Protein 8Q6Z (pdb70)

Organism: NCBI:txid1123319

Foldseek 3Di:
DFAAPDADLAFLDDRPVLVVCLVPQWGWHQAQLRFTATEGFAQVLLQVLLADVLWAQLCQLPPPFTHNADALDRSNCSCVQVVCVVLVNNVQLLLLLQCVHPVNLVVLLVVLLVLVVVCVVVADWFFCLVRHLQLSQLQSLCVSFQHDSVCSVLLVVLLLPNQFRHNDHDPSSVVSLVVQLVVLLVLLPDPSGDHSSVVLSVCDVVPSNVVQDSSNSSSSSSVCSNVRSLLLSLLLQQLVVVCLVVVVVLVVCLVPVVLLLLLSLLSLLAGQFFRFFSKTARCAQDCRPPDGDHHSHIYGHDQNSNSQNCVQVPVSNDSDSVRVVSNSRCSQHDHPNRNSSVNSSSSSSSSSSVSCSVSPVVKHAPDPSVPFDWSPRGRTTHGPGRTIHD

Sequence (390 aa):
TLLDFPFSPRGDQLPPEIEALRAEPVKRVRTIAGDPAWLVSSYALCKQVLEDPRFSLKDTSAPGVPRQYALTIPPEVVNNMGNITGAGLRKAVLKAINPKTDGLTDWMRAHAATLVDDILDYGPPVDLRGRFTNPYAEHLHCRILGIPQADAPRLAASLDIAFMNSACPITGARLNWDRDIAYMVDRLDDPATTGLMAELAALRGNPDYDHLTDEMLATVGVTMFGAGVISTMGFLTMAIFSLIQHPDVWEQLRKAPEKIPAAVDELLRVNLSIADGLPRLALEDVRLGDVEVKKGELVLVLVEAANTDPAMFPDPHTVDIDRANAGAHLSFGGGAHYCPATALGKKHAEIAIEVLLERMPGLRLAVPVEQLVWRTRFMKRIPERLPIAW

InterPro domains:
  IPR001128 Cytochrome P450 [PF00067] (212-364)
  IPR002397 Cytochrome P450, B-class [PR00359] (149-164)
  IPR002397 Cytochrome P450, B-class [PR00359] (267-278)
  IPR002397 Cytochrome P450, B-class [PR00359] (285-312)
  IPR002397 Cytochrome P450, B-class [PR00359] (313-328)
  IPR002397 Cytochrome P450, B-class [PR00359] (335-344)
  IPR017972 Cytochrome P450, conserved site [PS00086] (337-346)
  IPR036396 Cytochrome P450 superfamily [G3DSA:1.10.630.10] (4-395)
  IPR036396 Cytochrome P450 superfamily [SSF48264] (27-395)

B-factor: mean 47.54, std 11.92, range [30.4, 106.96]

Nearest PDB structures (foldseek):
  8q6z-assembly1_A  TM=1.003E+00  e=2.394E-64  Streptomyces flavidovirens DSM 40150
  3cxv-assembly1_A-2  TM=9.818E-01  e=2.873E-44  Mycobacterium tuberculosis H37Rv
  7nqm-assembly1_A  TM=9.823E-01  e=3.993E-44  Mycobacterium tuberculosis H37Rv
  3cxy-assembly1_A-2  TM=9.815E-01  e=8.086E-44  unclassified
  3cy0-assembly1_A-2  TM=9.797E-01  e=1.124E-43  Mycobacterium tuberculosis H37Rv

Solvent-accessible surface area: 16779 Å² total; per-residue (Å²): 148,63,62,96,7,52,34,25,53,99,1,31,91,37,5,103,60,6,121,80,3,66,99,81,42,5,55,79,0,77,6,44,23,38,32,61,2,27,0,0,0,21,19,69,22,0,89,71,0,9,94,23,116,90,8,16,34,60,51,18,22,40,136,87,27,33,94,14,46,4,69,30,52,55,66,127,18,38,42,23,40,36,77,5,55,72,17,41,4,96,164,15,0,58,96,13,18,64,13,182,26,116,38,7,32,101,40,0,86,60,24,0,20,82,22,0,56,77,0,57,125,167,18,72,84,10,36,0,21,34,88,0,0,31,18,0,0,20,29,0,10,1,106,11,1,8,10,59,82,90,32,0,89,118,4,18,72,7,14,72,47,31,39,70,3,27,56,77,11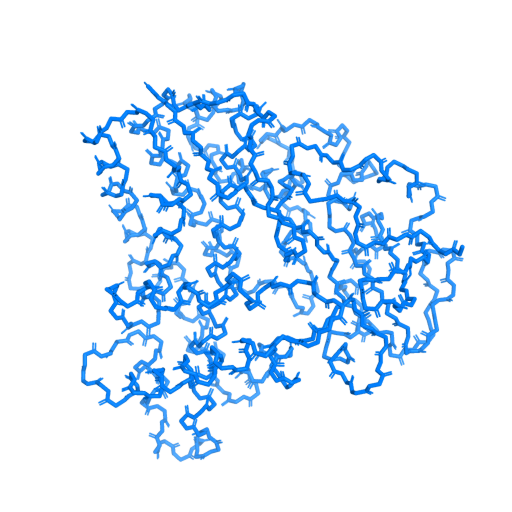5,36,121,17,7,61,128,19,40,93,146,10,11,56,10,0,34,84,38,10,98,40,132,75,17,86,36,3,0,34,68,0,13,78,38,77,67,67,111,113,42,94,101,15,67,52,117,99,0,0,26,7,0,17,13,34,4,6,50,18,4,4,49,15,8,0,23,0,0,3,0,0,1,8,2,32,63,63,91,96,1,24,57,63,0,119,146,17,72,133,69,5,64,45,0,0,28,0,0,7,2,24,13,22,5,30,13,12,1,45,33,11,10,1,79,94,93,2,138,0,36,125,26,87,0,105,142,25,38,3,0,0,0,5,4,12,0,0,2,9,14,72,97,57,0,92,93,19,116,62,17,57,2,85,28,113,50,4,52,33,17,10,24,33,13,11,37,101,81,112,41,71,28,23,57,5,15,61,60,1,1,17,0,0,0,57,7,0,12,123,90,3,66,35,16,132,27,41,47,80,53,147,118,14,79,33,31,71,178,6,40,23,8,0,0,47,122,0,28,0,20,66

Radius of gyration: 20.8 Å; Cα contacts (8 Å, |Δi|>4): 650; chains: 1; bounding box: 60×58×46 Å

Structure (mmCIF, N/CA/C/O backbone):
data_8Q6Z
#
_entry.id   8Q6Z
#
_cell.length_a   98.076
_cell.length_b   98.076
_cell.length_c   94.280
_cell.angle_alpha   90.00
_cell.angle_beta   90.00
_cell.angle_gamma   120.00
#
_symmetry.space_group_name_H-M   'P 31 2 1'
#
loop_
_entity.id
_entity.type
_entity.pdbx_description
1 polymer GymB1
2 non-polymer 'PROTOPORPHYRIN IX CONTAINING FE'
3 non-polymer GLYCEROL
4 water water
#
loop_
_atom_site.group_PDB
_atom_site.id
_atom_site.type_symbol
_atom_site.label_atom_id
_atom_site.label_alt_id
_atom_site.label_comp_id
_atom_site.label_asym_id
_atom_site.label_entity_id
_atom_site.label_seq_id
_atom_site.pdbx_PDB_ins_code
_atom_site.Cartn_x
_atom_site.Cartn_y
_atom_site.Cartn_z
_atom_site.occupancy
_atom_site.B_iso_or_equiv
_atom_site.auth_seq_id
_atom_site.auth_comp_id
_atom_site.auth_asym_id
_atom_site.auth_atom_id
_atom_site.pdbx_PDB_model_num
ATOM 1 N N . THR A 1 6 ? -15.257 -2.654 16.817 1.00 69.41 6 THR A N 1
ATOM 2 C CA . THR A 1 6 ? -16.644 -2.777 16.275 1.00 69.37 6 THR A CA 1
ATOM 3 C C . THR A 1 6 ? -16.704 -2.095 14.898 1.00 69.32 6 THR A C 1
ATOM 4 O O . THR A 1 6 ? -15.764 -2.298 14.098 1.00 72.87 6 THR A O 1
ATOM 6 N N . LEU A 1 7 ? -17.753 -1.309 14.631 1.00 64.16 7 LEU A N 1
ATOM 7 C CA . LEU A 1 7 ? -18.049 -0.729 13.291 1.00 60.22 7 LEU A CA 1
ATOM 8 C C . LEU A 1 7 ? -17.232 0.549 13.059 1.00 50.53 7 LEU A C 1
ATOM 9 O O . LEU A 1 7 ? -16.852 1.204 14.044 1.00 52.64 7 LEU A O 1
ATOM 14 N N . LEU A 1 8 ? -16.998 0.883 11.790 1.00 66.51 8 LEU A N 1
ATOM 15 C CA . LEU A 1 8 ? -16.519 2.206 11.316 1.00 60.43 8 LEU A CA 1
ATOM 16 C C . LEU A 1 8 ? -17.495 3.291 11.789 1.00 55.66 8 LEU A C 1
ATOM 17 O O . LEU A 1 8 ? -18.699 3.141 11.524 1.00 52.41 8 LEU A O 1
ATOM 22 N N . ASP A 1 9 ? -17.002 4.342 12.452 1.00 53.67 9 ASP A N 1
ATOM 23 C CA . ASP A 1 9 ? -17.826 5.483 12.947 1.00 52.15 9 ASP A CA 1
ATOM 24 C C . ASP A 1 9 ? -18.158 6.405 11.774 1.00 48.62 9 ASP A C 1
ATOM 25 O O . ASP A 1 9 ? -17.288 6.588 10.915 1.00 49.73 9 ASP A O 1
ATOM 30 N N . PHE A 1 10 ? -19.386 6.924 11.732 1.00 45.19 10 PHE A N 1
ATOM 31 C CA . PHE A 1 10 ? -19.849 7.947 10.763 1.00 42.96 10 PHE A CA 1
ATOM 32 C C . PHE A 1 10 ? -20.470 9.092 11.565 1.00 42.28 10 PHE A C 1
ATOM 33 O O . PHE A 1 10 ? -21.271 8.850 12.472 1.00 42.37 10 PHE A O 1
ATOM 41 N N . PRO A 1 11 ? -20.212 10.385 11.262 1.00 41.53 11 PRO A N 1
ATOM 42 C CA . PRO A 1 11 ? -19.442 10.834 10.100 1.00 41.33 11 PRO A CA 1
ATOM 43 C C . PRO A 1 11 ? -17.918 10.773 10.282 1.00 41.12 11 PRO A C 1
ATOM 44 O O . PRO A 1 11 ? -17.470 10.218 11.249 1.00 42.64 11 PRO A O 1
ATOM 48 N N . PHE A 1 12 ? -17.168 11.305 9.317 1.00 41.19 12 PHE A N 1
ATOM 49 C CA . PHE A 1 12 ? -15.704 11.075 9.180 1.00 43.11 12 PHE A CA 1
ATOM 50 C C . PHE A 1 12 ? -14.908 12.294 9.649 1.00 43.42 12 PHE A C 1
ATOM 51 O O . PHE A 1 12 ? -13.963 12.112 10.417 1.00 45.92 12 PHE A O 1
ATOM 59 N N . SER A 1 13 ? -15.266 13.490 9.195 1.00 40.84 13 SER A N 1
ATOM 60 C CA . SER A 1 13 ? -14.504 14.725 9.510 1.00 41.32 13 SER A CA 1
ATOM 61 C C . SER A 1 13 ? -15.395 15.951 9.329 1.00 39.16 13 SER A C 1
ATOM 62 O O . SER A 1 13 ? -16.149 16.040 8.368 1.00 37.16 13 SER A O 1
ATOM 65 N N . PRO A 1 14 ? -15.313 16.929 10.251 1.00 39.80 14 PRO A N 1
ATOM 66 C CA . PRO A 1 14 ? -15.958 18.227 10.047 1.00 39.28 14 PRO A CA 1
ATOM 67 C C . PRO A 1 14 ? -15.216 19.168 9.078 1.00 40.22 14 PRO A C 1
ATOM 68 O O . PRO A 1 14 ? -15.765 20.213 8.753 1.00 38.45 14 PRO A O 1
ATOM 72 N N . ARG A 1 15 ? -13.993 18.824 8.647 1.00 42.29 15 ARG A N 1
ATOM 73 C CA . ARG A 1 15 ? -13.166 19.718 7.790 1.00 44.50 15 ARG A CA 1
ATOM 74 C C . ARG A 1 15 ? -13.755 19.719 6.376 1.00 43.07 15 ARG A C 1
ATOM 75 O O . ARG A 1 15 ? -13.971 18.616 5.836 1.00 42.65 15 ARG A O 1
ATOM 83 N N . GLY A 1 16 ? -13.995 20.908 5.809 1.00 42.40 16 GLY A N 1
ATOM 84 C CA . GLY A 1 16 ? -14.646 21.105 4.497 1.00 41.53 16 GLY A CA 1
ATOM 85 C C . GLY A 1 16 ? -13.662 21.516 3.412 1.00 42.72 16 GLY A C 1
ATOM 86 O O . GLY A 1 16 ? -14.111 22.045 2.375 1.00 42.34 16 GLY A O 1
ATOM 87 N N . ASP A 1 17 ? -12.364 21.278 3.618 1.00 44.09 17 ASP A N 1
ATOM 88 C CA . ASP A 1 17 ? -11.322 21.684 2.640 1.00 46.87 17 ASP A CA 1
ATOM 89 C C . ASP A 1 17 ? -11.087 20.539 1.649 1.00 47.40 17 ASP A C 1
ATOM 90 O O . ASP A 1 17 ? -10.641 20.820 0.538 1.00 48.80 17 ASP A O 1
ATOM 95 N N . GLN A 1 18 ? -11.396 19.301 2.018 1.00 46.53 18 GLN A N 1
ATOM 96 C CA . GLN A 1 18 ? -11.145 18.128 1.141 1.00 48.85 18 GLN A CA 1
ATOM 97 C C . GLN A 1 18 ? -12.147 17.040 1.525 1.00 46.90 18 GLN A C 1
ATOM 98 O O . GLN A 1 18 ? -12.641 17.046 2.659 1.00 45.57 18 GLN A O 1
ATOM 104 N N . LEU A 1 19 ? -12.414 16.136 0.597 1.00 48.23 19 LEU A N 1
ATOM 105 C CA . LEU A 1 19 ? -13.213 14.907 0.835 1.00 48.16 19 LEU A CA 1
ATOM 106 C C . LEU A 1 19 ? -12.481 14.114 1.919 1.00 48.72 19 LEU A C 1
ATOM 107 O O . LEU A 1 19 ? -11.252 13.999 1.886 1.00 48.76 19 LEU A O 1
ATOM 112 N N . PRO A 1 20 ? -13.180 13.607 2.961 1.00 46.34 20 PRO A N 1
ATOM 113 C CA . PRO A 1 20 ? -12.538 12.745 3.957 1.00 48.39 20 PRO A CA 1
ATOM 114 C C . PRO A 1 20 ? -11.850 11.534 3.324 1.00 50.43 20 PRO A C 1
ATOM 115 O O . PRO A 1 20 ? -12.414 10.938 2.411 1.00 49.81 20 PRO A O 1
ATOM 119 N N . PRO A 1 21 ? -10.649 11.105 3.780 1.00 53.64 21 PRO A N 1
ATOM 120 C CA . PRO A 1 21 ? -9.934 9.996 3.142 1.00 56.42 21 PRO A CA 1
ATOM 121 C C . PRO A 1 21 ? -10.737 8.683 3.156 1.00 56.08 21 PRO A C 1
ATOM 122 O O . PRO A 1 21 ? -10.584 7.916 2.227 1.00 55.90 21 PRO A O 1
ATOM 126 N N . GLU A 1 22 ? -11.593 8.497 4.168 1.00 54.77 22 GLU A N 1
ATOM 127 C CA . GLU A 1 22 ? -12.475 7.312 4.361 1.00 55.60 22 GLU A CA 1
ATOM 128 C C . GLU A 1 22 ? -13.306 6.997 3.115 1.00 54.92 22 GLU A C 1
ATOM 129 O O . GLU A 1 22 ? -13.618 5.803 2.934 1.00 55.99 22 GLU A O 1
ATOM 135 N N . ILE A 1 23 ? -13.659 7.997 2.299 1.00 54.04 23 ILE A N 1
ATOM 136 C CA . ILE A 1 23 ? -14.542 7.796 1.110 1.00 54.67 23 ILE A CA 1
ATOM 137 C C . ILE A 1 23 ? -13.897 6.756 0.190 1.00 57.78 23 ILE A C 1
ATOM 138 O O . ILE A 1 23 ? -14.627 5.871 -0.291 1.00 57.94 23 ILE A O 1
ATOM 143 N N . GLU A 1 24 ? -12.591 6.872 -0.063 1.00 60.83 24 GLU A N 1
ATOM 144 C CA . GLU A 1 24 ? -11.870 5.961 -0.991 1.00 64.44 24 GLU A CA 1
ATOM 145 C C . GLU A 1 24 ? -12.123 4.504 -0.604 1.00 64.57 24 GLU A C 1
ATOM 146 O O . GLU A 1 24 ? -12.497 3.742 -1.508 1.00 65.17 24 GLU A O 1
ATOM 152 N N . ALA A 1 25 ? -11.959 4.123 0.664 1.00 64.70 25 ALA A N 1
ATOM 153 C CA . ALA A 1 25 ? -12.141 2.713 1.091 1.00 66.31 25 ALA A CA 1
ATOM 154 C C . ALA A 1 25 ? -13.609 2.266 0.945 1.00 63.21 25 ALA A C 1
ATOM 155 O O . ALA A 1 25 ? -13.823 1.052 0.838 1.00 65.07 25 ALA A O 1
ATOM 157 N N . LEU A 1 26 ? -14.596 3.172 0.927 1.00 59.78 26 LEU A N 1
ATOM 158 C CA . LEU A 1 26 ? -16.037 2.818 0.760 1.00 57.81 26 LEU A CA 1
ATOM 159 C C . LEU A 1 26 ? -16.328 2.346 -0.672 1.00 58.27 26 LEU A C 1
ATOM 160 O O . LEU A 1 26 ? -17.379 1.705 -0.854 1.00 55.59 26 LEU A O 1
ATOM 165 N N . ARG A 1 27 ? -15.482 2.688 -1.653 1.00 59.50 27 ARG A N 1
ATOM 166 C CA . ARG A 1 27 ? -15.671 2.334 -3.089 1.00 61.64 27 ARG A CA 1
ATOM 167 C C . ARG A 1 27 ? -15.745 0.809 -3.255 1.00 63.21 27 ARG A C 1
ATOM 168 O O . ARG A 1 27 ? -16.572 0.381 -4.077 1.00 62.54 27 ARG A O 1
ATOM 176 N N . ALA A 1 28 ? -14.961 0.034 -2.493 1.00 64.53 28 ALA A N 1
ATOM 177 C CA . ALA A 1 28 ? -14.968 -1.454 -2.499 1.00 67.35 28 ALA A CA 1
ATOM 178 C C . ALA A 1 28 ? -16.177 -2.014 -1.731 1.00 65.97 28 ALA A C 1
ATOM 179 O O . ALA A 1 28 ? -16.389 -3.231 -1.786 1.00 67.35 28 ALA A O 1
ATOM 181 N N . GLU A 1 29 ? -16.951 -1.169 -1.042 1.00 62.72 29 GLU A N 1
ATOM 182 C CA . GLU A 1 29 ? -18.051 -1.592 -0.135 1.00 61.54 29 GLU A CA 1
ATOM 183 C C . GLU A 1 29 ? -19.143 -0.523 -0.156 1.00 56.54 29 GLU A C 1
ATOM 184 O O . GLU A 1 29 ? -19.387 0.160 0.841 1.00 53.53 29 GLU A O 1
ATOM 190 N N . PRO A 1 30 ? -19.825 -0.358 -1.312 1.00 54.77 30 PRO A N 1
ATOM 191 C CA . PRO A 1 30 ? -20.716 0.777 -1.539 1.00 52.03 30 PRO A CA 1
ATOM 192 C C . PRO A 1 30 ? -21.972 0.752 -0.654 1.00 49.87 30 PRO A C 1
ATOM 193 O O . PRO A 1 30 ? -22.678 1.757 -0.635 1.00 46.01 30 PRO A O 1
ATOM 197 N N . VAL A 1 31 ? -22.232 -0.376 0.016 1.00 49.39 31 VAL A N 1
ATOM 198 C CA . VAL A 1 31 ? -23.174 -0.444 1.170 1.00 48.44 31 VAL A CA 1
ATOM 199 C C . VAL A 1 31 ? -22.384 -0.982 2.367 1.00 49.88 31 VAL A C 1
ATOM 200 O O . VAL A 1 31 ? -21.989 -2.160 2.330 1.00 50.49 31 VAL A O 1
ATOM 204 N N . LYS A 1 32 ? -22.132 -0.151 3.380 1.00 48.97 32 LYS A N 1
ATOM 205 C CA . LYS A 1 32 ? -21.299 -0.570 4.537 1.00 51.00 32 LYS A CA 1
ATOM 206 C C . LYS A 1 32 ? -21.996 -0.233 5.858 1.00 49.70 32 LYS A C 1
ATOM 207 O O . LYS A 1 32 ? -22.576 0.895 5.994 1.00 45.90 32 LYS A O 1
ATOM 213 N N . ARG A 1 33 ? -21.905 -1.168 6.809 1.00 50.06 33 ARG A N 1
ATOM 214 C CA . ARG A 1 33 ? -22.439 -0.955 8.175 1.00 49.66 33 ARG A CA 1
ATOM 215 C C . ARG A 1 33 ? -21.536 0.061 8.870 1.00 49.12 33 ARG A C 1
ATOM 216 O O . ARG A 1 33 ? -20.301 -0.105 8.803 1.00 50.56 33 ARG A O 1
ATOM 224 N N . VAL A 1 34 ? -22.145 1.073 9.487 1.00 46.79 34 VAL A N 1
ATOM 225 C CA . VAL A 1 34 ? -21.433 2.118 10.278 1.00 46.52 34 VAL A CA 1
ATOM 226 C C . VAL A 1 34 ? -22.146 2.250 11.622 1.00 46.43 34 VAL A C 1
ATOM 227 O O . VAL A 1 34 ? -23.304 1.807 11.708 1.00 46.92 34 VAL A O 1
ATOM 231 N N . ARG A 1 35 ? -21.446 2.785 12.622 1.00 48.37 35 ARG A N 1
ATOM 232 C CA . ARG A 1 35 ? -22.018 3.249 13.915 1.00 49.76 35 ARG A CA 1
ATOM 233 C C . ARG A 1 35 ? -22.246 4.764 13.791 1.00 45.60 35 ARG A C 1
ATOM 234 O O . ARG A 1 35 ? -21.292 5.494 13.448 1.00 43.80 35 ARG A O 1
ATOM 242 N N . THR A 1 36 ? -23.473 5.219 14.052 1.00 42.81 36 THR A N 1
ATOM 243 C CA . THR A 1 36 ? -23.877 6.645 13.946 1.00 41.00 36 THR A CA 1
ATOM 244 C C . THR A 1 36 ? -23.546 7.379 15.250 1.00 41.96 36 THR A C 1
ATOM 245 O O . THR A 1 36 ? -23.223 6.699 16.252 1.00 42.93 36 THR A O 1
ATOM 249 N N . ILE A 1 37 ? -23.671 8.710 15.216 1.00 41.67 37 ILE A N 1
ATOM 250 C CA . ILE A 1 37 ? -23.501 9.640 16.372 1.00 42.90 37 ILE A CA 1
ATOM 251 C C . ILE A 1 37 ? -24.385 9.157 17.529 1.00 42.70 37 ILE A C 1
ATOM 252 O O . ILE A 1 37 ? -23.890 9.176 18.657 1.00 43.97 37 ILE A O 1
ATOM 257 N N . ALA A 1 38 ? -25.624 8.735 17.260 1.00 41.03 38 ALA A N 1
ATOM 258 C CA . ALA A 1 38 ? -26.573 8.218 18.276 1.00 42.26 38 ALA A CA 1
ATOM 259 C C . ALA A 1 38 ? -26.084 6.878 18.836 1.00 44.13 38 ALA A C 1
ATOM 260 O O . ALA A 1 38 ? -26.618 6.470 19.872 1.00 46.18 38 ALA A O 1
ATOM 262 N N . GLY A 1 39 ? -25.088 6.244 18.209 1.00 44.28 39 GLY A N 1
ATOM 263 C CA . GLY A 1 39 ? -24.524 4.948 18.629 1.00 45.91 39 GLY A CA 1
ATOM 264 C C . GLY A 1 39 ? -25.297 3.791 18.013 1.00 45.91 39 GLY A C 1
ATOM 265 O O . GLY A 1 39 ? -25.196 2.680 18.543 1.00 47.89 39 GLY A O 1
ATOM 266 N N . ASP A 1 40 ? -26.042 4.014 16.927 1.00 44.04 40 ASP A N 1
ATOM 267 C CA . ASP A 1 40 ? -26.902 2.961 16.318 1.00 44.77 40 ASP A CA 1
ATOM 268 C C . ASP A 1 40 ? -26.241 2.433 15.045 1.00 43.89 40 ASP A C 1
ATOM 269 O O . ASP A 1 40 ? -25.473 3.142 14.395 1.00 42.25 40 ASP A O 1
ATOM 274 N N . PRO A 1 41 ? -26.524 1.167 14.658 1.00 44.53 41 PRO A N 1
ATOM 275 C CA . PRO A 1 41 ? -26.100 0.650 13.361 1.00 44.32 41 PRO A CA 1
ATOM 276 C C . PRO A 1 41 ? -26.866 1.346 12.222 1.00 42.75 41 PRO A C 1
ATOM 277 O O . PRO A 1 41 ? -28.019 1.732 12.383 1.00 41.25 41 PRO A O 1
ATOM 281 N N . ALA A 1 42 ? -26.186 1.548 11.092 1.00 42.36 42 ALA A N 1
ATOM 282 C CA . ALA A 1 42 ? -26.794 2.026 9.832 1.00 41.51 42 ALA A CA 1
ATOM 283 C C . ALA A 1 42 ? -26.005 1.476 8.641 1.00 42.18 42 ALA A C 1
ATOM 284 O O . ALA A 1 42 ? -24.820 1.148 8.825 1.00 41.81 42 ALA A O 1
ATOM 286 N N . TRP A 1 43 ? -26.651 1.426 7.469 1.00 42.03 43 TRP A N 1
ATOM 287 C CA . TRP A 1 43 ? -26.026 1.138 6.153 1.00 42.25 43 TRP A CA 1
ATOM 288 C C . TRP A 1 43 ? -25.634 2.453 5.468 1.00 41.71 43 TRP A C 1
ATOM 289 O O . TRP A 1 43 ? -26.538 3.245 5.151 1.00 41.55 43 TRP A O 1
ATOM 300 N N . LEU A 1 44 ? -24.337 2.696 5.274 1.00 42.02 44 LEU A N 1
ATOM 301 C CA . LEU A 1 44 ? -23.829 3.896 4.562 1.00 40.72 44 LEU A CA 1
ATOM 302 C C 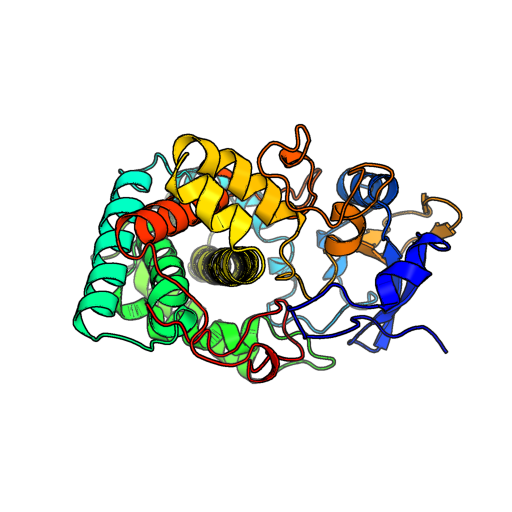. LEU A 1 44 ? -23.697 3.540 3.081 1.00 42.09 44 LEU A C 1
ATOM 303 O O . LEU A 1 44 ? -22.945 2.603 2.754 1.00 44.95 44 LEU A O 1
ATOM 308 N N . VAL A 1 45 ? -24.429 4.248 2.223 1.00 40.83 45 VAL A N 1
ATOM 309 C CA . VAL A 1 45 ? -24.502 3.982 0.757 1.00 42.05 45 VAL A CA 1
ATOM 310 C C . VAL A 1 45 ? -23.710 5.085 0.060 1.00 41.79 45 VAL A C 1
ATOM 311 O O . VAL A 1 45 ? -24.001 6.267 0.358 1.00 40.72 45 VAL A O 1
ATOM 315 N N . SER A 1 46 ? -22.758 4.723 -0.804 1.00 42.31 46 SER A N 1
ATOM 316 C CA . SER A 1 46 ? -21.737 5.678 -1.307 1.00 43.33 46 SER A CA 1
ATOM 317 C C . SER A 1 46 ? -21.595 5.691 -2.834 1.00 45.14 46 SER A C 1
ATOM 318 O O . SER A 1 46 ? -20.895 6.615 -3.326 1.00 46.83 46 SER A O 1
ATOM 321 N N . SER A 1 47 ? -22.170 4.727 -3.568 1.00 45.03 47 SER A N 1
ATOM 322 C CA . SER A 1 47 ? -22.128 4.711 -5.056 1.00 45.98 47 SER A CA 1
ATOM 323 C C . SER A 1 47 ? -23.313 5.521 -5.583 1.00 44.26 47 SER A C 1
ATOM 324 O O . SER A 1 47 ? -24.388 5.528 -4.931 1.00 44.44 47 SER A O 1
ATOM 327 N N . TYR A 1 48 ? -23.131 6.178 -6.724 1.00 45.00 48 TYR A N 1
ATOM 328 C CA . TYR A 1 48 ? -24.194 7.006 -7.348 1.00 45.20 48 TYR A CA 1
ATOM 329 C C . TYR A 1 48 ? -25.426 6.134 -7.628 1.00 45.43 48 TYR A C 1
ATOM 330 O O . TYR A 1 48 ? -26.515 6.539 -7.205 1.00 43.11 48 TYR A O 1
ATOM 339 N N . ALA A 1 49 ? -25.269 4.969 -8.266 1.00 47.91 49 ALA A N 1
ATOM 340 C CA . ALA A 1 49 ? -26.398 4.104 -8.691 1.00 49.81 49 ALA A CA 1
ATOM 341 C C . ALA A 1 49 ? -27.222 3.695 -7.465 1.00 48.39 49 ALA A C 1
ATOM 342 O O . ALA A 1 49 ? -28.466 3.772 -7.545 1.00 49.47 49 ALA A O 1
ATOM 344 N N . LEU A 1 50 ? -26.570 3.279 -6.374 1.00 47.43 50 LEU A N 1
ATOM 345 C CA . LEU A 1 50 ? -27.297 2.775 -5.175 1.00 46.46 50 LEU A CA 1
ATOM 346 C C . LEU A 1 50 ? -27.916 3.939 -4.390 1.00 43.47 50 LEU A C 1
ATOM 347 O O . LEU A 1 50 ? -29.043 3.736 -3.867 1.00 41.47 50 LEU A O 1
ATOM 352 N N . CYS A 1 51 ? -27.259 5.106 -4.319 1.00 42.36 51 CYS A N 1
ATOM 353 C CA . CYS A 1 51 ? -27.843 6.313 -3.667 1.00 41.35 51 CYS A CA 1
ATOM 354 C C . CYS A 1 51 ? -29.127 6.693 -4.431 1.00 42.41 51 CYS A C 1
ATOM 355 O O . CYS A 1 51 ? -30.186 6.851 -3.793 1.00 41.43 51 CYS A O 1
ATOM 358 N N . LYS A 1 52 ? -29.072 6.768 -5.761 1.00 44.57 52 LYS A N 1
ATOM 359 C CA . LYS A 1 52 ? -30.236 7.130 -6.608 1.00 47.09 52 LYS A CA 1
ATOM 360 C C . LYS A 1 52 ? -31.367 6.135 -6.326 1.00 47.59 52 LYS A C 1
ATOM 361 O O . LYS A 1 52 ? -32.525 6.563 -6.145 1.00 44.87 52 LYS A O 1
ATOM 367 N N . GLN A 1 53 ? -31.025 4.848 -6.277 1.00 47.92 53 GLN A N 1
ATOM 368 C CA . GLN A 1 53 ? -32.011 3.759 -6.062 1.00 49.90 53 GLN A CA 1
ATOM 369 C C . GLN A 1 53 ? -32.738 3.992 -4.730 1.00 47.56 53 GLN A C 1
ATOM 370 O O . GLN A 1 53 ? -33.983 3.953 -4.726 1.00 48.16 53 GLN A O 1
ATOM 376 N N . VAL A 1 54 ? -32.003 4.278 -3.651 1.00 45.32 54 VAL A N 1
ATOM 377 C CA . VAL A 1 54 ? -32.585 4.480 -2.292 1.00 42.90 54 VAL A CA 1
ATOM 378 C C . VAL A 1 54 ? -33.514 5.691 -2.341 1.00 42.60 54 VAL A C 1
ATOM 379 O O . VAL A 1 54 ? -34.627 5.609 -1.777 1.00 43.11 54 VAL A O 1
ATOM 383 N N . LEU A 1 55 ? -33.077 6.786 -2.971 1.00 41.99 55 LEU A N 1
ATOM 384 C CA . LEU A 1 55 ? -33.858 8.046 -2.990 1.00 41.74 55 LEU A CA 1
ATOM 385 C C . LEU A 1 55 ? -35.163 7.835 -3.764 1.00 44.09 55 LEU A C 1
ATOM 386 O O . LEU A 1 55 ? -36.140 8.530 -3.428 1.00 45.72 55 LEU A O 1
ATOM 391 N N . GLU A 1 56 ? -35.193 6.946 -4.763 1.00 45.96 56 GLU A N 1
ATOM 392 C CA . GLU A 1 56 ? -36.347 6.828 -5.699 1.00 47.92 56 GLU A CA 1
ATOM 393 C C . GLU A 1 56 ? -37.298 5.700 -5.286 1.00 47.24 56 GLU A C 1
ATOM 394 O O . GLU A 1 56 ? -38.354 5.596 -5.907 1.00 49.46 56 GLU A O 1
ATOM 400 N N . ASP A 1 57 ? -36.958 4.911 -4.275 1.00 45.23 57 ASP A N 1
ATOM 401 C CA . ASP A 1 57 ? -37.686 3.653 -3.960 1.00 45.07 57 ASP A CA 1
ATOM 402 C C . ASP A 1 57 ? -38.518 3.882 -2.705 1.00 44.27 57 ASP A C 1
ATOM 403 O O . ASP A 1 57 ? -37.963 4.146 -1.648 1.00 43.81 57 ASP A O 1
ATOM 408 N N . PRO A 1 58 ? -39.864 3.789 -2.779 1.00 46.48 58 PRO A N 1
ATOM 409 C CA . PRO A 1 58 ? -40.722 3.957 -1.604 1.00 45.93 58 PRO A CA 1
ATOM 410 C C . PRO A 1 58 ? -40.624 2.871 -0.520 1.00 45.60 58 PRO A C 1
ATOM 411 O O . PRO A 1 58 ? -41.289 3.010 0.498 1.00 47.05 58 PRO A O 1
ATOM 415 N N . ARG A 1 59 ? -39.821 1.819 -0.722 1.00 45.17 59 ARG A N 1
ATOM 416 C CA . ARG A 1 59 ? -39.422 0.923 0.395 1.00 44.52 59 ARG A CA 1
ATOM 417 C C . ARG A 1 59 ? -38.486 1.654 1.367 1.00 42.32 59 ARG A C 1
ATOM 418 O O . ARG A 1 59 ? -38.325 1.138 2.489 1.00 42.55 59 ARG A O 1
ATOM 426 N N . PHE A 1 60 ? -37.841 2.756 0.960 1.00 41.08 60 PHE A N 1
ATOM 427 C CA . PHE A 1 60 ? -36.947 3.550 1.848 1.00 40.31 60 PHE A CA 1
ATOM 428 C C . PHE A 1 60 ? -37.696 4.823 2.276 1.00 39.93 60 PHE A C 1
ATOM 429 O O . PHE A 1 60 ? -37.821 5.742 1.444 1.00 40.75 60 PHE A O 1
ATOM 437 N N . SER A 1 61 ? -38.184 4.859 3.524 1.00 39.05 61 SER A N 1
ATOM 438 C CA . SER A 1 61 ? -39.095 5.907 4.060 1.00 39.90 61 SER A CA 1
ATOM 439 C C . SER A 1 61 ? -38.310 6.983 4.813 1.00 39.50 61 SER A C 1
ATOM 440 O O . SER A 1 61 ? -37.520 6.622 5.693 1.00 36.97 61 SER A O 1
ATOM 443 N N . LEU A 1 62 ? -38.569 8.252 4.484 1.00 40.92 62 LEU A N 1
ATOM 444 C CA . LEU A 1 62 ? -38.107 9.414 5.283 1.00 41.64 62 LEU A CA 1
ATOM 445 C C . LEU A 1 62 ? -38.953 9.556 6.555 1.00 40.66 62 LEU A C 1
ATOM 446 O O . LEU A 1 62 ? -38.340 9.699 7.625 1.00 38.44 62 LEU A O 1
ATOM 451 N N . LYS A 1 63 ? -40.284 9.546 6.433 1.00 41.87 63 LYS A N 1
ATOM 452 C CA . LYS A 1 63 ? -41.240 9.703 7.563 1.00 43.97 63 LYS A CA 1
ATOM 453 C C . LYS A 1 63 ? -40.857 8.739 8.700 1.00 44.18 63 LYS A C 1
ATOM 454 O O . LYS A 1 63 ? -40.808 9.185 9.860 1.00 44.54 63 LYS A O 1
ATOM 457 N N . ASP A 1 64 ? -40.568 7.467 8.400 1.00 42.96 64 ASP A N 1
ATOM 458 C CA . ASP A 1 64 ? -40.406 6.412 9.433 1.00 43.48 64 ASP A CA 1
ATOM 459 C C . ASP A 1 64 ? -39.075 6.601 10.181 1.00 41.67 64 ASP A C 1
ATOM 460 O O . ASP A 1 64 ? -38.907 5.964 11.222 1.00 42.76 64 ASP A O 1
ATOM 465 N N . THR A 1 65 ? -38.153 7.458 9.741 1.00 41.83 65 THR A N 1
ATOM 466 C CA . THR A 1 65 ? -36.889 7.727 10.490 1.00 42.33 65 THR A CA 1
ATOM 467 C C . THR A 1 65 ? -37.158 8.445 11.824 1.00 44.11 65 THR A C 1
ATOM 468 O O . THR A 1 65 ? -36.257 8.405 12.689 1.00 43.55 65 THR A O 1
ATOM 472 N N . SER A 1 66 ? -38.337 9.050 11.998 1.00 46.65 66 SER A N 1
ATOM 473 C CA . SER A 1 66 ? -38.742 9.797 13.220 1.00 50.22 66 SER A CA 1
ATOM 474 C C . SER A 1 66 ? -39.657 8.971 14.134 1.00 53.46 66 SER A C 1
ATOM 475 O O . SER A 1 66 ? -40.078 9.509 15.185 1.00 57.10 66 SER A O 1
ATOM 478 N N . ALA A 1 67 ? -39.992 7.734 13.757 1.00 51.98 67 ALA A N 1
ATOM 479 C CA . ALA A 1 67 ? -40.860 6.861 14.570 1.00 54.97 67 ALA A CA 1
ATOM 480 C C . ALA A 1 67 ? -40.125 6.547 15.872 1.00 56.44 67 ALA A C 1
ATOM 481 O O . ALA A 1 67 ? -38.897 6.56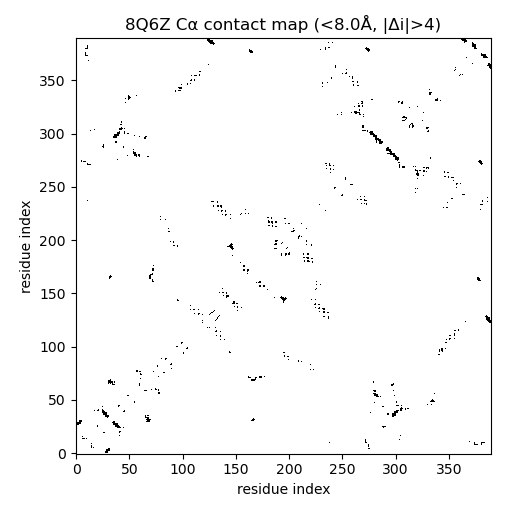2 15.923 1.00 52.75 67 ALA A O 1
ATOM 483 N N . PRO A 1 68 ? -40.841 6.241 16.975 1.00 59.28 68 PRO A N 1
ATOM 484 C CA . PRO A 1 68 ? -40.174 6.004 18.250 1.00 60.26 68 PRO A CA 1
ATOM 485 C C . PRO A 1 68 ? -39.509 4.616 18.240 1.00 58.24 68 PRO A C 1
ATOM 486 O O . PRO A 1 68 ? -40.075 3.668 17.696 1.00 56.08 68 PRO A O 1
ATOM 490 N N . GLY A 1 69 ? -38.302 4.548 18.808 1.00 56.57 69 GLY A N 1
ATOM 491 C CA . GLY A 1 69 ? -37.551 3.297 19.019 1.00 56.61 69 GLY A CA 1
ATOM 492 C C . GLY A 1 69 ? -36.715 2.882 17.819 1.00 54.81 69 GLY A C 1
ATOM 493 O O . GLY A 1 69 ? -36.020 1.861 17.954 1.00 57.80 69 GLY A O 1
ATOM 494 N N . VAL A 1 70 ? -36.750 3.597 16.687 1.00 50.85 70 VAL A N 1
ATOM 495 C CA . VAL A 1 70 ? -36.008 3.157 15.463 1.00 48.42 70 VAL A CA 1
ATOM 496 C C . VAL A 1 70 ? -34.545 3.565 15.615 1.00 47.12 70 VAL A C 1
ATOM 497 O O . VAL A 1 70 ? -34.229 4.472 16.386 1.00 46.90 70 VAL A O 1
ATOM 501 N N . PRO A 1 71 ? -33.603 2.915 14.895 1.00 46.43 71 PRO A N 1
ATOM 502 C CA . PRO A 1 71 ? -32.221 3.388 14.845 1.00 44.89 71 PRO A CA 1
ATOM 503 C C . PRO A 1 71 ? -32.138 4.806 14.255 1.00 42.45 71 PRO A C 1
ATOM 504 O O . PRO A 1 71 ? -32.810 5.094 13.293 1.00 40.62 71 PRO A O 1
ATOM 508 N N . ARG A 1 72 ? -31.318 5.658 14.868 1.00 41.60 72 ARG A N 1
ATOM 509 C CA . ARG A 1 72 ? -31.209 7.095 14.506 1.00 42.08 72 ARG A CA 1
ATOM 510 C C . ARG A 1 72 ? -29.773 7.431 14.108 1.00 38.84 72 ARG A C 1
ATOM 511 O O . ARG A 1 72 ? -28.842 6.796 14.629 1.00 39.44 72 ARG A O 1
ATOM 519 N N . GLN A 1 73 ? -29.618 8.449 13.268 1.00 36.69 73 GLN A N 1
ATOM 520 C CA . GLN A 1 73 ? -28.296 9.032 12.911 1.00 36.64 73 GLN A CA 1
ATOM 521 C C . GLN A 1 73 ? -27.799 9.858 14.106 1.00 37.60 73 GLN A C 1
ATOM 522 O O . GLN A 1 73 ? -26.621 9.726 14.514 1.00 37.92 73 GLN A O 1
ATOM 528 N N . TYR A 1 74 ? -28.708 10.646 14.680 1.00 37.77 74 TYR A N 1
ATOM 529 C CA . TYR A 1 74 ? -28.475 11.583 15.807 1.00 38.83 74 TYR A CA 1
ATOM 530 C C . TYR A 1 74 ? -29.844 11.970 16.380 1.00 39.01 74 TYR A C 1
ATOM 531 O O . TYR A 1 74 ? -30.878 11.563 15.834 1.00 38.50 74 TYR A O 1
ATOM 540 N N . ALA A 1 75 ? -29.851 12.707 17.481 1.00 39.52 75 ALA A N 1
ATOM 541 C CA . ALA A 1 75 ? -31.064 13.018 18.261 1.00 41.60 75 ALA A CA 1
ATOM 542 C C . ALA A 1 75 ? -31.853 14.087 17.506 1.00 41.46 75 ALA A C 1
ATOM 543 O O . ALA A 1 75 ? -31.201 14.973 16.886 1.00 38.89 75 ALA A O 1
ATOM 545 N N . LEU A 1 76 ? -33.187 13.996 17.557 1.00 41.00 76 LEU A N 1
ATOM 546 C CA . LEU A 1 76 ? -34.090 15.042 17.010 1.00 42.33 76 LEU A CA 1
ATOM 547 C C . LEU A 1 76 ? -33.908 16.318 17.832 1.00 42.40 76 LEU A C 1
ATOM 548 O O . LEU A 1 76 ? -33.751 16.232 19.055 1.00 44.33 76 LEU A O 1
ATOM 553 N N . THR A 1 77 ? -33.949 17.470 17.178 1.00 41.89 77 THR A N 1
ATOM 554 C CA . THR A 1 77 ? -33.982 18.802 17.833 1.00 44.58 77 THR A CA 1
ATOM 555 C C . THR A 1 77 ? -35.378 19.400 17.675 1.00 48.77 77 THR A C 1
ATOM 556 O O . THR A 1 77 ? -35.603 20.495 18.186 1.00 50.59 77 THR A O 1
ATOM 560 N N . ILE A 1 78 ? -36.279 18.672 17.019 1.00 51.95 78 ILE A N 1
ATOM 561 C CA . ILE A 1 78 ? -37.614 19.139 16.540 1.00 57.75 78 ILE A CA 1
ATOM 562 C C . ILE A 1 78 ? -38.648 18.132 17.047 1.00 60.74 78 ILE A C 1
ATOM 563 O O . ILE A 1 78 ? -38.280 16.992 17.310 1.00 56.23 78 ILE A O 1
ATOM 568 N N . PRO A 1 79 ? -39.945 18.458 17.266 1.00 68.17 79 PRO A N 1
ATOM 569 C CA . PRO A 1 79 ? -40.941 17.410 17.539 1.00 71.35 79 PRO A CA 1
ATOM 570 C C . PRO A 1 79 ? -40.956 16.339 16.438 1.00 71.63 79 PRO A C 1
ATOM 571 O O . PRO A 1 79 ? -40.631 16.613 15.278 1.00 70.16 79 PRO A O 1
ATOM 575 N N . PRO A 1 80 ? -41.298 15.066 16.752 1.00 71.81 80 PRO A N 1
ATOM 576 C CA . PRO A 1 80 ? -41.172 13.988 15.764 1.00 69.87 80 PRO A CA 1
ATOM 577 C C . PRO A 1 80 ? -41.952 14.206 14.453 1.00 68.76 80 PRO A C 1
ATOM 578 O O . PRO A 1 80 ? -41.386 13.869 13.417 1.00 64.93 80 PRO A O 1
ATOM 582 N N . GLU A 1 81 ? -43.163 14.784 14.530 1.00 88.33 81 GLU A N 1
ATOM 583 C CA . GLU A 1 81 ? -44.148 14.930 13.417 1.00 87.31 81 GLU A CA 1
ATOM 584 C C . GLU A 1 81 ? -43.607 15.861 12.318 1.00 83.12 81 GLU A C 1
ATOM 585 O O . GLU A 1 81 ? -44.138 15.839 11.189 1.00 82.12 81 GLU A O 1
ATOM 591 N N . VAL A 1 82 ? -42.590 16.672 12.611 1.00 79.47 82 VAL A N 1
ATOM 592 C CA . VAL A 1 82 ? -42.066 17.711 11.672 1.00 75.34 82 VAL A CA 1
ATOM 593 C C . VAL A 1 82 ? -40.942 17.120 10.796 1.00 74.93 82 VAL A C 1
ATOM 594 O O . VAL A 1 82 ? -40.501 17.815 9.855 1.00 70.35 82 VAL A O 1
ATOM 598 N N . VAL A 1 83 ? -40.490 15.880 11.035 1.00 77.82 83 VAL A N 1
ATOM 599 C CA . VAL A 1 83 ? -39.525 15.197 10.113 1.00 78.78 83 VAL A CA 1
ATOM 600 C C . VAL A 1 83 ? -40.169 15.086 8.718 1.00 78.05 83 VAL A C 1
ATOM 601 O O . VAL A 1 83 ? -39.433 15.274 7.714 1.00 75.65 83 VAL A O 1
ATOM 605 N N . ASN A 1 84 ? -41.482 14.828 8.651 1.00 77.99 84 ASN A N 1
ATOM 606 C CA . ASN A 1 84 ? -42.264 14.764 7.385 1.00 78.59 84 ASN A CA 1
ATOM 607 C C . ASN A 1 84 ? -43.003 16.094 7.170 1.00 76.23 84 ASN A C 1
ATOM 608 O O . ASN A 1 84 ? -44.213 16.058 6.847 1.00 77.02 84 ASN A O 1
ATOM 613 N N . ASN A 1 85 ? -42.293 17.220 7.330 1.00 73.78 85 ASN A N 1
ATOM 614 C CA . ASN A 1 85 ? -42.837 18.609 7.319 1.00 72.23 85 ASN A CA 1
ATOM 615 C C . ASN A 1 85 ? -43.591 18.888 6.009 1.00 71.56 85 ASN A C 1
ATOM 616 O O . ASN A 1 85 ? -44.754 19.343 6.098 1.00 71.34 85 ASN A O 1
ATOM 621 N N . MET A 1 86 ? -42.957 18.631 4.856 1.00 71.06 86 MET A N 1
ATOM 622 C CA . MET A 1 86 ? -43.486 18.984 3.509 1.00 71.70 86 MET A CA 1
ATOM 623 C C . MET A 1 86 ? -44.766 18.185 3.238 1.00 73.15 86 MET A C 1
ATOM 624 O O . MET A 1 86 ? -45.683 18.745 2.609 1.00 71.97 86 MET A O 1
ATOM 629 N N . GLY A 1 87 ? -44.842 16.944 3.731 1.0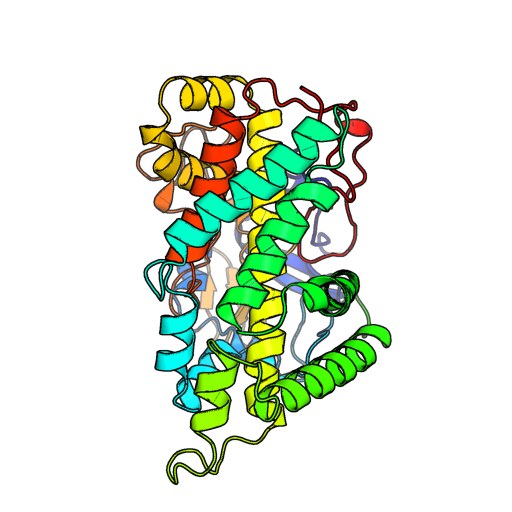0 75.36 87 GLY A N 1
ATOM 630 C CA . GLY A 1 87 ? -46.048 16.095 3.661 1.00 77.16 87 GLY A CA 1
ATOM 631 C C . GLY A 1 87 ? -47.177 16.575 4.567 1.00 77.59 87 GLY A C 1
ATOM 632 O O . GLY A 1 87 ? -48.356 16.464 4.133 1.00 78.90 87 GLY A O 1
ATOM 633 N N . ASN A 1 88 ? -46.866 17.045 5.788 1.00 76.39 88 ASN A N 1
ATOM 634 C CA . ASN A 1 88 ? -47.866 17.599 6.752 1.00 76.80 88 ASN A CA 1
ATOM 635 C C . ASN A 1 88 ? -48.403 18.916 6.172 1.00 74.10 88 ASN A C 1
ATOM 636 O O . ASN A 1 88 ? -49.622 19.205 6.330 1.00 72.48 88 ASN A O 1
ATOM 641 N N . ILE A 1 89 ? -47.499 19.676 5.536 1.00 71.42 89 ILE A N 1
ATOM 642 C CA . ILE A 1 89 ? -47.804 20.929 4.782 1.00 69.76 89 ILE A CA 1
ATOM 643 C C . ILE A 1 89 ? -48.783 20.588 3.650 1.00 71.42 89 ILE A C 1
ATOM 644 O O . ILE A 1 89 ? -49.887 21.171 3.651 1.00 75.26 89 ILE A O 1
ATOM 649 N N . THR A 1 90 ? -48.429 19.677 2.738 1.00 70.01 90 THR A N 1
ATOM 650 C CA . THR A 1 90 ? -49.322 19.269 1.616 1.00 71.45 90 THR A CA 1
ATOM 651 C C . THR A 1 90 ? -50.660 18.741 2.168 1.00 72.57 90 THR A C 1
ATOM 652 O O . THR A 1 90 ? -51.716 19.185 1.671 1.00 72.43 90 THR A O 1
ATOM 656 N N . GLY A 1 91 ? -50.623 17.835 3.150 1.00 72.96 91 GLY A N 1
ATOM 657 C CA . GLY A 1 91 ? -51.816 17.216 3.765 1.00 75.67 91 GLY A CA 1
ATOM 658 C C . GLY A 1 91 ? -52.802 18.243 4.296 1.00 75.12 91 GLY A C 1
ATOM 659 O O . GLY A 1 91 ? -54.010 17.972 4.279 1.00 78.09 91 GLY A O 1
ATOM 660 N N . ALA A 1 92 ? -52.307 19.399 4.735 1.00 73.14 92 ALA A N 1
ATOM 661 C CA . ALA A 1 92 ? -53.093 20.475 5.376 1.00 73.33 92 ALA A CA 1
ATOM 662 C C . ALA A 1 92 ? -53.656 21.475 4.345 1.00 73.80 92 ALA A C 1
ATOM 663 O O . ALA A 1 92 ? -54.433 22.340 4.779 1.00 75.86 92 ALA A O 1
ATOM 665 N N . GLY A 1 93 ? -53.306 21.393 3.050 1.00 73.95 93 GLY A N 1
ATOM 666 C CA . GLY A 1 93 ? -53.880 22.200 1.946 1.00 74.00 93 GLY A CA 1
ATOM 667 C C . GLY A 1 93 ? -53.080 23.460 1.617 1.00 71.93 93 GLY A C 1
ATOM 668 O O . GLY A 1 93 ? -53.589 24.286 0.817 1.00 73.28 93 GLY A O 1
ATOM 669 N N . LEU A 1 94 ? -51.865 23.589 2.169 1.00 68.70 94 LEU A N 1
ATOM 670 C CA . LEU A 1 94 ? -51.016 24.809 2.159 1.00 65.90 94 LEU A CA 1
ATOM 671 C C . LEU A 1 94 ? -49.902 24.706 1.121 1.00 64.26 94 LEU A C 1
ATOM 672 O O . LEU A 1 94 ? -49.085 25.650 1.091 1.00 59.16 94 LEU A O 1
ATOM 677 N N . ARG A 1 95 ? -49.809 23.589 0.397 1.00 64.73 95 ARG A N 1
ATOM 678 C CA . ARG A 1 95 ? -48.705 23.325 -0.564 1.00 66.30 95 ARG A CA 1
ATOM 679 C C . ARG A 1 95 ? -48.632 24.503 -1.550 1.00 63.82 95 ARG A C 1
ATOM 680 O O . ARG A 1 95 ? -47.520 24.987 -1.835 1.00 61.68 95 ARG A O 1
ATOM 688 N N . LYS A 1 96 ? -49.790 24.971 -2.011 1.00 64.81 96 LYS A N 1
ATOM 689 C CA . LYS A 1 96 ? -49.923 26.024 -3.051 1.00 64.48 96 LYS A CA 1
ATOM 690 C C . LYS A 1 96 ? -49.262 27.306 -2.527 1.00 58.96 96 LYS A C 1
ATOM 691 O O . LYS A 1 96 ? -48.364 27.835 -3.219 1.00 57.07 96 LYS A O 1
ATOM 697 N N . ALA A 1 97 ? -49.673 27.749 -1.337 1.00 55.78 97 ALA A N 1
ATOM 698 C CA . ALA A 1 97 ? -49.155 28.941 -0.632 1.00 53.54 97 ALA A CA 1
ATOM 699 C C . ALA A 1 97 ? -47.639 28.802 -0.466 1.00 50.10 97 ALA A C 1
ATOM 700 O O . ALA A 1 97 ? -46.918 29.771 -0.750 1.00 47.40 97 ALA A O 1
ATOM 702 N N . VAL A 1 98 ? -47.176 27.630 -0.024 1.00 49.24 98 VAL A N 1
ATOM 703 C CA . VAL A 1 98 ? -45.733 27.396 0.260 1.00 48.85 98 VAL A CA 1
ATOM 704 C C . VAL A 1 98 ? -44.956 27.479 -1.061 1.00 48.69 98 VAL A C 1
ATOM 705 O O . VAL A 1 98 ? -43.969 28.228 -1.107 1.00 47.52 98 VAL A O 1
ATOM 709 N N . LEU A 1 99 ? -45.399 26.767 -2.099 1.00 51.91 99 LEU A N 1
ATOM 710 C CA . LEU A 1 99 ? -44.692 26.701 -3.408 1.00 53.10 99 LEU A CA 1
ATOM 711 C C . LEU A 1 99 ? -44.676 28.096 -4.046 1.00 51.95 99 LEU A C 1
ATOM 712 O O . LEU A 1 99 ? -43.647 28.452 -4.649 1.00 50.15 99 LEU A O 1
ATOM 717 N N . LYS A 1 100 ? -45.737 28.884 -3.872 1.00 51.23 100 LYS A N 1
ATOM 718 C CA . LYS A 1 100 ? -45.744 30.280 -4.373 1.00 51.94 100 LYS A CA 1
ATOM 719 C C . LYS A 1 100 ? -44.639 31.104 -3.680 1.00 48.50 100 LYS A C 1
ATOM 720 O O . LYS A 1 100 ? -43.849 31.767 -4.376 1.00 46.12 100 LYS A O 1
ATOM 726 N N . ALA A 1 101 ? -44.558 31.067 -2.349 1.00 46.95 101 ALA A N 1
ATOM 727 C CA . ALA A 1 101 ? -43.632 31.921 -1.569 1.00 45.30 101 ALA A CA 1
ATOM 728 C C . ALA A 1 101 ? -42.163 31.631 -1.939 1.00 45.20 101 ALA A C 1
ATOM 729 O O . ALA A 1 101 ? -41.355 32.588 -1.934 1.00 43.10 101 ALA A O 1
ATOM 731 N N . ILE A 1 102 ? -41.810 30.391 -2.293 1.00 46.25 102 ILE A N 1
ATOM 732 C CA . ILE A 1 102 ? -40.395 30.004 -2.604 1.00 47.09 102 ILE A CA 1
ATOM 733 C C . ILE A 1 102 ? -40.107 30.048 -4.115 1.00 46.79 102 ILE A C 1
ATOM 734 O O . ILE A 1 102 ? -38.977 29.721 -4.502 1.00 47.04 102 ILE A O 1
ATOM 739 N N . ASN A 1 103 ? -41.088 30.390 -4.948 1.00 46.56 103 ASN A N 1
ATOM 740 C CA . ASN A 1 103 ? -40.889 30.535 -6.408 1.00 47.24 103 ASN A CA 1
ATOM 741 C C . ASN A 1 103 ? -40.090 31.824 -6.605 1.00 46.23 103 ASN A C 1
ATOM 742 O O . ASN A 1 103 ? -40.524 32.902 -6.203 1.00 44.58 103 ASN A O 1
ATOM 747 N N . PRO A 1 104 ? -38.896 31.767 -7.233 1.00 46.08 104 PRO A N 1
ATOM 748 C CA . PRO A 1 104 ? -38.095 32.968 -7.431 1.00 45.59 104 PRO A CA 1
ATOM 749 C C . PRO A 1 104 ? -38.771 33.997 -8.354 1.00 48.32 104 PRO A C 1
ATOM 750 O O . PRO A 1 104 ? -38.310 35.114 -8.379 1.00 48.21 104 PRO A O 1
ATOM 754 N N . LYS A 1 105 ? -39.846 33.646 -9.065 1.00 50.90 105 LYS A N 1
ATOM 755 C CA . LYS A 1 105 ? -40.554 34.610 -9.946 1.00 53.83 105 LYS A CA 1
ATOM 756 C C . LYS A 1 105 ? -41.661 35.327 -9.167 1.00 54.00 105 LYS A C 1
ATOM 757 O O . LYS A 1 105 ? -42.253 36.243 -9.746 1.00 56.91 105 LYS A O 1
ATOM 763 N N . THR A 1 106 ? -41.936 34.959 -7.912 1.00 52.28 106 THR A N 1
ATOM 764 C CA . THR A 1 106 ? -43.036 35.558 -7.108 1.00 53.00 106 THR A CA 1
ATOM 765 C C . THR A 1 106 ? -42.629 36.960 -6.634 1.00 51.88 106 THR A C 1
ATOM 766 O O . THR A 1 106 ? -41.552 37.055 -6.047 1.00 48.32 106 THR A O 1
ATOM 770 N N . ASP A 1 107 ? -43.464 37.980 -6.881 1.00 54.02 107 ASP A N 1
ATOM 771 C CA . ASP A 1 107 ? -43.370 39.345 -6.292 1.00 55.24 107 ASP A CA 1
ATOM 772 C C . ASP A 1 107 ? -41.948 39.907 -6.426 1.00 51.13 107 ASP A C 1
ATOM 773 O O . ASP A 1 107 ? -41.445 40.472 -5.444 1.00 49.05 107 ASP A O 1
ATOM 778 N N . GLY A 1 108 ? -41.318 39.747 -7.590 1.00 49.79 108 GLY A N 1
ATOM 779 C CA . GLY A 1 108 ? -39.994 40.305 -7.926 1.00 47.34 108 GLY A CA 1
ATOM 780 C C . GLY A 1 108 ? -38.891 39.777 -7.024 1.00 45.09 108 GLY A C 1
ATOM 781 O O . GLY A 1 108 ? -37.922 40.518 -6.756 1.00 42.72 108 GLY A O 1
ATOM 782 N N . LEU A 1 109 ? -38.997 38.530 -6.564 1.00 42.97 109 LEU A N 1
ATOM 783 C CA . LEU A 1 109 ? -37.989 37.973 -5.637 1.00 41.23 109 LEU A CA 1
ATOM 784 C C . LEU A 1 109 ? -36.612 37.927 -6.309 1.00 40.87 109 LEU A C 1
ATOM 785 O O . LEU A 1 109 ? -35.628 38.261 -5.628 1.00 39.44 109 LEU A O 1
ATOM 790 N N . THR A 1 110 ? -36.510 37.565 -7.584 1.00 41.37 110 THR A N 1
ATOM 791 C CA . THR A 1 110 ? -35.197 37.503 -8.281 1.00 42.11 110 THR A CA 1
ATOM 792 C C . THR A 1 110 ? -34.555 38.902 -8.313 1.00 42.05 110 THR A C 1
ATOM 793 O O . THR A 1 110 ? -33.379 39.032 -7.919 1.00 40.71 110 THR A O 1
ATOM 797 N N . ASP A 1 111 ? -35.306 39.919 -8.730 1.00 43.79 111 ASP A N 1
ATOM 798 C CA . ASP A 1 111 ? -34.871 41.344 -8.733 1.00 45.56 111 ASP A CA 1
ATOM 799 C C . ASP A 1 111 ? -34.452 41.786 -7.328 1.00 43.35 111 ASP A C 1
ATOM 800 O O . ASP A 1 111 ? -33.435 42.487 -7.236 1.00 43.43 111 ASP A O 1
ATOM 805 N N . TRP A 1 112 ? -35.190 41.399 -6.281 1.00 42.68 112 TRP A N 1
ATOM 806 C CA . TRP A 1 112 ? -34.871 41.760 -4.873 1.00 41.30 112 TRP A CA 1
ATOM 807 C C . TRP A 1 112 ? -33.519 41.147 -4.473 1.00 40.00 112 TRP A C 1
ATOM 808 O O . TRP A 1 112 ? -32.710 41.851 -3.832 1.00 38.97 112 TRP A O 1
ATOM 819 N N . MET A 1 113 ? -33.250 39.893 -4.844 1.00 38.81 113 MET A N 1
ATOM 820 C CA . MET A 1 113 ? -31.982 39.212 -4.468 1.00 39.06 113 MET A CA 1
ATOM 821 C C . MET A 1 113 ? -30.786 39.911 -5.128 1.00 38.66 113 MET A C 1
ATOM 822 O O . MET A 1 113 ? -29.764 40.070 -4.430 1.00 37.70 113 MET A O 1
ATOM 827 N N . ARG A 1 114 ? -30.881 40.260 -6.414 1.00 40.37 114 ARG A N 1
ATOM 828 C CA . ARG A 1 114 ? -29.808 40.996 -7.147 1.00 42.19 114 ARG A CA 1
ATOM 829 C C . ARG A 1 114 ? -29.548 42.332 -6.456 1.00 39.32 114 ARG A C 1
ATOM 830 O O . ARG A 1 114 ? -28.393 42.654 -6.248 1.00 39.26 114 ARG A O 1
ATOM 838 N N . ALA A 1 115 ? -30.609 43.065 -6.130 1.00 39.49 115 ALA A N 1
ATOM 839 C CA . ALA A 1 115 ? -30.555 44.419 -5.531 1.00 40.06 115 ALA A CA 1
ATOM 840 C C . ALA A 1 115 ? -29.932 44.327 -4.139 1.00 39.74 115 ALA A C 1
ATOM 841 O O . ALA A 1 115 ? -29.009 45.106 -3.838 1.00 39.16 115 ALA A O 1
ATOM 843 N N . HIS A 1 116 ? -30.411 43.399 -3.309 1.00 39.19 116 HIS A N 1
ATOM 844 C CA . HIS A 1 116 ? -29.972 43.297 -1.893 1.00 38.22 116 HIS A CA 1
ATOM 845 C C . HIS A 1 116 ? -28.538 42.761 -1.842 1.00 37.66 116 HIS A C 1
ATOM 846 O O . HIS A 1 116 ? -27.780 43.204 -0.963 1.00 36.71 116 HIS A O 1
ATOM 853 N N . ALA A 1 117 ? -28.162 41.850 -2.740 1.00 36.24 117 ALA A N 1
ATOM 854 C CA . ALA A 1 117 ? -26.777 41.338 -2.760 1.00 35.60 117 ALA A CA 1
ATOM 855 C C . ALA A 1 117 ? -25.837 42.524 -3.031 1.00 35.58 117 ALA A C 1
ATOM 856 O O . ALA A 1 117 ? -24.770 42.576 -2.388 1.00 33.17 117 ALA A O 1
ATOM 858 N N . ALA A 1 118 ? -26.217 43.428 -3.938 1.00 35.82 118 ALA A N 1
ATOM 859 C CA . ALA A 1 118 ? -25.418 44.623 -4.311 1.00 37.55 118 ALA A CA 1
ATOM 860 C C . ALA A 1 118 ? -25.189 45.484 -3.065 1.00 36.99 118 ALA A C 1
ATOM 861 O O . ALA A 1 118 ? -24.038 45.916 -2.831 1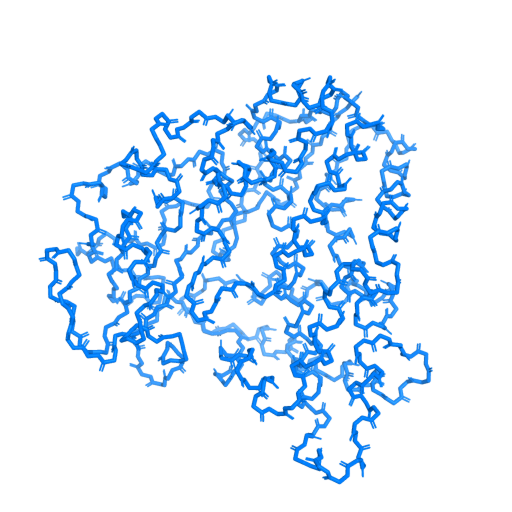.00 35.99 118 ALA A O 1
ATOM 863 N N . THR A 1 119 ? -26.252 45.710 -2.287 1.00 37.06 119 THR A N 1
ATOM 864 C CA . THR A 1 119 ? -26.215 46.504 -1.031 1.00 36.91 119 THR A CA 1
ATOM 865 C C . THR A 1 119 ? -25.238 45.881 -0.028 1.00 36.37 119 THR A C 1
ATOM 866 O O . THR A 1 119 ? -24.366 46.639 0.462 1.00 36.18 119 THR A O 1
ATOM 870 N N . LEU A 1 120 ? -25.373 44.578 0.268 1.00 34.83 120 LEU A N 1
ATOM 871 C CA . LEU A 1 120 ? -24.523 43.858 1.258 1.00 35.13 120 LEU A CA 1
ATOM 872 C C . LEU A 1 120 ? -23.055 43.893 0.824 1.00 34.87 120 LEU A C 1
ATOM 873 O O . LEU A 1 120 ? -22.184 44.115 1.674 1.00 36.05 120 LEU A O 1
ATOM 878 N N . VAL A 1 121 ? -22.767 43.660 -0.449 1.00 35.55 121 VAL A N 1
ATOM 879 C CA . VAL A 1 121 ? -21.362 43.692 -0.941 1.00 36.57 121 VAL A CA 1
ATOM 880 C C . VAL A 1 121 ? -20.844 45.140 -0.894 1.00 37.15 121 VAL A C 1
ATOM 881 O O . VAL A 1 121 ? -19.688 45.307 -0.501 1.00 36.89 121 VAL A O 1
ATOM 885 N N . ASP A 1 122 ? -21.635 46.158 -1.245 1.00 36.99 122 ASP A N 1
ATOM 886 C CA . ASP A 1 122 ? -21.129 47.556 -1.163 1.00 38.51 122 ASP A CA 1
ATOM 887 C C . ASP A 1 122 ? -20.785 47.891 0.292 1.00 39.10 122 ASP A C 1
ATOM 888 O O . ASP A 1 122 ? -19.774 48.595 0.527 1.00 41.42 122 ASP A O 1
ATOM 893 N N . ASP A 1 123 ? -21.599 47.447 1.250 1.00 38.67 123 ASP A N 1
ATOM 894 C CA . ASP A 1 123 ? -21.354 47.718 2.686 1.00 39.57 123 ASP A CA 1
ATOM 895 C C . ASP A 1 123 ? -19.997 47.113 3.065 1.00 38.59 123 ASP A C 1
ATOM 896 O O . ASP A 1 123 ? -19.230 47.773 3.773 1.00 38.18 123 ASP A O 1
ATOM 901 N N . ILE A 1 124 ? -19.688 45.914 2.571 1.00 36.18 124 ILE A N 1
ATOM 902 C CA . ILE A 1 124 ? -18.378 45.244 2.804 1.00 36.71 124 ILE A CA 1
ATOM 903 C C . ILE A 1 124 ? -17.245 46.053 2.152 1.00 37.34 124 ILE A C 1
ATOM 904 O O . ILE A 1 124 ? -16.183 46.239 2.804 1.00 35.77 124 ILE A O 1
ATOM 909 N N . LEU A 1 125 ? -17.455 46.497 0.913 1.00 38.41 125 LEU A N 1
ATOM 910 C CA . LEU A 1 125 ? -16.452 47.270 0.132 1.00 40.58 125 LEU A CA 1
ATOM 911 C C . LEU A 1 125 ? -16.128 48.571 0.875 1.00 42.11 125 LEU A C 1
ATOM 912 O O . LEU A 1 125 ? -14.947 48.944 0.897 1.00 40.44 125 LEU A O 1
ATOM 917 N N . ASP A 1 126 ? -17.141 49.205 1.472 1.00 43.53 126 ASP A N 1
ATOM 918 C CA . ASP A 1 126 ? -17.001 50.482 2.217 1.00 45.83 126 ASP A CA 1
ATOM 919 C C . ASP A 1 126 ? -16.112 50.224 3.441 1.00 45.90 126 ASP A C 1
ATOM 920 O O . ASP A 1 126 ? -15.299 51.085 3.724 1.00 46.39 126 ASP A O 1
ATOM 925 N N . TYR A 1 127 ? -16.220 49.074 4.121 1.00 44.71 127 TYR A N 1
ATOM 926 C CA . TYR A 1 127 ? -15.462 48.792 5.374 1.00 45.21 127 TYR A CA 1
ATOM 927 C C . TYR A 1 127 ? -14.000 48.481 5.029 1.00 42.00 127 TYR A C 1
ATOM 928 O O . TYR A 1 127 ? -13.114 48.834 5.807 1.00 39.69 127 TYR A O 1
ATOM 937 N N . GLY A 1 128 ? -13.769 47.835 3.886 1.00 39.56 128 GLY A N 1
ATOM 938 C CA . GLY A 1 128 ? -12.431 47.447 3.412 1.00 39.31 128 GLY A CA 1
ATOM 939 C C . GLY A 1 128 ? -12.045 46.074 3.951 1.00 37.41 128 GLY A C 1
ATOM 940 O O . GLY A 1 128 ? -12.701 45.556 4.851 1.00 36.50 128 GLY A O 1
ATOM 941 N N . PRO A 1 129 ? -10.978 45.439 3.414 1.00 36.97 129 PRO A N 1
ATOM 942 C CA . PRO A 1 129 ? -10.599 44.096 3.840 1.00 36.08 129 PRO A CA 1
ATOM 943 C C . PRO A 1 129 ? -9.700 44.054 5.073 1.00 37.71 129 PRO A C 1
ATOM 944 O O . PRO A 1 129 ? -8.988 45.017 5.392 1.00 38.70 129 PRO A O 1
ATOM 948 N N . PRO A 1 130 ? -9.674 42.913 5.795 1.00 36.46 130 PRO A N 1
ATOM 949 C CA . PRO A 1 130 ? -10.519 41.762 5.485 1.00 34.97 130 PRO A CA 1
ATOM 950 C C . PRO A 1 130 ? -11.912 41.858 6.129 1.00 34.98 130 PRO A C 1
ATOM 951 O O . PRO A 1 130 ? -12.118 42.679 7.011 1.00 34.51 130 PRO A O 1
ATOM 955 N N . VAL A 1 131 ? -12.840 41.007 5.683 1.00 34.86 131 VAL A N 1
ATOM 956 C CA . VAL A 1 131 ? -14.103 40.764 6.430 1.00 35.85 131 VAL A CA 1
ATOM 957 C C . VAL A 1 131 ? -14.383 39.261 6.472 1.00 34.95 131 VAL A C 1
ATOM 958 O O . VAL A 1 131 ? -13.872 38.486 5.639 1.00 35.58 131 VAL A O 1
ATOM 962 N N . ASP A 1 132 ? -15.230 38.904 7.423 1.00 32.91 132 ASP A N 1
ATOM 963 C CA . ASP A 1 132 ? -15.843 37.560 7.502 1.00 33.56 132 ASP A CA 1
ATOM 964 C C . ASP A 1 132 ? -16.981 37.505 6.481 1.00 31.83 132 ASP A C 1
ATOM 965 O O . ASP A 1 132 ? -18.045 38.140 6.721 1.00 31.73 132 ASP A O 1
ATOM 970 N N . LEU A 1 133 ? -16.781 36.800 5.370 1.00 32.14 133 LEU A N 1
ATOM 971 C CA . LEU A 1 133 ? -17.811 36.735 4.300 1.00 32.49 133 LEU A CA 1
ATOM 972 C C . LEU A 1 133 ? -19.077 36.039 4.820 1.00 32.35 133 LEU A C 1
ATOM 973 O O . LEU A 1 133 ? -20.181 36.347 4.330 1.00 34.47 133 LEU A O 1
ATOM 978 N N . ARG A 1 134 ? -18.949 35.138 5.781 1.00 32.75 134 ARG A N 1
ATOM 979 C CA . ARG A 1 134 ? -20.133 34.397 6.283 1.00 32.99 134 ARG A CA 1
ATOM 980 C C . ARG A 1 134 ? -20.974 35.358 7.124 1.00 33.85 134 ARG A C 1
ATOM 981 O O . ARG A 1 134 ? -22.175 35.561 6.842 1.00 33.31 134 ARG A O 1
ATOM 989 N N . GLY A 1 135 ? -20.359 35.961 8.132 1.00 33.65 135 GLY A N 1
ATOM 990 C CA . GLY A 1 135 ? -21.061 36.886 9.039 1.00 33.55 135 GLY A CA 1
ATOM 991 C C . GLY A 1 135 ? -21.631 38.082 8.303 1.00 33.31 135 GLY A C 1
ATOM 992 O O . GLY A 1 135 ? -22.718 38.520 8.689 1.00 33.27 135 GLY A O 1
ATOM 993 N N . ARG A 1 136 ? -20.923 38.610 7.303 1.00 33.73 136 ARG A N 1
ATOM 994 C CA . ARG A 1 136 ? -21.254 39.909 6.653 1.00 35.43 136 ARG A CA 1
ATOM 995 C C . ARG A 1 136 ? -21.954 39.733 5.298 1.00 34.12 136 ARG A C 1
ATOM 996 O O . ARG A 1 136 ? -22.496 40.744 4.818 1.00 33.23 136 ARG A O 1
ATOM 1004 N N . PHE A 1 137 ? -21.962 38.548 4.677 1.00 32.97 137 PHE A N 1
ATOM 1005 C CA . PHE A 1 137 ? -22.646 38.340 3.375 1.00 33.98 137 PHE A CA 1
ATOM 1006 C C . PHE A 1 137 ? -23.563 37.102 3.361 1.00 33.57 137 PHE A C 1
ATOM 1007 O O . PHE A 1 137 ? -24.766 37.303 3.207 1.00 32.38 137 PHE A O 1
ATOM 1015 N N . THR A 1 138 ? -23.042 35.879 3.453 1.00 32.36 138 THR A N 1
ATOM 1016 C CA . THR A 1 138 ? -23.874 34.656 3.268 1.00 33.47 138 THR A CA 1
ATOM 1017 C C . THR A 1 138 ? -24.948 34.535 4.361 1.00 33.40 138 THR A C 1
ATOM 1018 O O . THR A 1 138 ? -26.079 34.152 3.995 1.00 34.64 138 THR A O 1
ATOM 1022 N N . ASN A 1 139 ? -24.649 34.879 5.622 1.00 33.42 139 ASN A N 1
ATOM 1023 C CA . ASN A 1 139 ? -25.666 34.894 6.711 1.00 34.04 139 ASN A CA 1
ATOM 1024 C C . ASN A 1 139 ? -26.791 35.856 6.331 1.00 34.12 139 ASN A C 1
ATOM 1025 O O . ASN A 1 139 ? -27.913 35.404 6.100 1.00 33.97 139 ASN A O 1
ATOM 1030 N N . PRO A 1 140 ? -26.569 37.188 6.222 1.00 34.19 140 PRO A N 1
ATOM 1031 C CA . PRO A 1 140 ? -27.675 38.115 5.956 1.00 34.02 140 PRO A CA 1
ATOM 1032 C C . PRO A 1 140 ? -28.407 37.872 4.630 1.00 34.37 140 PRO A C 1
ATOM 1033 O O . PRO A 1 140 ? -29.615 38.043 4.575 1.00 33.14 140 PRO A O 1
ATOM 1037 N N . TYR A 1 141 ? -27.671 37.496 3.587 1.00 32.78 141 TYR A N 1
ATOM 1038 C CA . TYR A 1 141 ? -28.248 37.243 2.247 1.00 33.66 141 TYR A CA 1
ATOM 1039 C C . TYR A 1 141 ? -29.284 36.105 2.382 1.00 32.93 141 TYR A C 1
ATOM 1040 O O . TYR A 1 141 ? -30.427 36.257 1.902 1.00 32.88 141 TYR A O 1
ATOM 1049 N N . ALA A 1 142 ? -28.915 35.027 3.078 1.00 32.54 142 ALA A N 1
ATOM 1050 C CA . ALA A 1 142 ? -29.782 33.853 3.354 1.00 32.55 142 ALA A CA 1
ATOM 1051 C C . ALA A 1 142 ? -30.940 34.249 4.276 1.00 33.24 142 ALA A C 1
ATOM 1052 O O . ALA A 1 142 ? -32.113 34.000 3.896 1.00 34.27 142 ALA A O 1
ATOM 1054 N N . GLU A 1 143 ? -30.641 34.899 5.407 1.00 31.97 143 GLU A N 1
ATOM 1055 C CA . GLU A 1 143 ? -31.635 35.236 6.456 1.00 33.02 143 GLU A CA 1
ATOM 1056 C C . GLU A 1 143 ? -32.638 36.255 5.910 1.00 33.18 143 GLU A C 1
ATOM 1057 O O . GLU A 1 143 ? -33.859 36.109 6.174 1.00 34.25 143 GLU A O 1
ATOM 1063 N N . HIS A 1 144 ? -32.160 37.256 5.173 1.00 33.95 144 HIS A N 1
ATOM 1064 C CA . HIS A 1 144 ? -33.031 38.343 4.675 1.00 36.03 144 HIS A CA 1
ATOM 1065 C C . HIS A 1 144 ? -33.934 37.789 3.571 1.00 35.65 144 HIS A C 1
ATOM 1066 O O . HIS A 1 144 ? -35.069 38.266 3.475 1.00 36.99 144 HIS A O 1
ATOM 1073 N N . LEU A 1 145 ? -33.448 36.848 2.770 1.00 34.03 145 LEU A N 1
ATOM 1074 C CA . LEU A 1 145 ? -34.281 36.200 1.730 1.00 35.13 145 LEU A CA 1
ATOM 1075 C C . LEU A 1 145 ? -35.506 35.574 2.419 1.00 34.83 145 LEU A C 1
ATOM 1076 O O . LEU A 1 145 ? -36.647 35.836 1.941 1.00 34.94 145 LEU A O 1
ATOM 1081 N N . HIS A 1 146 ? -35.258 34.837 3.510 1.00 33.03 146 HIS A N 1
ATOM 1082 C CA . HIS A 1 146 ? -36.282 34.064 4.258 1.00 34.51 146 HIS A CA 1
ATOM 1083 C C . HIS A 1 146 ? -37.223 34.993 5.031 1.00 35.68 146 HIS A C 1
ATOM 1084 O O . HIS A 1 146 ? -38.435 34.685 5.048 1.00 36.59 146 HIS A O 1
ATOM 1091 N N . CYS A 1 147 ? -36.746 36.122 5.568 1.00 35.14 147 CYS A N 1
ATOM 1092 C CA . CYS A 1 147 ? -37.624 37.193 6.100 1.00 36.28 147 CYS A CA 1
ATOM 1093 C C . CYS A 1 147 ? -38.543 37.700 4.975 1.00 38.25 147 CYS A C 1
ATOM 1094 O O . CYS A 1 147 ? -39.759 37.855 5.218 1.00 37.97 147 CYS A O 1
ATOM 1097 N N . ARG A 1 148 ? -38.019 37.964 3.775 1.00 38.84 148 ARG A N 1
ATOM 1098 C CA . ARG A 1 148 ? -38.883 38.489 2.684 1.00 41.73 148 ARG A CA 1
ATOM 1099 C C . ARG A 1 148 ? -39.930 37.430 2.288 1.00 41.39 148 ARG A C 1
ATOM 1100 O O . ARG A 1 148 ? -41.110 37.771 2.217 1.00 40.97 148 ARG A O 1
ATOM 1108 N N . ILE A 1 149 ? -39.517 36.181 2.066 1.00 40.56 149 ILE A N 1
ATOM 1109 C CA . ILE A 1 149 ? -40.441 35.069 1.684 1.00 42.17 149 ILE A CA 1
ATOM 1110 C C . ILE A 1 149 ? -41.555 34.957 2.732 1.00 41.62 149 ILE A C 1
ATOM 1111 O O . ILE A 1 149 ? -42.733 34.933 2.332 1.00 41.14 149 ILE A O 1
ATOM 1116 N N . LEU A 1 150 ? -41.184 34.926 4.015 1.00 40.09 150 LEU A N 1
ATOM 1117 C CA . LEU A 1 150 ? -42.144 34.772 5.138 1.00 40.67 150 LEU A CA 1
ATOM 1118 C C . LEU A 1 150 ? -42.974 36.035 5.364 1.00 42.13 150 LEU A C 1
ATOM 1119 O O . LEU A 1 150 ? -44.059 35.881 5.936 1.00 42.49 150 LEU A O 1
ATOM 1124 N N . GLY A 1 151 ? -42.529 37.225 4.948 1.00 42.14 151 GLY A N 1
ATOM 1125 C CA . GLY A 1 151 ? -43.317 38.460 5.165 1.00 44.06 151 GLY A CA 1
ATOM 1126 C C . GLY A 1 151 ? -43.111 39.067 6.548 1.00 43.38 151 GLY A C 1
ATOM 1127 O O . GLY A 1 151 ? -43.970 39.819 6.998 1.00 45.65 151 GLY A O 1
ATOM 1128 N N . ILE A 1 152 ? -41.986 38.773 7.199 1.00 43.01 152 ILE A N 1
ATOM 1129 C CA . ILE A 1 152 ? -41.638 39.260 8.567 1.00 42.78 152 ILE A CA 1
ATOM 1130 C C . ILE A 1 152 ? -40.496 40.265 8.446 1.00 42.96 152 ILE A C 1
ATOM 1131 O O . ILE A 1 152 ? -39.832 40.317 7.405 1.00 43.55 152 ILE A O 1
ATOM 1136 N N . PRO A 1 153 ? -40.258 41.103 9.480 1.00 42.62 153 PRO A N 1
ATOM 1137 C CA . PRO A 1 153 ? -39.294 42.193 9.360 1.00 43.69 153 PRO A CA 1
ATOM 1138 C C . PRO A 1 153 ? -37.870 41.649 9.214 1.00 41.58 153 PRO A C 1
ATOM 1139 O O . PRO A 1 153 ? -37.458 40.718 9.900 1.00 39.43 153 PRO A O 1
ATOM 1143 N N . GLN A 1 154 ? -37.144 42.239 8.274 1.00 43.07 154 GLN A N 1
ATOM 1144 C CA . GLN A 1 154 ? -35.696 41.971 8.108 1.00 43.60 154 GLN A CA 1
ATOM 1145 C C . GLN A 1 154 ? -35.006 42.131 9.472 1.00 43.18 154 GLN A C 1
ATOM 1146 O O . GLN A 1 154 ? -34.140 41.320 9.769 1.00 44.24 154 GLN A O 1
ATOM 1152 N N . ALA A 1 155 ? -35.410 43.097 10.299 1.00 43.90 155 ALA A N 1
ATOM 1153 C CA . ALA A 1 155 ? -34.759 43.419 11.590 1.00 45.73 155 ALA A CA 1
ATOM 1154 C C . ALA A 1 155 ? -34.878 42.245 12.572 1.00 45.58 155 ALA A C 1
ATOM 1155 O O . ALA A 1 155 ? -34.115 42.223 13.545 1.00 45.85 155 ALA A O 1
ATOM 1157 N N . ASP A 1 156 ? -35.778 41.285 12.341 1.00 44.52 156 ASP A N 1
ATOM 1158 C CA . ASP A 1 156 ? -35.970 40.111 13.231 1.00 42.77 156 ASP A CA 1
ATOM 1159 C C . ASP A 1 156 ? -35.085 38.933 12.816 1.00 40.63 156 ASP A C 1
ATOM 1160 O O . ASP A 1 156 ? -35.055 37.930 13.557 1.00 40.09 156 ASP A O 1
ATOM 1165 N N . ALA A 1 157 ? -34.380 39.016 11.689 1.00 40.49 157 ALA A N 1
ATOM 1166 C CA . ALA A 1 157 ? -33.482 37.926 11.236 1.00 39.89 157 ALA A CA 1
ATOM 1167 C C . ALA A 1 157 ? -32.548 37.470 12.359 1.00 40.14 157 ALA A C 1
ATOM 1168 O O . ALA A 1 157 ? -32.378 36.267 12.529 1.00 39.42 157 ALA A O 1
ATOM 1170 N N . PRO A 1 158 ? -31.866 38.370 13.113 1.00 40.65 158 PRO A N 1
ATOM 1171 C CA . PRO A 1 158 ? -30.937 37.948 14.168 1.00 40.89 158 PRO A CA 1
ATOM 1172 C C . PRO A 1 158 ? -31.514 37.025 15.255 1.00 40.66 158 PRO A C 1
ATOM 1173 O O . PRO A 1 158 ? -30.858 36.045 15.537 1.00 39.04 158 PRO A O 1
ATOM 1177 N N . ARG A 1 159 ? -32.696 37.299 15.814 1.00 41.43 159 ARG A N 1
ATOM 1178 C CA . ARG A 1 159 ? -33.295 36.396 16.837 1.00 43.76 159 ARG A CA 1
ATOM 1179 C C . ARG A 1 159 ? -33.600 35.014 16.234 1.00 42.96 159 ARG A C 1
ATOM 1180 O O . ARG A 1 159 ? -33.354 33.996 16.920 1.00 43.05 159 ARG A O 1
ATOM 1188 N N . LEU A 1 160 ? -34.091 34.944 14.997 1.00 41.30 160 LEU A N 1
ATOM 1189 C CA . LEU A 1 160 ? -34.422 33.641 14.368 1.00 40.50 160 LEU A CA 1
ATOM 1190 C C . LEU A 1 160 ? -33.142 32.892 13.982 1.00 37.93 160 LEU A C 1
ATOM 1191 O O . LEU A 1 160 ? -33.105 31.682 14.165 1.00 36.44 160 LEU A O 1
ATOM 1196 N N . ALA A 1 161 ? -32.124 33.567 13.451 1.00 36.57 161 ALA A N 1
ATOM 1197 C CA . ALA A 1 161 ? -30.860 32.914 13.037 1.00 36.24 161 ALA A CA 1
ATOM 1198 C C . ALA A 1 161 ? -30.101 32.387 14.266 1.00 35.52 161 ALA A C 1
ATOM 1199 O O . ALA A 1 161 ? -29.473 31.338 14.140 1.00 35.35 161 ALA A O 1
ATOM 1201 N N . ALA A 1 162 ? -30.173 33.051 15.421 1.00 35.31 162 ALA A N 1
ATOM 1202 C CA . ALA A 1 162 ? -29.450 32.644 16.653 1.00 37.14 162 ALA A CA 1
ATOM 1203 C C . ALA A 1 162 ? -29.851 31.225 17.096 1.00 36.18 162 ALA A C 1
ATOM 1204 O O . ALA A 1 162 ? -29.003 30.570 17.739 1.00 36.35 162 ALA A O 1
ATOM 1206 N N . SER A 1 163 ? -31.059 30.751 16.762 1.00 34.01 163 SER A N 1
ATOM 1207 C CA . SER A 1 163 ? -31.530 29.367 17.041 1.00 33.99 163 SER A CA 1
ATOM 1208 C C . SER A 1 163 ? -30.772 28.295 16.257 1.00 33.90 163 SER A C 1
ATOM 1209 O O . SER A 1 163 ? -30.701 27.134 16.740 1.00 32.74 163 SER A O 1
ATOM 1212 N N . LEU A 1 164 ? -30.256 28.629 15.070 1.00 34.53 164 LEU A N 1
ATOM 1213 C CA . LEU A 1 164 ? -29.873 27.588 14.088 1.00 35.94 164 LEU A CA 1
ATOM 1214 C C . LEU A 1 164 ? -28.564 26.909 14.487 1.00 36.06 164 LEU A C 1
ATOM 1215 O O . LEU A 1 164 ? -28.370 25.752 14.035 1.00 33.49 164 LEU A O 1
ATOM 1220 N N . ASP A 1 165 ? -27.742 27.564 15.311 1.00 36.56 165 ASP A N 1
ATOM 1221 C CA . ASP A 1 165 ? -26.457 27.002 15.811 1.00 40.04 165 ASP A CA 1
ATOM 1222 C C . ASP A 1 165 ? -26.747 25.772 16.690 1.00 39.33 165 ASP A C 1
ATOM 1223 O O . ASP A 1 165 ? -25.883 24.871 16.758 1.00 40.12 165 ASP A O 1
ATOM 1228 N N . ILE A 1 166 ? -27.920 25.707 17.321 1.00 36.89 166 ILE A N 1
ATOM 1229 C CA . ILE A 1 166 ? -28.354 24.515 18.102 1.00 37.69 166 ILE A CA 1
ATOM 1230 C C . ILE A 1 166 ? -29.290 23.629 17.265 1.00 36.85 166 ILE A C 1
ATOM 1231 O O . ILE A 1 166 ? -29.115 22.403 17.346 1.00 35.27 166 ILE A O 1
ATOM 1236 N N . ALA A 1 167 ? -30.234 24.213 16.515 1.00 35.37 167 ALA A N 1
ATOM 1237 C CA . ALA A 1 167 ? -31.306 23.460 15.823 1.00 35.19 167 ALA A CA 1
ATOM 1238 C C . ALA A 1 167 ? -30.680 22.415 14.891 1.00 35.91 167 ALA A C 1
ATOM 1239 O O . ALA A 1 167 ? -31.227 21.317 14.808 1.00 34.25 167 ALA A O 1
ATOM 1241 N N . PHE A 1 168 ? -29.555 22.712 14.241 1.00 34.48 168 PHE A N 1
ATOM 1242 C CA . PHE A 1 168 ? -28.950 21.791 13.247 1.00 35.16 168 PHE A CA 1
ATOM 1243 C C . PHE A 1 168 ? -27.737 21.069 13.827 1.00 35.96 168 PHE A C 1
ATOM 1244 O O . PHE A 1 168 ? -26.979 20.511 13.020 1.00 37.28 168 PHE A O 1
ATOM 1252 N N . MET A 1 169 ? -27.597 21.023 15.157 1.00 35.59 169 MET A N 1
ATOM 1253 C CA . MET A 1 169 ? -26.567 20.175 15.800 1.00 36.60 169 MET A CA 1
ATOM 1254 C C . MET A 1 169 ? -26.883 18.714 15.494 1.00 38.31 169 MET A C 1
ATOM 1255 O O . MET A 1 169 ? -28.078 18.373 15.355 1.00 40.43 169 MET A O 1
ATOM 1260 N N . ASN A 1 170 ? -25.834 17.905 15.394 1.00 38.30 170 ASN A N 1
ATOM 1261 C CA . ASN A 1 170 ? -25.903 16.439 15.193 1.00 38.57 170 ASN A CA 1
ATOM 1262 C C . ASN A 1 170 ? -25.289 15.843 16.454 1.00 40.06 170 ASN A C 1
ATOM 1263 O O . ASN A 1 170 ? -24.073 15.627 16.476 1.00 41.02 170 ASN A O 1
ATOM 1268 N N . SER A 1 171 ? -26.133 15.605 17.451 1.00 40.55 171 SER A N 1
ATOM 1269 C CA . SER A 1 171 ? -25.785 15.280 18.854 1.00 42.66 171 SER A CA 1
ATOM 1270 C C . SER A 1 171 ? -26.245 13.860 19.183 1.00 45.99 171 SER A C 1
ATOM 1271 O O . SER A 1 171 ? -27.350 13.470 18.744 1.00 45.90 171 SER A O 1
ATOM 1274 N N . ALA A 1 172 ? -25.425 13.148 19.955 1.00 48.94 172 ALA A N 1
ATOM 1275 C CA . ALA A 1 172 ? -25.740 11.843 20.570 1.00 53.04 172 ALA A CA 1
ATOM 1276 C C . ALA A 1 172 ? -26.956 11.980 21.496 1.00 54.57 172 ALA A C 1
ATOM 1277 O O . ALA A 1 172 ? -27.698 10.987 21.616 1.00 55.82 172 ALA A O 1
ATOM 1279 N N . CYS A 1 173 ? -27.173 13.144 22.124 1.00 55.02 173 CYS A N 1
ATOM 1280 C CA . CYS A 1 173 ? -28.180 13.303 23.212 1.00 57.23 173 CYS A CA 1
ATOM 1281 C C . CYS A 1 173 ? -29.149 14.430 22.882 1.00 53.03 173 CYS A C 1
ATOM 1282 O O . CYS A 1 173 ? -28.793 15.361 22.165 1.00 50.79 173 CYS A O 1
ATOM 1285 N N . PRO A 1 174 ? -30.384 14.385 23.424 1.00 51.89 174 PRO A N 1
ATOM 1286 C CA . PRO A 1 174 ? -31.309 15.510 23.309 1.00 49.96 174 PRO A CA 1
ATOM 1287 C C . PRO A 1 174 ? -30.634 16.794 23.823 1.00 47.36 174 PRO A C 1
ATOM 1288 O O . PRO A 1 174 ? -29.775 16.730 24.688 1.00 46.53 174 PRO A O 1
ATOM 1292 N N . ILE A 1 175 ? -31.026 17.937 23.259 1.00 44.05 175 ILE A N 1
ATOM 1293 C CA . ILE A 1 175 ? -30.420 19.256 23.591 1.00 41.87 175 ILE A CA 1
ATOM 1294 C C . ILE A 1 175 ? -31.491 20.140 24.237 1.00 40.62 175 ILE A C 1
ATOM 1295 O O . ILE A 1 175 ? -32.405 20.541 23.509 1.00 39.67 175 ILE A O 1
ATOM 1300 N N . THR A 1 176 ? -31.345 20.487 25.519 1.00 41.52 176 THR A N 1
ATOM 1301 C CA . THR A 1 176 ? -32.355 21.269 26.283 1.00 42.47 176 THR A CA 1
ATOM 1302 C C . THR A 1 176 ? -32.570 22.611 25.583 1.00 40.54 176 THR A C 1
ATOM 1303 O O . THR A 1 176 ? -33.727 23.079 25.534 1.00 38.91 176 THR A O 1
ATOM 1307 N N . GLY A 1 177 ? -31.508 23.217 25.037 1.00 38.43 177 GLY A N 1
ATOM 1308 C CA . GLY A 1 177 ? -31.641 24.516 24.354 1.00 37.47 177 GLY A CA 1
ATOM 1309 C C . GLY A 1 177 ? -32.546 24.479 23.128 1.00 36.47 177 GLY A C 1
ATOM 1310 O O . GLY A 1 177 ? -33.157 25.542 22.787 1.00 35.52 177 GLY A O 1
ATOM 1311 N N . ALA A 1 178 ? -32.609 23.333 22.442 1.00 36.57 178 ALA A N 1
ATOM 1312 C CA . ALA A 1 178 ? -33.350 23.190 21.169 1.00 36.02 178 ALA A CA 1
ATOM 1313 C C . ALA A 1 178 ? -34.841 23.362 21.448 1.00 35.76 178 ALA A C 1
ATOM 1314 O O . ALA A 1 178 ? -35.486 24.100 20.696 1.00 36.14 178 ALA A O 1
ATOM 1316 N N . ARG A 1 179 ? -35.344 22.749 22.519 1.00 37.99 179 ARG A N 1
ATOM 1317 C CA . ARG A 1 179 ? -36.783 22.824 22.896 1.00 38.39 179 ARG A CA 1
ATOM 1318 C C . ARG A 1 179 ? -37.114 24.269 23.296 1.00 38.26 179 ARG A C 1
ATOM 1319 O O . ARG A 1 179 ? -38.136 24.785 22.833 1.00 37.14 179 ARG A O 1
ATOM 1321 N N . LEU A 1 180 ? -36.272 24.940 24.093 1.00 38.80 180 LEU A N 1
ATOM 1322 C CA . LEU A 1 180 ? -36.512 26.358 24.500 1.00 37.97 180 LEU A CA 1
ATOM 1323 C C . LEU A 1 180 ? -36.537 27.278 23.274 1.00 36.43 180 LEU A C 1
ATOM 1324 O O . LEU A 1 180 ? -37.415 28.121 23.192 1.00 37.21 180 LEU A O 1
ATOM 1329 N N . ASN A 1 181 ? -35.562 27.162 22.372 1.00 37.15 181 ASN A N 1
ATOM 1330 C CA . ASN A 1 181 ? -35.520 27.948 21.109 1.00 35.39 181 ASN A CA 1
ATOM 1331 C C . ASN A 1 181 ? -36.780 27.644 20.278 1.00 35.48 181 ASN A C 1
ATOM 1332 O O . ASN A 1 181 ? -37.366 28.591 19.725 1.00 34.00 181 ASN A O 1
ATOM 1337 N N . TRP A 1 182 ? -37.159 26.365 20.154 1.00 34.96 182 TRP A N 1
ATOM 1338 C CA . TRP A 1 182 ? -38.346 25.959 19.351 1.00 35.31 182 TRP A CA 1
ATOM 1339 C C . TRP A 1 182 ? -39.586 26.697 19.887 1.00 34.85 182 TRP A C 1
ATOM 1340 O O . TRP A 1 182 ? -40.283 27.375 19.085 1.00 34.13 182 TRP A O 1
ATOM 1351 N N . ASP A 1 183 ? -39.820 26.651 21.200 1.00 35.71 183 ASP A N 1
ATOM 1352 C CA . ASP A 1 183 ? -41.031 27.263 21.807 1.00 37.62 183 ASP A CA 1
ATOM 1353 C C . ASP A 1 183 ? -41.005 28.782 21.618 1.00 37.01 183 ASP A C 1
ATOM 1354 O O . ASP A 1 183 ? -42.077 29.367 21.348 1.00 35.53 183 ASP A O 1
ATOM 1359 N N . ARG A 1 184 ? -39.826 29.407 21.722 1.00 36.14 184 ARG A N 1
ATOM 1360 C CA . ARG A 1 184 ? -39.707 30.883 21.584 1.00 35.47 184 ARG A CA 1
ATOM 1361 C C . ARG A 1 184 ? -39.994 31.293 20.134 1.00 34.82 184 ARG A C 1
ATOM 1362 O O . ARG A 1 184 ? -40.676 32.307 19.931 1.00 35.58 184 ARG A O 1
ATOM 1370 N N . ASP A 1 185 ? -39.483 30.558 19.145 1.00 35.64 185 ASP A N 1
ATOM 1371 C CA . ASP A 1 185 ? -39.615 30.914 17.704 1.00 36.01 185 ASP A CA 1
ATOM 1372 C C . ASP A 1 185 ? -41.070 30.690 17.263 1.00 36.49 185 ASP A C 1
ATOM 1373 O O . ASP A 1 185 ? -41.615 31.537 16.510 1.00 35.33 185 ASP A O 1
ATOM 1378 N N . ILE A 1 186 ? -41.693 29.615 17.753 1.00 37.63 186 ILE A N 1
ATOM 1379 C CA . ILE A 1 186 ? -43.146 29.340 17.538 1.00 38.41 186 ILE A CA 1
ATOM 1380 C C . ILE A 1 186 ? -43.943 30.524 18.093 1.00 39.44 186 ILE A C 1
ATOM 1381 O O . ILE A 1 186 ? -44.785 31.055 17.340 1.00 42.04 186 ILE A O 1
ATOM 1386 N N . ALA A 1 187 ? -43.698 30.935 19.340 1.00 39.51 187 ALA A N 1
ATOM 1387 C CA . ALA A 1 187 ? -44.461 32.036 19.975 1.00 41.30 187 ALA A CA 1
ATOM 1388 C C . ALA A 1 187 ? -44.264 33.297 19.135 1.00 41.03 187 ALA A C 1
ATOM 1389 O O . ALA A 1 187 ? -45.234 34.009 18.918 1.00 42.03 187 ALA A O 1
ATOM 1391 N N . TYR A 1 188 ? -43.050 33.563 18.654 1.00 39.96 188 TYR A N 1
ATOM 1392 C CA . TYR A 1 188 ? -42.785 34.749 17.796 1.00 39.71 188 TYR A CA 1
ATOM 1393 C C . TYR A 1 188 ? -43.647 34.649 16.527 1.00 40.07 188 TYR A C 1
ATOM 1394 O O . TYR A 1 188 ? -44.323 35.617 16.163 1.00 39.27 188 TYR A O 1
ATOM 1403 N N . MET A 1 189 ? -43.635 33.491 15.862 1.00 39.69 189 MET A N 1
ATOM 1404 C CA . MET A 1 189 ? -44.312 33.294 14.550 1.00 41.12 189 MET A CA 1
ATOM 1405 C C . MET A 1 189 ? -45.835 33.374 14.737 1.00 41.61 189 MET A C 1
ATOM 1406 O O . MET A 1 189 ? -46.523 33.961 13.882 1.00 42.32 189 MET A O 1
ATOM 1411 N N . VAL A 1 190 ? -46.367 32.875 15.853 1.00 40.93 190 VAL A N 1
ATOM 1412 C CA . VAL A 1 190 ? -47.815 33.044 16.162 1.00 41.96 190 VAL A CA 1
ATOM 1413 C C . VAL A 1 190 ? -48.121 34.548 16.202 1.00 43.77 190 VAL A C 1
ATOM 1414 O O . VAL A 1 190 ? -49.098 34.988 15.540 1.00 42.94 190 VAL A O 1
ATOM 1418 N N . ASP A 1 191 ? -47.301 35.334 16.910 1.00 43.75 191 ASP A N 1
ATOM 1419 C CA . ASP A 1 191 ? -47.515 36.802 17.036 1.00 45.93 191 ASP A CA 1
ATOM 1420 C C . ASP A 1 191 ? -47.574 37.447 15.641 1.00 46.59 191 ASP A C 1
ATOM 1421 O O . ASP A 1 191 ? -48.352 38.390 15.476 1.00 48.20 191 ASP A O 1
ATOM 1426 N N . ARG A 1 192 ? -46.778 36.979 14.671 1.00 45.11 192 ARG A N 1
ATOM 1427 C CA . ARG A 1 192 ? -46.723 37.559 13.300 1.00 45.78 192 ARG A CA 1
ATOM 1428 C C . ARG A 1 192 ? -48.032 37.316 12.541 1.00 47.69 192 ARG A C 1
ATOM 1429 O O . ARG A 1 192 ? -48.334 38.122 11.655 1.00 49.42 192 ARG A O 1
ATOM 1437 N N . LEU A 1 193 ? -48.799 36.270 12.862 1.00 49.45 193 LEU A N 1
ATOM 1438 C CA . LEU A 1 193 ? -50.082 35.956 12.169 1.00 52.43 193 LEU A CA 1
ATOM 1439 C C . LEU A 1 193 ? -51.091 37.096 12.333 1.00 55.54 193 LEU A C 1
ATOM 1440 O O . LEU A 1 193 ? -51.769 37.391 11.349 1.00 56.17 193 LEU A O 1
ATOM 1445 N N . ASP A 1 194 ? -51.196 37.675 13.532 1.00 58.02 194 ASP A N 1
ATOM 1446 C CA . ASP A 1 194 ? -52.171 38.741 13.889 1.00 62.35 194 ASP A CA 1
ATOM 1447 C C . ASP A 1 194 ? -51.525 40.136 13.793 1.00 61.98 194 ASP A C 1
ATOM 1448 O O . ASP A 1 194 ? -52.235 41.130 14.038 1.00 64.40 194 ASP A O 1
ATOM 1453 N N . ASP A 1 195 ? -50.236 40.227 13.458 1.00 58.29 195 ASP A N 1
ATOM 1454 C CA . ASP A 1 195 ? -49.514 41.515 13.297 1.00 57.64 195 ASP A CA 1
ATOM 1455 C C . ASP A 1 195 ? -49.977 42.134 11.983 1.00 58.75 195 ASP A C 1
ATOM 1456 O O . ASP A 1 195 ? -49.846 41.509 10.937 1.00 57.63 195 ASP A O 1
ATOM 1461 N N . PRO A 1 196 ? -50.554 43.360 12.010 1.00 59.85 196 PRO A N 1
ATOM 1462 C CA . PRO A 1 196 ? -50.930 44.054 10.776 1.00 61.73 196 PRO A CA 1
ATOM 1463 C C . PRO A 1 196 ? -49.783 44.304 9.780 1.00 60.36 196 PRO A C 1
ATOM 1464 O O . PRO A 1 196 ? -50.083 44.498 8.632 1.00 61.38 196 PRO A O 1
ATOM 1467 N N . ALA A 1 197 ? -48.514 44.262 10.208 1.00 58.07 197 ALA A N 1
ATOM 1468 C CA . ALA A 1 197 ? -47.327 44.541 9.357 1.00 56.98 197 ALA A CA 1
ATOM 1469 C C . ALA A 1 197 ? -46.948 43.319 8.507 1.00 55.12 197 ALA A C 1
ATOM 1470 O O . ALA A 1 197 ? -46.245 43.486 7.478 1.00 55.65 197 ALA A O 1
ATOM 1472 N N . THR A 1 198 ? -47.362 42.122 8.930 1.00 52.46 198 THR A N 1
ATOM 1473 C CA . THR A 1 198 ? -46.941 40.847 8.306 1.00 50.20 198 THR A CA 1
ATOM 1474 C C . THR A 1 198 ? -47.469 40.808 6.865 1.00 51.53 198 THR A C 1
ATOM 1475 O O . THR A 1 198 ? -48.612 41.233 6.630 1.00 51.71 198 THR A O 1
ATOM 1479 N N . THR A 1 199 ? -46.640 40.337 5.929 1.00 50.10 199 THR A N 1
ATOM 1480 C CA . THR A 1 199 ? -47.008 40.146 4.498 1.00 51.12 199 THR A CA 1
ATOM 1481 C C . THR A 1 199 ? -46.666 38.696 4.142 1.00 48.82 199 THR A C 1
ATOM 1482 O O . THR A 1 199 ? -46.649 37.861 5.083 1.00 47.82 199 THR A O 1
ATOM 1486 N N . GLY A 1 200 ? -46.391 38.428 2.860 1.00 48.79 200 GLY A N 1
ATOM 1487 C CA . GLY A 1 200 ? -45.765 37.200 2.336 1.00 47.07 200 GLY A CA 1
ATOM 1488 C C . GLY A 1 200 ? -46.497 35.926 2.732 1.00 46.37 200 GLY A C 1
ATOM 1489 O O . GLY A 1 200 ? -47.727 35.926 2.830 1.00 47.27 200 GLY A O 1
ATOM 1490 N N . LEU A 1 201 ? -45.747 34.847 2.947 1.00 45.29 201 LEU A N 1
ATOM 1491 C CA . LEU A 1 201 ? -46.326 33.518 3.257 1.00 45.17 201 LEU A CA 1
ATOM 1492 C C . LEU A 1 201 ? -47.135 33.592 4.556 1.00 46.24 201 LEU A C 1
ATOM 1493 O O . LEU A 1 201 ? -48.269 33.076 4.559 1.00 46.92 201 LEU A O 1
ATOM 1498 N N . MET A 1 202 ? -46.597 34.205 5.615 1.00 45.53 202 MET A N 1
ATOM 1499 C CA . MET A 1 202 ? -47.272 34.172 6.940 1.00 46.24 202 MET A CA 1
ATOM 1500 C C . MET A 1 202 ? -48.600 34.938 6.868 1.00 48.48 202 MET A C 1
ATOM 1501 O O . MET A 1 202 ? -49.529 34.541 7.597 1.00 48.39 202 MET A O 1
ATOM 1506 N N . ALA A 1 203 ? -48.724 35.962 6.020 1.00 49.81 203 ALA A N 1
ATOM 1507 C CA . ALA A 1 203 ? -49.993 36.719 5.865 1.00 53.10 203 ALA A CA 1
ATOM 1508 C C . ALA A 1 203 ? -51.010 35.876 5.088 1.00 55.06 203 ALA A C 1
ATOM 1509 O O . ALA A 1 203 ? -52.215 35.944 5.420 1.00 56.69 203 ALA A O 1
ATOM 1511 N N . GLU A 1 204 ? -50.554 35.120 4.085 1.00 56.00 204 GLU A N 1
ATOM 1512 C CA . GLU A 1 204 ? -51.442 34.204 3.316 1.00 58.88 204 GLU A CA 1
ATOM 1513 C C . GLU A 1 204 ? -51.905 33.076 4.250 1.00 57.49 204 GLU A C 1
ATOM 1514 O O . GLU A 1 204 ? -53.089 32.753 4.192 1.00 58.53 204 GLU A O 1
ATOM 1520 N N . LEU A 1 205 ? -51.015 32.510 5.077 1.00 54.22 205 LEU A N 1
ATOM 1521 C CA . LEU A 1 205 ? -51.370 31.417 6.027 1.00 53.46 205 LEU A CA 1
ATOM 1522 C C . LEU A 1 205 ? -52.366 31.937 7.072 1.00 54.65 205 LEU A C 1
ATOM 1523 O O . LEU A 1 205 ? -53.341 31.204 7.335 1.00 56.81 205 LEU A O 1
ATOM 1528 N N . ALA A 1 206 ? -52.152 33.137 7.630 1.00 53.58 206 ALA A N 1
ATOM 1529 C CA . ALA A 1 206 ? -53.086 33.772 8.594 1.00 55.60 206 ALA A CA 1
ATOM 1530 C C . ALA A 1 206 ? -54.491 33.872 7.981 1.00 58.77 206 ALA A C 1
ATOM 1531 O O . ALA A 1 206 ? -55.459 33.554 8.689 1.00 58.87 206 ALA A O 1
ATOM 1533 N N . ALA A 1 207 ? -54.586 34.287 6.714 1.00 61.16 207 ALA A N 1
ATOM 1534 C CA . ALA A 1 207 ? -55.856 34.576 5.999 1.00 65.66 207 ALA A CA 1
ATOM 1535 C C . ALA A 1 207 ? -56.692 33.303 5.844 1.00 67.61 207 ALA A C 1
ATOM 1536 O O . ALA A 1 207 ? -57.920 33.431 5.770 1.00 71.65 207 ALA A O 1
ATOM 1538 N N . LEU A 1 208 ? -56.062 32.129 5.800 1.00 66.73 208 LEU A N 1
ATOM 1539 C CA . LEU A 1 208 ? -56.773 30.831 5.673 1.00 68.66 208 LEU A CA 1
ATOM 1540 C C . LEU A 1 208 ? -57.599 30.540 6.931 1.00 69.81 208 LEU A C 1
ATOM 1541 O O . LEU A 1 208 ? -58.580 29.796 6.804 1.00 72.20 208 LEU A O 1
ATOM 1546 N N . ARG A 1 209 ? -57.257 31.097 8.097 1.00 68.54 209 ARG A N 1
ATOM 1547 C CA . ARG A 1 209 ? -58.028 30.826 9.342 1.00 70.04 209 ARG A CA 1
ATOM 1548 C C . ARG A 1 209 ? -59.432 31.420 9.178 1.00 74.99 209 ARG A C 1
ATOM 1549 O O . ARG A 1 209 ? -59.551 32.503 8.579 1.00 76.68 209 ARG A O 1
ATOM 1557 N N . GLY A 1 210 ? -60.463 30.724 9.658 1.00 78.83 210 GLY A N 1
ATOM 1558 C CA . GLY A 1 210 ? -61.864 31.171 9.525 1.00 84.25 210 GLY A CA 1
ATOM 1559 C C . GLY A 1 210 ? -62.487 30.675 8.231 1.00 88.47 210 GLY A C 1
ATOM 1560 O O . GLY A 1 210 ? -63.707 30.408 8.249 1.00 91.99 210 GLY A O 1
ATOM 1561 N N . ASN A 1 211 ? -61.694 30.581 7.152 1.00 88.71 211 ASN A N 1
ATOM 1562 C CA . ASN A 1 211 ? -62.030 29.805 5.927 1.00 91.97 211 ASN A CA 1
ATOM 1563 C C . ASN A 1 211 ? -62.418 28.400 6.378 1.00 94.36 211 ASN A C 1
ATOM 1564 O O . ASN A 1 211 ? -61.550 27.645 6.817 1.00 91.70 211 ASN A O 1
ATOM 1569 N N . PRO A 1 212 ? -63.716 28.017 6.283 1.00 99.47 212 PRO A N 1
ATOM 1570 C CA . PRO A 1 212 ? -64.218 26.788 6.908 1.00 101.45 212 PRO A CA 1
ATOM 1571 C C . PRO A 1 212 ? -63.307 25.563 6.711 1.00 100.28 212 PRO A C 1
ATOM 1572 O O . PRO A 1 212 ? -62.978 24.923 7.704 1.00 99.09 212 PRO A O 1
ATOM 1576 N N . ASP A 1 213 ? -62.908 25.311 5.456 1.00 100.70 213 ASP A N 1
ATOM 1577 C CA . ASP A 1 213 ? -61.976 24.245 4.989 1.00 99.14 213 ASP A CA 1
ATOM 1578 C C . ASP A 1 213 ? -60.750 24.061 5.895 1.00 95.30 213 ASP A C 1
ATOM 1579 O O . ASP A 1 213 ? -60.210 22.937 5.945 1.00 95.79 213 ASP A O 1
ATOM 1584 N N . TYR A 1 214 ? -60.284 25.122 6.551 1.00 91.61 214 TYR A N 1
ATOM 1585 C CA . TYR A 1 214 ? -58.979 25.126 7.258 1.00 87.88 214 TYR A CA 1
ATOM 1586 C C . TYR A 1 214 ? -59.177 25.328 8.768 1.00 86.64 214 TYR A C 1
ATOM 1587 O O . TYR A 1 214 ? -58.242 25.828 9.418 1.00 85.90 214 TYR A O 1
ATOM 1596 N N . ASP A 1 215 ? -60.320 24.921 9.332 1.00 88.32 215 ASP A N 1
ATOM 1597 C CA . ASP A 1 215 ? -60.589 25.058 10.792 1.00 87.02 215 ASP A CA 1
ATOM 1598 C C . ASP A 1 215 ? -59.669 24.094 11.562 1.00 84.27 215 ASP A C 1
ATOM 1599 O O . ASP A 1 215 ? -59.426 24.336 12.761 1.00 84.68 215 ASP A O 1
ATOM 1602 N N . HIS A 1 216 ? -59.128 23.069 10.897 1.00 82.00 216 HIS A N 1
ATOM 1603 C CA . HIS A 1 216 ? -58.150 22.101 11.467 1.00 79.16 216 HIS A CA 1
ATOM 1604 C C . HIS A 1 216 ? -56.772 22.748 11.702 1.00 74.02 216 HIS A C 1
ATOM 1605 O O . HIS A 1 216 ? -55.973 22.165 12.467 1.00 71.57 216 HIS A O 1
ATOM 1612 N N . LEU A 1 217 ? -56.475 23.890 11.072 1.00 71.32 217 LEU A N 1
ATOM 1613 C CA . LEU A 1 217 ? -55.140 24.547 11.176 1.00 67.57 217 LEU A CA 1
ATOM 1614 C C . LEU A 1 217 ? -55.098 25.484 12.380 1.00 63.90 217 LEU A C 1
ATOM 1615 O O . LEU A 1 217 ? -55.730 26.547 12.301 1.00 65.47 217 LEU A O 1
ATOM 1620 N N . THR A 1 218 ? -54.390 25.085 13.437 1.00 60.06 218 THR A N 1
ATOM 1621 C CA . THR A 1 218 ? -54.165 25.905 14.656 1.00 58.14 218 THR A CA 1
ATOM 1622 C C . THR A 1 218 ? -53.096 26.964 14.360 1.00 54.27 218 THR A C 1
ATOM 1623 O O . THR A 1 218 ? -52.368 26.809 13.356 1.00 51.69 218 THR A O 1
ATOM 1627 N N . ASP A 1 219 ? -53.022 27.993 15.205 1.00 52.53 219 ASP A N 1
ATOM 1628 C CA . ASP A 1 219 ? -51.970 29.041 15.157 1.00 51.55 219 ASP A CA 1
ATOM 1629 C C . ASP A 1 219 ? -50.589 28.365 15.231 1.00 49.83 219 ASP A C 1
ATOM 1630 O O . ASP A 1 219 ? -49.747 28.714 14.394 1.00 47.97 219 ASP A O 1
ATOM 1635 N N . GLU A 1 220 ? -50.376 27.408 16.144 1.00 51.18 220 GLU A N 1
ATOM 1636 C CA . GLU A 1 220 ? -49.086 26.682 16.322 1.00 51.26 220 GLU A CA 1
ATOM 1637 C C . GLU A 1 220 ? -48.686 25.966 15.029 1.00 49.41 220 GLU A C 1
ATOM 1638 O O . GLU A 1 220 ? -47.488 25.976 14.698 1.00 46.05 220 GLU A O 1
ATOM 1644 N N . MET A 1 221 ? -49.648 25.349 14.341 1.00 49.87 221 MET A N 1
ATOM 1645 C CA . MET A 1 221 ? -49.400 24.603 13.084 1.00 50.23 221 MET A CA 1
ATOM 1646 C C . MET A 1 221 ? -48.978 25.594 11.994 1.00 47.32 221 MET A C 1
ATOM 1647 O O . MET A 1 221 ? -48.008 25.298 11.297 1.00 45.45 221 MET A O 1
ATOM 1652 N N . LEU A 1 222 ? -49.622 26.754 11.859 1.00 47.10 222 LEU A N 1
ATOM 1653 C CA . LEU A 1 222 ? -49.188 27.764 10.848 1.00 46.50 222 LEU A CA 1
ATOM 1654 C C . LEU A 1 222 ? -47.786 28.271 11.229 1.00 43.74 222 LEU A C 1
ATOM 1655 O O . LEU A 1 222 ? -46.891 28.313 10.351 1.00 43.12 222 LEU A O 1
ATOM 1660 N N . ALA A 1 223 ? -47.559 28.566 12.508 1.00 42.30 223 ALA A N 1
ATOM 1661 C CA . ALA A 1 223 ? -46.247 29.010 13.041 1.00 41.14 223 ALA A CA 1
ATOM 1662 C C . ALA A 1 223 ? -45.155 27.982 12.727 1.00 39.78 223 ALA A C 1
ATOM 1663 O O . ALA A 1 223 ? -44.029 28.409 12.462 1.00 39.65 223 ALA A O 1
ATOM 1665 N N . THR A 1 224 ? -45.459 26.684 12.790 1.00 40.74 224 THR A N 1
ATOM 1666 C CA . THR A 1 224 ? -44.526 25.564 12.477 1.00 40.29 224 THR A CA 1
ATOM 1667 C C . THR A 1 224 ? -44.037 25.714 11.033 1.00 40.05 224 THR A C 1
ATOM 1668 O O . THR A 1 224 ? -42.827 25.503 10.792 1.00 38.44 224 THR A O 1
ATOM 1672 N N . VAL A 1 225 ? -44.924 26.090 10.107 1.00 41.80 225 VAL A N 1
ATOM 1673 C CA . VAL A 1 225 ? -44.542 26.273 8.676 1.00 41.86 225 VAL A CA 1
ATOM 1674 C C . VAL A 1 225 ? -43.477 27.372 8.592 1.00 40.03 225 VAL A C 1
ATOM 1675 O O . VAL A 1 225 ? -42.419 27.114 7.986 1.00 39.11 225 VAL A O 1
ATOM 1679 N N . GLY A 1 226 ? -43.724 28.535 9.197 1.00 39.87 226 GLY A N 1
ATOM 1680 C CA . GLY A 1 226 ? -42.754 29.650 9.185 1.00 38.84 226 GLY A CA 1
ATOM 1681 C C . GLY A 1 226 ? -41.420 29.248 9.785 1.00 37.35 226 GLY A C 1
ATOM 1682 O O . GLY A 1 226 ? -40.366 29.508 9.156 1.00 38.72 226 GLY A O 1
ATOM 1683 N N . VAL A 1 227 ? -41.443 28.641 10.972 1.00 36.82 227 VAL A N 1
ATOM 1684 C CA . VAL A 1 227 ? -40.209 28.322 11.743 1.00 35.95 227 VAL A CA 1
ATOM 1685 C C . VAL A 1 227 ? -39.376 27.320 10.944 1.00 36.28 227 VAL A C 1
ATOM 1686 O O . VAL A 1 227 ? -38.151 27.538 10.810 1.00 34.29 227 VAL A O 1
ATOM 1690 N N . THR A 1 228 ? -40.002 26.281 10.393 1.00 36.02 228 THR A N 1
ATOM 1691 C CA . THR A 1 228 ? -39.272 25.184 9.709 1.00 36.86 228 THR A CA 1
ATOM 1692 C C . THR A 1 228 ? -38.777 25.688 8.355 1.00 37.79 228 THR A C 1
ATOM 1693 O O . THR A 1 228 ? -37.659 25.310 7.985 1.00 37.25 228 THR A O 1
ATOM 1697 N N . MET A 1 229 ? -39.559 26.514 7.660 1.00 39.75 229 MET A N 1
ATOM 1698 C CA . MET A 1 229 ? -39.148 27.077 6.351 1.00 42.25 229 MET A CA 1
ATOM 1699 C C . MET A 1 229 ? -37.911 27.952 6.596 1.00 38.51 229 MET A C 1
ATOM 1700 O O . MET A 1 229 ? -36.928 27.796 5.887 1.00 37.51 229 MET A O 1
ATOM 1705 N N . PHE A 1 230 ? -37.947 28.835 7.589 1.00 37.32 230 PHE A N 1
ATOM 1706 C CA . PHE A 1 230 ? -36.804 29.731 7.898 1.00 35.46 230 PHE A CA 1
ATOM 1707 C C . PHE A 1 230 ? -35.558 28.880 8.184 1.00 34.70 230 PHE A C 1
ATOM 1708 O O . PHE A 1 230 ? -34.513 29.085 7.530 1.00 34.03 230 PHE A O 1
ATOM 1716 N N . GLY A 1 231 ? -35.655 27.959 9.143 1.00 33.65 231 GLY A N 1
ATOM 1717 C CA . GLY A 1 231 ? -34.524 27.114 9.562 1.00 33.64 231 GLY A CA 1
ATOM 1718 C C . GLY A 1 231 ? -33.903 26.337 8.415 1.00 34.55 231 GLY A C 1
ATOM 1719 O O . GLY A 1 231 ? -32.670 26.474 8.188 1.00 34.43 231 GLY A O 1
ATOM 1720 N N . ALA A 1 232 ? -34.695 25.495 7.743 1.00 34.61 232 ALA A N 1
ATOM 1721 C CA . ALA A 1 232 ? -34.207 24.625 6.653 1.00 34.83 232 ALA A CA 1
ATOM 1722 C C . ALA A 1 232 ? -33.655 25.500 5.520 1.00 34.50 232 ALA A C 1
ATOM 1723 O O . ALA A 1 232 ? -32.590 25.166 4.973 1.00 34.81 232 ALA A O 1
ATOM 1725 N N . GLY A 1 233 ? -34.399 26.543 5.138 1.00 34.11 233 GLY A N 1
ATOM 1726 C CA . GLY A 1 233 ? -34.062 27.411 3.997 1.00 34.28 233 GLY A CA 1
ATOM 1727 C C . GLY A 1 233 ? -32.760 28.166 4.246 1.00 33.12 233 GLY A C 1
ATOM 1728 O O . GLY A 1 233 ? -31.871 28.129 3.391 1.00 33.73 233 GLY A O 1
ATOM 1729 N N . VAL A 1 234 ? -32.615 28.774 5.412 1.00 32.32 234 VAL A N 1
ATOM 1730 C CA . VAL A 1 234 ? -31.414 29.582 5.762 1.00 32.52 234 VAL A CA 1
ATOM 1731 C C . VAL A 1 234 ? -30.213 28.646 5.911 1.00 32.95 234 VAL A C 1
ATOM 1732 O O . VAL A 1 234 ? -29.161 28.950 5.301 1.00 34.33 234 VAL A O 1
ATOM 1736 N N . ILE A 1 235 ? -30.340 27.537 6.638 1.00 33.27 235 ILE A N 1
ATOM 1737 C CA . ILE A 1 235 ? -29.142 26.681 6.868 1.00 33.94 235 ILE A CA 1
ATOM 1738 C C . ILE A 1 235 ? -28.652 26.136 5.522 1.00 34.45 235 ILE A C 1
ATOM 1739 O O . ILE A 1 235 ? -27.425 26.013 5.348 1.00 34.20 235 ILE A O 1
ATOM 1744 N N . SER A 1 236 ? -29.572 25.787 4.621 1.00 34.80 236 SER A N 1
ATOM 1745 C CA . SER A 1 236 ? -29.240 25.230 3.288 1.00 36.24 236 SER A CA 1
ATOM 1746 C C . SER A 1 236 ? -28.622 26.303 2.386 1.00 34.96 236 SER A C 1
ATOM 1747 O O . SER A 1 236 ? -27.562 26.019 1.839 1.00 34.47 236 SER A O 1
ATOM 1750 N N . THR A 1 237 ? -29.253 27.465 2.225 1.00 33.98 237 THR A N 1
ATOM 1751 C CA . THR A 1 237 ? -28.747 28.540 1.336 1.00 35.32 237 THR A CA 1
ATOM 1752 C C . THR A 1 237 ? -27.418 29.095 1.886 1.00 35.71 237 THR A C 1
ATOM 1753 O O . THR A 1 237 ? -26.461 29.189 1.096 1.00 36.99 237 THR A O 1
ATOM 1757 N N . MET A 1 238 ? -27.330 29.380 3.187 1.00 33.57 238 MET A N 1
ATOM 1758 C CA . MET A 1 238 ? -26.092 29.902 3.811 1.00 32.87 238 MET A CA 1
ATOM 1759 C C . MET A 1 238 ? -25.000 28.830 3.685 1.00 33.27 238 MET A C 1
ATOM 1760 O O . MET A 1 238 ? -23.886 29.156 3.212 1.00 32.84 238 MET A O 1
ATOM 1765 N N . GLY A 1 239 ? -25.311 27.580 4.032 1.00 31.76 239 GLY A N 1
ATOM 1766 C CA . GLY A 1 239 ? -24.336 26.473 4.072 1.00 32.97 239 GLY A CA 1
ATOM 1767 C C . GLY A 1 239 ? -23.737 26.205 2.706 1.00 33.58 239 GLY A C 1
ATOM 1768 O O . GLY A 1 239 ? -22.492 26.151 2.570 1.00 33.30 239 GLY A O 1
ATOM 1769 N N . PHE A 1 240 ? -24.610 26.045 1.711 1.00 33.02 240 PHE A N 1
ATOM 1770 C CA . PHE A 1 240 ? -24.192 25.779 0.322 1.00 33.03 240 PHE A CA 1
ATOM 1771 C C . PHE A 1 240 ? -23.412 26.987 -0.205 1.00 33.56 240 PHE A C 1
ATOM 1772 O O . PHE A 1 240 ? -22.298 26.802 -0.741 1.00 33.44 240 PHE A O 1
ATOM 1780 N N . LEU A 1 241 ? -23.990 28.182 -0.116 1.00 33.60 241 LEU A N 1
ATOM 1781 C CA . LEU A 1 241 ? -23.378 29.369 -0.757 1.00 34.40 241 LEU A CA 1
ATOM 1782 C C . LEU A 1 241 ? -22.007 29.617 -0.117 1.00 33.57 241 LEU A C 1
ATOM 1783 O O . LEU A 1 241 ? -21.076 29.921 -0.850 1.00 33.95 241 LEU A O 1
ATOM 1788 N N . THR A 1 242 ? -21.881 29.479 1.202 1.00 32.98 242 THR A N 1
ATOM 1789 C CA . THR A 1 242 ? -20.603 29.704 1.920 1.00 32.78 242 THR A CA 1
ATOM 1790 C C . THR A 1 242 ? -19.558 28.757 1.329 1.00 32.78 242 THR A C 1
ATOM 1791 O O . THR A 1 242 ? -18.441 29.198 1.024 1.00 31.34 242 THR A O 1
ATOM 1795 N N . MET A 1 243 ? -19.929 27.492 1.148 1.00 32.49 243 MET A N 1
ATOM 1796 C CA . MET A 1 243 ? -18.975 26.447 0.709 1.00 33.06 243 MET A CA 1
ATOM 1797 C C . MET A 1 243 ? -18.809 26.474 -0.811 1.00 33.06 243 MET A C 1
ATOM 1798 O O . MET A 1 243 ? -17.770 25.999 -1.276 1.00 33.56 243 MET A O 1
ATOM 1803 N N . ALA A 1 244 ? -19.764 27.014 -1.567 1.00 33.32 244 ALA A N 1
ATOM 1804 C CA . ALA A 1 244 ? -19.611 27.217 -3.028 1.00 35.01 244 ALA A CA 1
ATOM 1805 C C . ALA A 1 244 ? -18.562 28.315 -3.244 1.00 34.89 244 ALA A C 1
ATOM 1806 O O . ALA A 1 244 ? -17.651 28.119 -4.040 1.00 35.63 244 ALA A O 1
ATOM 1808 N N . ILE A 1 245 ? -18.667 29.421 -2.517 1.00 34.73 245 ILE A N 1
ATOM 1809 C CA . ILE A 1 245 ? -17.657 30.518 -2.601 1.00 35.10 245 ILE A CA 1
ATOM 1810 C C . ILE A 1 245 ? -16.300 29.977 -2.154 1.00 35.07 245 ILE A C 1
ATOM 1811 O O . ILE A 1 245 ? -15.303 30.309 -2.821 1.00 36.53 245 ILE A O 1
ATOM 1816 N N . PHE A 1 246 ? -16.257 29.175 -1.086 1.00 35.16 246 PHE A N 1
ATOM 1817 C CA . PHE A 1 246 ? -14.995 28.593 -0.565 1.00 35.85 246 PHE A CA 1
ATOM 1818 C C . PHE A 1 246 ? -14.370 27.713 -1.645 1.00 36.81 246 PHE A C 1
ATOM 1819 O O . PHE A 1 246 ? -13.161 27.822 -1.886 1.00 37.16 246 PHE A O 1
ATOM 1827 N N . SER A 1 247 ? -15.178 26.890 -2.310 1.00 36.48 247 SER A N 1
ATOM 1828 C CA . SER A 1 247 ? -14.728 26.055 -3.452 1.00 37.55 247 SER A CA 1
ATOM 1829 C C . SER A 1 247 ? -14.147 26.935 -4.583 1.00 38.29 247 SER A C 1
ATOM 1830 O O . SER A 1 247 ? -13.107 26.559 -5.166 1.00 38.48 247 SER A O 1
ATOM 1833 N N . LEU A 1 248 ? -14.767 28.072 -4.906 1.00 37.52 248 LEU A N 1
ATOM 1834 C CA . LEU A 1 248 ? -14.237 29.001 -5.943 1.00 39.22 248 LEU A CA 1
ATOM 1835 C C . LEU A 1 248 ? -12.901 29.614 -5.474 1.00 40.05 248 LEU A C 1
ATOM 1836 O O . LEU A 1 248 ? -12.014 29.806 -6.318 1.00 40.94 248 LEU A O 1
ATOM 1841 N N . ILE A 1 249 ? -12.739 29.860 -4.175 1.00 39.97 249 ILE A N 1
ATOM 1842 C CA . ILE A 1 249 ? -11.464 30.351 -3.576 1.00 42.23 249 ILE A CA 1
ATOM 1843 C C . ILE A 1 249 ? -10.423 29.236 -3.724 1.00 43.41 249 ILE A C 1
ATOM 1844 O O . ILE A 1 249 ? -9.279 29.563 -4.092 1.00 41.60 249 ILE A O 1
ATOM 1849 N N . GLN A 1 250 ? -10.816 27.972 -3.517 1.00 42.97 250 GLN A N 1
ATOM 1850 C CA . GLN A 1 250 ? -9.901 26.804 -3.664 1.00 44.75 250 GLN A CA 1
ATOM 1851 C C . GLN A 1 250 ? -9.565 26.530 -5.136 1.00 45.79 250 GLN A C 1
ATOM 1852 O O . GLN A 1 250 ? -8.560 25.864 -5.374 1.00 48.26 250 GLN A O 1
ATOM 1858 N N . HIS A 1 251 ? -10.370 27.001 -6.090 1.00 45.52 251 HIS A N 1
ATOM 1859 C CA . HIS A 1 251 ? -10.188 26.743 -7.543 1.00 46.84 251 HIS A CA 1
ATOM 1860 C C . HIS A 1 251 ? -10.185 28.083 -8.278 1.00 47.17 251 HIS A C 1
ATOM 1861 O O . HIS A 1 251 ? -11.114 28.387 -9.022 1.00 45.36 251 HIS A O 1
ATOM 1868 N N . PRO A 1 252 ? -9.132 28.916 -8.096 1.00 47.76 252 PRO A N 1
ATOM 1869 C CA . PRO A 1 252 ? -9.087 30.249 -8.705 1.00 48.91 252 PRO A CA 1
ATOM 1870 C C . PRO A 1 252 ? -9.187 30.237 -10.242 1.00 49.89 252 PRO A C 1
ATOM 1871 O O . PRO A 1 252 ? -9.677 31.210 -10.791 1.00 50.92 252 PRO A O 1
ATOM 1875 N N . ASP A 1 253 ? -8.724 29.174 -10.910 1.00 49.93 253 ASP A N 1
ATOM 1876 C CA . ASP A 1 253 ? -8.906 28.992 -12.377 1.00 51.44 253 ASP A CA 1
ATOM 1877 C C . ASP A 1 253 ? -10.405 29.066 -12.723 1.00 48.97 253 ASP A C 1
ATOM 1878 O O . ASP A 1 253 ? -10.744 29.668 -13.758 1.00 47.55 253 ASP A O 1
ATOM 1883 N N . VAL A 1 254 ? -11.287 28.485 -11.896 1.00 46.53 254 VAL A N 1
ATOM 1884 C CA . VAL A 1 254 ? -12.757 28.459 -12.161 1.00 45.19 254 VAL A CA 1
ATOM 1885 C C . VAL A 1 254 ? -13.300 29.878 -11.950 1.00 44.12 254 VAL A C 1
ATOM 1886 O O . VAL A 1 254 ? -14.089 30.324 -12.782 1.00 44.04 254 VAL A O 1
ATOM 1890 N N . TRP A 1 255 ? -12.890 30.550 -10.873 1.00 43.83 255 TRP A N 1
ATOM 1891 C CA . TRP A 1 255 ? -13.283 31.954 -10.569 1.00 44.63 255 TRP A CA 1
ATOM 1892 C C . TRP A 1 255 ? -12.960 32.797 -11.807 1.00 47.16 255 TRP A C 1
ATOM 1893 O O . TRP A 1 255 ? -13.807 33.595 -12.254 1.00 46.82 255 TRP A O 1
ATOM 1904 N N . GLU A 1 256 ? -11.792 32.545 -12.401 1.00 49.99 256 GLU A N 1
ATOM 1905 C CA . GLU A 1 256 ? -11.284 33.312 -13.565 1.00 53.03 256 GLU A CA 1
ATOM 1906 C C . GLU A 1 256 ? -12.118 33.002 -14.816 1.00 52.61 256 GLU A C 1
ATOM 1907 O O . GLU A 1 256 ? -12.382 33.950 -15.589 1.00 51.42 256 GLU A O 1
ATOM 1913 N N . GLN A 1 257 ? -12.499 31.736 -15.038 1.00 51.59 257 GLN A N 1
ATOM 1914 C CA . GLN A 1 257 ? -13.399 31.374 -16.166 1.00 52.16 257 GLN A CA 1
ATOM 1915 C C . GLN A 1 257 ? -14.707 32.159 -16.010 1.00 50.99 257 GLN A C 1
ATOM 1916 O O . GLN A 1 257 ? -15.211 32.650 -17.020 1.00 53.63 257 GLN A O 1
ATOM 1922 N N . LEU A 1 258 ? -15.248 32.283 -14.798 1.00 48.72 258 LEU A N 1
ATOM 1923 C CA . LEU A 1 258 ? -16.572 32.934 -14.621 1.00 49.54 258 LEU A CA 1
ATOM 1924 C C . LEU A 1 258 ? -16.438 34.461 -14.745 1.00 52.07 258 LEU A C 1
ATOM 1925 O O . LEU A 1 258 ? -17.409 35.096 -15.215 1.00 50.89 258 LEU A O 1
ATOM 1930 N N . ARG A 1 259 ? -15.296 35.040 -14.350 1.00 53.95 259 ARG A N 1
ATOM 1931 C CA . ARG A 1 259 ? -15.024 36.497 -14.531 1.00 56.50 259 ARG A CA 1
ATOM 1932 C C . ARG A 1 259 ? -15.129 36.827 -16.031 1.00 57.73 259 ARG A C 1
ATOM 1933 O O . ARG A 1 259 ? -15.786 37.835 -16.356 1.00 58.20 259 ARG A O 1
ATOM 1941 N N . LYS A 1 260 ? -14.563 36.002 -16.918 1.00 58.23 260 LYS A N 1
ATOM 1942 C CA . LYS A 1 260 ? -14.605 36.223 -18.393 1.00 61.63 260 LYS A CA 1
ATOM 1943 C C . LYS A 1 260 ? -15.928 35.771 -19.021 1.00 60.57 260 LYS A C 1
ATOM 1944 O O . LYS A 1 260 ? -16.282 36.317 -20.081 1.00 61.15 260 LYS A O 1
ATOM 1950 N N . ALA A 1 261 ? -16.602 34.770 -18.447 1.00 57.91 261 ALA A N 1
ATOM 1951 C CA . ALA A 1 261 ? -17.832 34.188 -19.036 1.00 58.18 261 ALA A CA 1
ATOM 1952 C C . ALA A 1 261 ? -18.923 34.094 -17.973 1.00 55.19 261 ALA A C 1
ATOM 1953 O O . ALA A 1 261 ? -19.173 33.009 -17.472 1.00 53.87 261 ALA A O 1
ATOM 1955 N N . PRO A 1 262 ? -19.597 35.206 -17.586 1.00 55.30 262 PRO A N 1
ATOM 1956 C CA . PRO A 1 262 ? -20.627 35.164 -16.550 1.00 53.49 262 PRO A CA 1
ATOM 1957 C C . PRO A 1 262 ? -21.882 34.395 -16.989 1.00 53.61 262 PRO A C 1
ATOM 1958 O O . PRO A 1 262 ? -22.620 33.969 -16.124 1.00 51.21 262 PRO A O 1
ATOM 1962 N N . GLU A 1 263 ? -22.096 34.229 -18.298 1.00 56.24 263 GLU A N 1
ATOM 1963 C CA . GLU A 1 263 ? -23.235 33.440 -18.840 1.00 57.47 263 GLU A CA 1
ATOM 1964 C C . GLU A 1 263 ? -23.103 31.990 -18.360 1.00 55.70 263 GLU A C 1
ATOM 1965 O O . GLU A 1 263 ? -24.129 31.293 -18.350 1.00 56.88 263 GLU A O 1
ATOM 1971 N N . LYS A 1 264 ? -21.900 31.557 -17.968 1.00 53.85 264 LYS A N 1
ATOM 1972 C CA . LYS A 1 264 ? -21.633 30.165 -17.511 1.00 52.55 264 LYS A CA 1
ATOM 1973 C C . LYS A 1 264 ? -21.969 29.972 -16.029 1.00 49.39 264 LYS A C 1
ATOM 1974 O O . LYS A 1 264 ? -21.878 28.828 -15.569 1.00 48.75 264 LYS A O 1
ATOM 1980 N N . ILE A 1 265 ? -22.354 31.028 -15.316 1.00 47.78 265 ILE A N 1
ATOM 1981 C CA . ILE A 1 265 ? -22.648 30.966 -13.858 1.00 46.45 265 ILE A CA 1
ATOM 1982 C C . ILE A 1 265 ? -23.732 29.937 -13.541 1.00 45.14 265 ILE A C 1
ATOM 1983 O O . ILE A 1 265 ? -23.497 29.175 -12.613 1.00 42.12 265 ILE A O 1
ATOM 1988 N N . PRO A 1 266 ? -24.923 29.881 -14.194 1.00 42.31 266 PRO A N 1
ATOM 1989 C CA . PRO A 1 266 ? -25.912 28.833 -13.903 1.00 43.75 266 PRO A CA 1
ATOM 1990 C C . PRO A 1 266 ? -25.365 27.396 -13.927 1.00 43.67 266 PRO A C 1
ATOM 1991 O O . PRO A 1 266 ? -25.583 26.648 -12.986 1.00 43.53 266 PRO A O 1
ATOM 1995 N N . ALA A 1 267 ? -24.651 27.043 -14.995 1.00 44.75 267 ALA A N 1
ATOM 1996 C CA . ALA A 1 267 ? -24.005 25.718 -15.151 1.00 44.68 267 ALA A CA 1
ATOM 1997 C C . ALA A 1 267 ? -22.925 25.552 -14.077 1.00 42.49 267 ALA A C 1
ATOM 1998 O O . ALA A 1 267 ? -22.785 24.426 -13.564 1.00 40.80 267 ALA A O 1
ATOM 2000 N N . ALA A 1 268 ? -22.185 26.612 -13.743 1.00 41.43 268 ALA A N 1
ATOM 2001 C CA . ALA A 1 268 ? -21.133 26.546 -12.699 1.00 42.14 268 ALA A CA 1
ATOM 2002 C C . ALA A 1 268 ? -21.774 26.197 -11.349 1.00 40.67 268 ALA A C 1
ATOM 2003 O O . ALA A 1 268 ? -21.170 25.450 -10.581 1.00 40.06 268 ALA A O 1
ATOM 2005 N N . VAL A 1 269 ? -22.985 26.682 -11.079 1.00 40.81 269 VAL A N 1
ATOM 2006 C CA . VAL A 1 269 ? -23.670 26.409 -9.785 1.00 39.82 269 VAL A CA 1
ATOM 2007 C C . VAL A 1 269 ? -24.034 24.922 -9.726 1.00 39.47 269 VAL A C 1
ATOM 2008 O O . VAL A 1 269 ? -23.948 24.341 -8.625 1.00 38.37 269 VAL A O 1
ATOM 2012 N N . ASP A 1 270 ? -24.401 24.315 -10.856 1.00 41.43 270 ASP A N 1
ATOM 2013 C CA . ASP A 1 270 ? -24.655 22.846 -10.899 1.00 41.69 270 ASP A CA 1
ATOM 2014 C C . ASP A 1 270 ? -23.360 22.132 -10.499 1.00 40.23 270 ASP A C 1
ATOM 2015 O O . ASP A 1 270 ? -23.428 21.207 -9.681 1.00 39.16 270 ASP A O 1
ATOM 2020 N N . GLU A 1 271 ? -22.214 22.551 -11.044 1.00 40.63 271 GLU A N 1
ATOM 2021 C CA . GLU A 1 271 ? -20.929 21.845 -10.810 1.00 41.23 271 GLU A CA 1
ATOM 2022 C C . GLU A 1 271 ? -20.480 22.125 -9.371 1.00 40.01 271 GLU A C 1
ATOM 2023 O O . GLU A 1 271 ? -19.845 21.230 -8.785 1.00 41.99 271 GLU A O 1
ATOM 2029 N N . LEU A 1 272 ? -20.826 23.272 -8.781 1.00 39.20 272 LEU A N 1
ATOM 2030 C CA . LEU A 1 272 ? -20.529 23.556 -7.346 1.00 38.24 272 LEU A CA 1
ATOM 2031 C C . LEU A 1 272 ? -21.474 22.732 -6.453 1.00 37.49 272 LEU A C 1
ATOM 2032 O O . LEU A 1 272 ? -21.017 22.201 -5.416 1.00 35.91 272 LEU A O 1
ATOM 2037 N N . LEU A 1 273 ? -22.745 22.592 -6.830 1.00 36.07 273 LEU A N 1
ATOM 2038 C CA . LEU A 1 273 ? -23.663 21.692 -6.083 1.00 35.50 273 LEU A CA 1
ATOM 2039 C C . LEU A 1 273 ? -23.044 20.297 -6.016 1.00 35.73 273 LEU A C 1
ATOM 2040 O O . LEU A 1 273 ? -23.103 19.672 -4.952 1.00 35.48 273 LEU A O 1
ATOM 2045 N N . ARG A 1 274 ? -22.407 19.849 -7.094 1.00 37.68 274 ARG A N 1
ATOM 2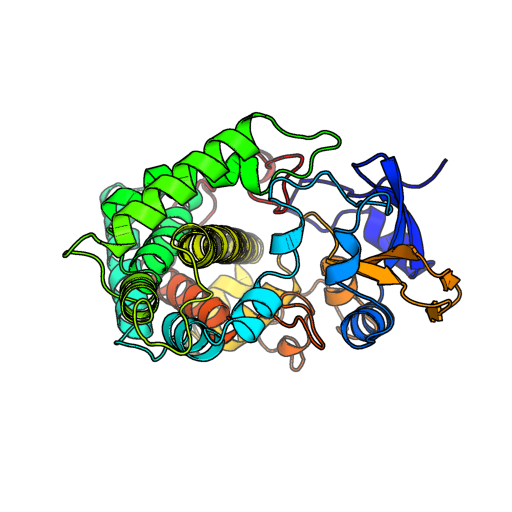046 C CA . ARG A 1 274 ? -21.819 18.487 -7.169 1.00 36.99 274 ARG A CA 1
ATOM 2047 C C . ARG A 1 274 ? -20.618 18.340 -6.229 1.00 37.82 274 ARG A C 1
ATOM 2048 O O . ARG A 1 274 ? -20.522 17.297 -5.564 1.00 39.78 274 ARG A O 1
ATOM 2056 N N . VAL A 1 275 ? -19.712 19.314 -6.156 1.00 38.39 275 VAL A N 1
ATOM 2057 C CA . VAL A 1 275 ? -18.397 19.095 -5.478 1.00 39.96 275 VAL A CA 1
ATOM 2058 C C . VAL A 1 275 ? -18.345 19.729 -4.077 1.00 40.72 275 VAL A C 1
ATOM 2059 O O . VAL A 1 275 ? -17.397 19.403 -3.326 1.00 40.75 275 VAL A O 1
ATOM 2063 N N . ASN A 1 276 ? -19.270 20.625 -3.721 1.00 40.51 276 ASN A N 1
ATOM 2064 C CA . ASN A 1 276 ? -19.136 21.369 -2.445 1.00 39.32 276 ASN A CA 1
ATOM 2065 C C . ASN A 1 276 ? -19.263 20.363 -1.303 1.00 39.28 276 ASN A C 1
ATOM 2066 O O . ASN A 1 276 ? -19.928 19.307 -1.461 1.00 38.88 276 ASN A O 1
ATOM 2071 N N . LEU A 1 277 ? -18.649 20.700 -0.178 1.00 37.68 277 LEU A N 1
ATOM 2072 C CA . LEU A 1 277 ? -18.522 19.763 0.959 1.00 38.07 277 LEU A CA 1
ATOM 2073 C C . LEU A 1 277 ? -19.357 20.255 2.141 1.00 36.85 277 LEU A C 1
ATOM 2074 O O . LEU A 1 277 ? -18.952 19.959 3.273 1.00 37.91 277 LEU A O 1
ATOM 2079 N N . SER A 1 278 ? -20.474 20.950 1.898 1.00 35.66 278 SER A N 1
ATOM 2080 C CA . SER A 1 278 ? -21.302 21.546 2.976 1.00 36.39 278 SER A CA 1
ATOM 2081 C C . SER A 1 278 ? -22.107 20.466 3.717 1.00 37.26 278 SER A C 1
ATOM 2082 O O . SER A 1 278 ? -22.540 20.747 4.846 1.00 36.56 278 SER A O 1
ATOM 2085 N N . ILE A 1 279 ? -22.328 19.275 3.152 1.00 37.62 279 ILE A N 1
ATOM 2086 C CA . ILE A 1 279 ? -23.201 18.267 3.826 1.00 36.62 279 ILE A CA 1
ATOM 2087 C C . ILE A 1 279 ? -22.334 17.420 4.759 1.00 37.27 279 ILE A C 1
ATOM 2088 O O . ILE A 1 279 ? -21.376 16.807 4.280 1.00 37.79 279 ILE A O 1
ATOM 2093 N N . ALA A 1 280 ? -22.638 17.427 6.057 1.00 36.76 280 ALA A N 1
ATOM 2094 C CA . ALA A 1 280 ? -21.815 16.758 7.088 1.00 37.91 280 ALA A CA 1
ATOM 2095 C C . ALA A 1 280 ? -22.474 15.453 7.551 1.00 38.76 280 ALA A C 1
ATOM 2096 O O . ALA A 1 280 ? -21.849 14.763 8.376 1.00 41.69 280 ALA A O 1
ATOM 2098 N N . ASP A 1 281 ? -23.685 15.133 7.086 1.00 37.44 281 ASP A N 1
ATOM 2099 C CA . ASP A 1 281 ? -24.420 13.923 7.539 1.00 38.67 281 ASP A CA 1
ATOM 2100 C C . ASP A 1 281 ? -24.788 13.068 6.319 1.00 37.81 281 ASP A C 1
ATOM 2101 O O . ASP A 1 281 ? -24.185 13.289 5.252 1.00 38.21 281 ASP A O 1
ATOM 2106 N N . GLY A 1 282 ? -25.707 12.110 6.486 1.00 37.23 282 GLY A N 1
ATOM 2107 C CA . GLY A 1 282 ? -26.295 11.312 5.395 1.00 37.18 282 GLY A CA 1
ATOM 2108 C C . GLY A 1 282 ? -27.787 11.569 5.305 1.00 37.26 282 GLY A C 1
ATOM 2109 O O . GLY A 1 282 ? -28.371 11.958 6.315 1.00 37.64 282 GLY A O 1
ATOM 2110 N N . LEU A 1 283 ? -28.376 11.414 4.125 1.00 37.36 283 LEU A N 1
ATOM 2111 C CA . LEU A 1 283 ? -29.846 11.503 3.954 1.00 37.75 283 LEU A CA 1
ATOM 2112 C C . LEU A 1 283 ? -30.402 10.190 4.483 1.00 37.50 283 LEU A C 1
ATOM 2113 O O . LEU A 1 283 ? -30.033 9.114 3.998 1.00 37.51 283 LEU A O 1
ATOM 2118 N N . PRO A 1 284 ? -31.242 10.257 5.541 1.00 37.24 284 PRO A N 1
ATOM 2119 C CA . PRO A 1 284 ? -31.711 9.063 6.236 1.00 37.08 284 PRO A CA 1
ATOM 2120 C C . PRO A 1 284 ? -32.991 8.486 5.624 1.00 37.24 284 PRO A C 1
ATOM 2121 O O . PRO A 1 284 ? -33.858 9.246 5.206 1.00 36.01 284 PRO A O 1
ATOM 2125 N N . ARG A 1 285 ? -33.072 7.153 5.601 1.00 36.90 285 ARG A N 1
ATOM 2126 C CA . ARG A 1 285 ? -34.291 6.413 5.203 1.00 38.43 285 ARG A CA 1
ATOM 2127 C C . ARG A 1 285 ? -34.391 5.172 6.097 1.00 39.63 285 ARG A C 1
ATOM 2128 O O . ARG A 1 285 ? -33.332 4.591 6.438 1.00 38.73 285 ARG A O 1
ATOM 2136 N N . LEU A 1 286 ? -35.615 4.818 6.488 1.00 39.12 286 LEU A N 1
ATOM 2137 C CA . LEU A 1 286 ? -35.876 3.532 7.171 1.00 41.19 286 LEU A CA 1
ATOM 2138 C C . LEU A 1 286 ? -36.441 2.557 6.138 1.00 40.35 286 LEU A C 1
ATOM 2139 O O . LEU A 1 286 ? -37.318 2.952 5.351 1.00 39.25 286 LEU A O 1
ATOM 2144 N N . ALA A 1 287 ? -35.930 1.331 6.132 1.00 40.27 287 ALA A N 1
ATOM 2145 C CA . ALA A 1 287 ? -36.415 0.272 5.227 1.00 41.16 287 ALA A CA 1
ATOM 2146 C C . ALA A 1 287 ? -37.795 -0.155 5.725 1.00 41.85 287 ALA A C 1
ATOM 2147 O O . ALA A 1 287 ? -37.897 -0.572 6.891 1.00 42.89 287 ALA A O 1
ATOM 2149 N N . LEU A 1 288 ? -38.811 -0.064 4.868 1.00 43.21 288 LEU A N 1
ATOM 2150 C CA . LEU A 1 288 ? -40.183 -0.565 5.158 1.00 44.31 288 LEU A CA 1
ATOM 2151 C C . LEU A 1 288 ? -40.234 -2.087 5.001 1.00 45.47 288 LEU A C 1
ATOM 2152 O O . LEU A 1 288 ? -41.148 -2.702 5.590 1.00 45.39 288 LEU A O 1
ATOM 2157 N N . GLU A 1 289 ? -39.315 -2.652 4.217 1.00 46.88 289 GLU A N 1
ATOM 2158 C CA . GLU A 1 289 ? -39.307 -4.090 3.819 1.00 49.42 289 GLU A CA 1
ATOM 2159 C C . GLU A 1 289 ? -37.863 -4.571 3.709 1.00 48.76 289 GLU A C 1
ATOM 2160 O O . GLU A 1 289 ? -36.971 -3.725 3.597 1.00 48.21 289 GLU A O 1
ATOM 2166 N N . ASP A 1 290 ? -37.654 -5.883 3.694 1.00 49.91 290 ASP A N 1
ATOM 2167 C CA . ASP A 1 290 ? -36.345 -6.489 3.326 1.00 51.12 290 ASP A CA 1
ATOM 2168 C C . ASP A 1 290 ? -36.104 -6.193 1.837 1.00 51.45 290 ASP A C 1
ATOM 2169 O O . ASP A 1 290 ? -37.027 -6.501 0.993 1.00 52.40 290 ASP A O 1
ATOM 2174 N N . VAL A 1 291 ? -34.942 -5.564 1.551 1.00 51.35 291 VAL A N 1
ATOM 2175 C CA . VAL A 1 291 ? -34.514 -5.120 0.191 1.00 52.68 291 VAL A CA 1
ATOM 2176 C C . VAL A 1 291 ? -33.061 -5.545 -0.007 1.00 54.08 291 VAL A C 1
ATOM 2177 O O . VAL A 1 291 ? -32.235 -5.222 0.868 1.00 54.87 291 VAL A O 1
ATOM 2181 N N . ARG A 1 292 ? -32.754 -6.177 -1.135 1.00 56.71 292 ARG A N 1
ATOM 2182 C CA . ARG A 1 292 ? -31.349 -6.343 -1.579 1.00 59.27 292 ARG A CA 1
ATOM 2183 C C . ARG A 1 292 ? -30.912 -5.007 -2.188 1.00 56.69 292 ARG A C 1
ATOM 2184 O O . ARG A 1 292 ? -31.538 -4.568 -3.153 1.00 56.50 292 ARG A O 1
ATOM 2192 N N . LEU A 1 293 ? -29.901 -4.366 -1.600 1.00 56.49 293 LEU A N 1
ATOM 2193 C CA . LEU A 1 293 ? -29.285 -3.102 -2.092 1.00 54.42 293 LEU A CA 1
ATOM 2194 C C . LEU A 1 293 ? -27.785 -3.325 -2.396 1.00 55.06 293 LEU A C 1
ATOM 2195 O O . LEU A 1 293 ? -26.974 -3.556 -1.410 1.00 55.96 293 LEU A O 1
ATOM 2200 N N . GLY A 1 294 ? -27.439 -3.364 -3.701 1.00 56.33 294 GLY A N 1
ATOM 2201 C CA . GLY A 1 294 ? -26.163 -3.926 -4.191 1.00 58.34 294 GLY A CA 1
ATOM 2202 C C . GLY A 1 294 ? -25.973 -5.354 -3.702 1.00 59.81 294 GLY A C 1
ATOM 2203 O O . GLY A 1 294 ? -26.803 -6.211 -4.047 1.00 62.03 294 GLY A O 1
ATOM 2204 N N . ASP A 1 295 ? -24.942 -5.597 -2.893 1.00 60.83 295 ASP A N 1
ATOM 2205 C CA . ASP A 1 295 ? -24.589 -6.944 -2.370 1.00 64.08 295 ASP A CA 1
ATOM 2206 C C . ASP A 1 295 ? -25.154 -7.157 -0.961 1.00 62.15 295 ASP A C 1
ATOM 2207 O O . ASP A 1 295 ? -24.850 -8.216 -0.380 1.00 61.25 295 ASP A O 1
ATOM 2212 N N . VAL A 1 296 ? -25.937 -6.217 -0.422 1.00 57.98 296 VAL A N 1
ATOM 2213 C CA . VAL A 1 296 ? -26.354 -6.273 1.010 1.00 56.62 296 VAL A CA 1
ATOM 2214 C C . VAL A 1 296 ? -27.856 -6.544 1.126 1.00 55.67 296 VAL A C 1
ATOM 2215 O O . VAL A 1 296 ? -28.653 -5.853 0.459 1.00 54.54 296 VAL A O 1
ATOM 2219 N N . GLU A 1 297 ? -28.219 -7.538 1.938 1.00 56.03 297 GLU A N 1
ATOM 2220 C CA . GLU A 1 297 ? -29.620 -7.774 2.367 1.00 56.60 297 GLU A CA 1
ATOM 2221 C C . GLU A 1 297 ? -29.919 -6.789 3.502 1.00 53.99 297 GLU A C 1
ATOM 2222 O O . GLU A 1 297 ? -29.538 -7.069 4.650 1.00 55.03 297 GLU A O 1
ATOM 2228 N N . VAL A 1 298 ? -30.528 -5.648 3.173 1.00 51.64 298 VAL A N 1
ATOM 2229 C CA . VAL A 1 298 ? -31.014 -4.655 4.176 1.00 49.19 298 VAL A CA 1
ATOM 2230 C C . VAL A 1 298 ? -32.306 -5.236 4.759 1.00 49.77 298 VAL A C 1
ATOM 2231 O O . VAL A 1 298 ? -33.149 -5.648 3.959 1.00 49.00 298 VAL A O 1
ATOM 2235 N N . LYS A 1 299 ? -32.467 -5.236 6.082 1.00 50.56 299 LYS A N 1
ATOM 2236 C CA . LYS A 1 299 ? -33.663 -5.783 6.767 1.00 52.89 299 LYS A CA 1
ATOM 2237 C C . LYS A 1 299 ? -34.673 -4.667 7.048 1.00 51.11 299 LYS A C 1
ATOM 2238 O O . LYS A 1 299 ? -34.267 -3.522 7.297 1.00 50.35 299 LYS A O 1
ATOM 2244 N N . LYS A 1 300 ? -35.955 -5.015 7.018 1.00 51.20 300 LYS A N 1
ATOM 2245 C CA . LYS A 1 300 ? -37.062 -4.164 7.514 1.00 51.63 300 LYS A CA 1
ATOM 2246 C C . LYS A 1 300 ? -36.637 -3.491 8.831 1.00 49.86 300 LYS A C 1
ATOM 2247 O O . LYS A 1 300 ? -36.124 -4.196 9.715 1.00 49.84 300 LYS A O 1
ATOM 2253 N N . GLY A 1 301 ? -36.845 -2.180 8.968 1.00 46.48 301 GLY A N 1
ATOM 2254 C CA . GLY A 1 301 ? -36.613 -1.437 10.223 1.00 45.59 301 GLY A CA 1
ATOM 2255 C C . GLY A 1 301 ? -35.191 -0.928 10.345 1.00 44.68 301 GLY A C 1
ATOM 2256 O O . GLY A 1 301 ? -34.893 -0.261 11.345 1.00 45.72 301 GLY A O 1
ATOM 2257 N N . GLU A 1 302 ? -34.323 -1.203 9.370 1.00 43.92 302 GLU A N 1
ATOM 2258 C CA . GLU A 1 302 ? -32.915 -0.747 9.431 1.00 43.61 302 GLU A CA 1
ATOM 2259 C C . GLU A 1 302 ? -32.798 0.654 8.811 1.00 41.44 302 GLU A C 1
ATOM 2260 O O . GLU A 1 302 ? -33.600 1.015 7.927 1.00 40.75 302 GLU A O 1
ATOM 2266 N N . LEU A 1 303 ? -31.802 1.390 9.296 1.00 39.80 303 LEU A N 1
ATOM 2267 C CA . LEU A 1 303 ? -31.458 2.774 8.893 1.00 39.42 303 LEU A CA 1
ATOM 2268 C C . LEU A 1 303 ? -30.449 2.697 7.750 1.00 39.72 303 LEU A C 1
ATOM 2269 O O . LEU A 1 303 ? -29.438 1.986 7.893 1.00 40.51 303 LEU A O 1
ATOM 2274 N N . VAL A 1 304 ? -30.730 3.448 6.690 1.00 39.38 304 VAL A N 1
ATOM 2275 C CA . VAL A 1 304 ? -29.867 3.622 5.493 1.00 39.72 304 VAL A CA 1
ATOM 2276 C C . VAL A 1 304 ? -29.498 5.105 5.450 1.00 39.56 304 VAL A C 1
ATOM 2277 O O . VAL A 1 304 ? -30.402 5.932 5.676 1.00 38.81 304 VAL A O 1
ATOM 2281 N N . LEU A 1 305 ? -28.228 5.411 5.189 1.00 39.31 305 LEU A N 1
ATOM 2282 C CA . LEU A 1 305 ? -27.725 6.798 5.044 1.00 38.50 305 LEU A CA 1
ATOM 2283 C C . LEU A 1 305 ? -27.142 6.935 3.640 1.00 38.83 305 LEU A C 1
ATOM 2284 O O . LEU A 1 305 ? -26.202 6.175 3.332 1.00 39.44 305 LEU A O 1
ATOM 2289 N N . VAL A 1 306 ? -27.723 7.834 2.841 1.00 38.48 306 VAL A N 1
ATOM 2290 C CA . VAL A 1 306 ? -27.266 8.205 1.471 1.00 39.99 306 VAL A CA 1
ATOM 2291 C C . VAL A 1 306 ? -26.121 9.200 1.643 1.00 38.91 306 VAL A C 1
ATOM 2292 O O . VAL A 1 306 ? -26.379 10.295 2.167 1.00 39.05 306 VAL A O 1
ATOM 2296 N N . LEU A 1 307 ? -24.909 8.834 1.229 1.00 39.16 307 LEU A N 1
ATOM 2297 C CA . LEU A 1 307 ? -23.734 9.733 1.356 1.00 39.50 307 LEU A CA 1
ATOM 2298 C C . LEU A 1 307 ? -23.557 10.518 0.049 1.00 39.47 307 LEU A C 1
ATOM 2299 O O . LEU A 1 307 ? -22.894 10.056 -0.901 1.00 38.49 307 LEU A O 1
ATOM 2304 N N . VAL A 1 308 ? -24.132 11.716 0.030 1.00 39.89 308 VAL A N 1
ATOM 2305 C CA . VAL A 1 308 ? -24.240 12.552 -1.197 1.00 40.72 308 VAL A CA 1
ATOM 2306 C C . VAL A 1 308 ? -22.840 12.845 -1.738 1.00 42.11 308 VAL A C 1
ATOM 2307 O O . VAL A 1 308 ? -22.669 12.757 -2.970 1.00 43.46 308 VAL A O 1
ATOM 2311 N N . GLU A 1 309 ? -21.879 13.168 -0.869 1.00 40.83 309 GLU A N 1
ATOM 2312 C CA . GLU A 1 309 ? -20.558 13.652 -1.343 1.00 42.55 309 GLU A CA 1
ATOM 2313 C C . GLU A 1 309 ? -19.801 12.509 -2.033 1.00 41.74 309 GLU A C 1
ATOM 2314 O O . GLU A 1 309 ? -18.943 12.822 -2.885 1.00 41.55 309 GLU A O 1
ATOM 2320 N N . ALA A 1 310 ? -20.076 11.251 -1.672 1.00 40.83 310 ALA A N 1
ATOM 2321 C CA . ALA A 1 310 ? -19.457 10.056 -2.297 1.00 41.87 310 ALA A CA 1
ATOM 2322 C C . ALA A 1 310 ? -20.158 9.781 -3.632 1.00 41.07 310 ALA A C 1
ATOM 2323 O O . ALA A 1 310 ? -19.461 9.509 -4.630 1.00 40.04 310 ALA A O 1
ATOM 2325 N N . ALA A 1 311 ? -21.491 9.862 -3.646 1.00 40.59 311 ALA A N 1
ATOM 2326 C CA . ALA A 1 311 ? -22.313 9.677 -4.865 1.00 42.22 311 ALA A CA 1
ATOM 2327 C C . ALA A 1 311 ? -21.871 10.687 -5.934 1.00 42.01 311 ALA A C 1
ATOM 2328 O O . ALA A 1 311 ? -21.621 10.256 -7.083 1.00 41.57 311 ALA A O 1
ATOM 2330 N N . ASN A 1 312 ? -21.745 11.962 -5.545 1.00 40.52 312 ASN A N 1
ATOM 2331 C CA . ASN A 1 312 ? -21.425 13.100 -6.448 1.00 40.69 312 ASN A CA 1
ATOM 2332 C C . ASN A 1 312 ? -19.988 13.014 -6.995 1.00 41.96 312 ASN A C 1
ATOM 2333 O O . ASN A 1 312 ? -19.683 13.783 -7.947 1.00 42.55 312 ASN A O 1
ATOM 2338 N N . THR A 1 313 ? -19.135 12.159 -6.419 1.00 41.45 313 THR A N 1
ATOM 2339 C CA . THR A 1 313 ? -17.741 11.916 -6.886 1.00 44.20 313 THR A CA 1
ATOM 2340 C C . THR A 1 313 ? -17.558 10.446 -7.291 1.00 46.37 313 THR A C 1
ATOM 2341 O O . THR A 1 313 ? -16.399 9.979 -7.313 1.00 47.55 313 THR A O 1
ATOM 2345 N N . ASP A 1 314 ? -18.652 9.746 -7.616 1.00 46.19 314 ASP A N 1
ATOM 2346 C CA . ASP A 1 314 ? -18.579 8.371 -8.169 1.00 48.12 314 ASP A CA 1
ATOM 2347 C C . ASP A 1 314 ? -18.050 8.474 -9.597 1.00 50.07 314 ASP A C 1
ATOM 2348 O O . ASP A 1 314 ? -18.737 9.018 -10.462 1.00 50.69 314 ASP A O 1
ATOM 2353 N N . PRO A 1 315 ? -16.835 7.962 -9.902 1.00 51.42 315 PRO A N 1
ATOM 2354 C CA . PRO A 1 315 ? -16.283 8.078 -11.249 1.00 53.63 315 PRO A CA 1
ATOM 2355 C C . PRO A 1 315 ? -17.091 7.268 -12.280 1.00 54.93 315 PRO A C 1
ATOM 2356 O O . PRO A 1 315 ? -16.979 7.582 -13.439 1.00 55.57 315 PRO A O 1
ATOM 2360 N N . ALA A 1 316 ? -17.905 6.292 -11.856 1.00 55.31 316 ALA A N 1
ATOM 2361 C CA . ALA A 1 316 ? -18.829 5.540 -12.743 1.00 57.51 316 ALA A CA 1
ATOM 2362 C C . ALA A 1 316 ? -19.839 6.503 -13.378 1.00 56.74 316 ALA A C 1
ATOM 2363 O O . ALA A 1 316 ? -20.283 6.206 -14.496 1.00 58.83 316 ALA A O 1
ATOM 2365 N N . MET A 1 317 ? -20.189 7.598 -12.695 1.00 53.52 317 MET A N 1
ATOM 2366 C CA . MET A 1 317 ? -21.224 8.563 -13.149 1.00 52.29 317 MET A CA 1
ATOM 2367 C C . MET A 1 317 ? -20.577 9.883 -13.580 1.00 51.95 317 MET A C 1
ATOM 2368 O O . MET A 1 317 ? -21.064 10.468 -14.564 1.00 51.47 317 MET A O 1
ATOM 2373 N N . PHE A 1 318 ? -19.549 10.341 -12.856 1.00 51.49 318 PHE A N 1
ATOM 2374 C CA . PHE A 1 318 ? -18.817 11.609 -13.116 1.00 51.79 318 PHE A CA 1
ATOM 2375 C C . PHE A 1 318 ? -17.339 11.319 -13.386 1.00 53.69 318 PHE A C 1
ATOM 2376 O O . PHE A 1 318 ? -16.509 11.440 -12.487 1.00 52.76 318 PHE A O 1
ATOM 2384 N N . PRO A 1 319 ? -16.941 10.916 -14.614 1.00 56.67 319 PRO A N 1
ATOM 2385 C CA . PRO A 1 319 ? -15.541 10.585 -14.881 1.00 59.23 319 PRO A CA 1
ATOM 2386 C C . PRO A 1 319 ? -14.662 11.797 -14.543 1.00 59.31 319 PRO A C 1
ATOM 2387 O O . PRO A 1 319 ? -15.134 12.913 -14.675 1.00 58.42 319 PRO A O 1
ATOM 2391 N N . ASP A 1 320 ? -13.440 11.557 -14.057 1.00 60.92 320 ASP A N 1
ATOM 2392 C CA . ASP A 1 320 ? -12.544 12.622 -13.536 1.00 61.82 320 ASP A CA 1
ATOM 2393 C C . ASP A 1 320 ? -13.303 13.388 -12.449 1.00 57.64 320 ASP A C 1
ATOM 2394 O O . ASP A 1 320 ? -13.491 14.601 -12.555 1.00 56.68 320 ASP A O 1
ATOM 2399 N N . PRO A 1 321 ? -13.774 12.705 -11.376 1.00 55.41 321 PRO A N 1
ATOM 2400 C CA . PRO A 1 321 ? -14.754 13.285 -10.452 1.00 52.26 321 PRO A CA 1
ATOM 2401 C C . PRO A 1 321 ? -14.258 14.474 -9.618 1.00 50.89 321 PRO A C 1
ATOM 2402 O O . PRO A 1 321 ? -15.081 15.281 -9.220 1.00 49.54 321 PRO A O 1
ATOM 2406 N N . HIS A 1 322 ? -12.949 14.564 -9.369 1.00 51.57 322 HIS A N 1
ATOM 2407 C CA . HIS A 1 322 ? -12.344 15.621 -8.514 1.00 50.60 322 HIS A CA 1
ATOM 2408 C C . HIS A 1 322 ? -12.084 16.888 -9.337 1.00 49.47 322 HIS A C 1
ATOM 2409 O O . HIS A 1 322 ? -11.863 17.931 -8.719 1.00 47.98 322 HIS A O 1
ATOM 2416 N N . THR A 1 323 ? -12.195 16.836 -10.665 1.00 49.82 323 THR A N 1
ATOM 2417 C CA . THR A 1 323 ? -12.045 18.037 -11.525 1.00 50.13 323 THR A CA 1
ATOM 2418 C C . THR A 1 323 ? -13.323 18.880 -11.465 1.00 48.47 323 THR A C 1
ATOM 2419 O O . THR A 1 323 ? -14.431 18.344 -11.677 1.00 47.07 323 THR A O 1
ATOM 2423 N N . VAL A 1 324 ? -13.166 20.178 -11.194 1.00 48.17 324 VAL A N 1
ATOM 2424 C CA . VAL A 1 324 ? -14.293 21.155 -11.195 1.00 46.66 324 VAL A CA 1
ATOM 2425 C C . VAL A 1 324 ? -14.400 21.689 -12.622 1.00 48.53 324 VAL A C 1
ATOM 2426 O O . VAL A 1 324 ? -13.611 22.585 -12.993 1.00 49.53 324 VAL A O 1
ATOM 2430 N N . ASP A 1 325 ? -15.318 21.110 -13.394 1.00 47.85 325 ASP A N 1
ATOM 2431 C CA . ASP A 1 325 ? -15.523 21.430 -14.826 1.00 48.80 325 ASP A CA 1
ATOM 2432 C C . ASP A 1 325 ? -16.914 22.052 -14.935 1.00 47.97 325 ASP A C 1
ATOM 2433 O O . ASP A 1 325 ? -17.897 21.299 -14.849 1.00 46.75 325 ASP A O 1
ATOM 2438 N N . ILE A 1 326 ? -16.999 23.376 -15.078 1.00 47.32 326 ILE A N 1
ATOM 2439 C CA . ILE A 1 326 ? -18.306 24.100 -15.163 1.00 47.32 326 ILE A CA 1
ATOM 2440 C C . ILE A 1 326 ? -19.039 23.741 -16.459 1.00 47.94 326 ILE A C 1
ATOM 2441 O O . ILE A 1 326 ? -20.207 24.101 -16.563 1.00 47.73 326 ILE A O 1
ATOM 2446 N N . ASP A 1 327 ? -18.390 23.080 -17.416 1.00 51.01 327 ASP A N 1
ATOM 2447 C CA . ASP A 1 327 ? -19.015 22.617 -18.686 1.00 53.12 327 ASP A CA 1
ATOM 2448 C C . ASP A 1 327 ? -19.369 21.123 -18.578 1.00 52.10 327 ASP A C 1
ATOM 2449 O O . ASP A 1 327 ? -19.786 20.537 -19.592 1.00 53.85 327 ASP A O 1
ATOM 2454 N N . ARG A 1 328 ? -19.237 20.511 -17.398 1.00 49.57 328 ARG A N 1
ATOM 2455 C CA . ARG A 1 328 ? -19.554 19.068 -17.209 1.00 49.14 328 ARG A CA 1
ATOM 2456 C C . ARG A 1 328 ? -21.023 18.860 -17.599 1.00 48.92 328 ARG A C 1
ATOM 2457 O O . ARG A 1 328 ? -21.894 19.447 -16.944 1.00 46.18 328 ARG A O 1
ATOM 2465 N N . ALA A 1 329 ? -21.271 18.072 -18.647 1.00 50.75 329 ALA A N 1
ATOM 2466 C CA . ALA A 1 329 ? -22.599 17.890 -19.282 1.00 52.04 329 ALA A CA 1
ATOM 2467 C C . ALA A 1 329 ? -23.627 17.383 -18.260 1.00 50.12 329 ALA A C 1
ATOM 2468 O O . ALA A 1 329 ? -24.753 17.889 -18.285 1.00 49.91 329 ALA A O 1
ATOM 2470 N N . ASN A 1 330 ? -23.263 16.465 -17.365 1.00 49.27 330 ASN A N 1
ATOM 2471 C CA . ASN A 1 330 ? -24.217 15.865 -16.391 1.00 48.02 330 ASN A CA 1
ATOM 2472 C C . ASN A 1 330 ? -24.039 16.436 -14.974 1.00 46.29 330 ASN A C 1
ATOM 2473 O O . ASN A 1 330 ? -24.497 15.782 -14.027 1.00 45.56 330 ASN A O 1
ATOM 2478 N N . ALA A 1 331 ? -23.419 17.607 -14.796 1.00 46.38 331 ALA A N 1
ATOM 2479 C CA . ALA A 1 331 ? -23.288 18.266 -13.470 1.00 44.76 331 ALA A CA 1
ATOM 2480 C C . ALA A 1 331 ? -24.648 18.292 -12.754 1.00 44.14 331 ALA A C 1
ATOM 2481 O O . ALA A 1 331 ? -24.660 18.041 -11.527 1.00 41.58 331 ALA A O 1
ATOM 2483 N N . GLY A 1 332 ? -25.729 18.544 -13.510 1.00 43.70 332 GLY A N 1
ATOM 2484 C CA . GLY A 1 332 ? -27.117 18.655 -13.030 1.00 43.81 332 GLY A CA 1
ATOM 2485 C C . GLY A 1 332 ? -27.648 17.383 -12.384 1.00 44.60 332 GLY A C 1
ATOM 2486 O O . GLY A 1 332 ? -28.686 17.485 -11.714 1.00 45.88 332 GLY A O 1
ATOM 2487 N N . ALA A 1 333 ? -26.983 16.234 -12.549 1.00 45.00 333 ALA A N 1
ATOM 2488 C CA . ALA A 1 333 ? -27.434 14.924 -12.028 1.00 45.13 333 ALA A CA 1
ATOM 2489 C C . ALA A 1 333 ? -26.878 14.660 -10.626 1.00 43.15 333 ALA A C 1
ATOM 2490 O O . ALA A 1 333 ? -27.141 13.556 -10.111 1.00 43.04 333 ALA A O 1
ATOM 2492 N N . HIS A 1 334 ? -26.179 15.620 -10.011 1.00 41.39 334 HIS A N 1
ATOM 2493 C CA . HIS A 1 334 ? -25.712 15.545 -8.600 1.00 40.23 334 HIS A CA 1
ATOM 2494 C 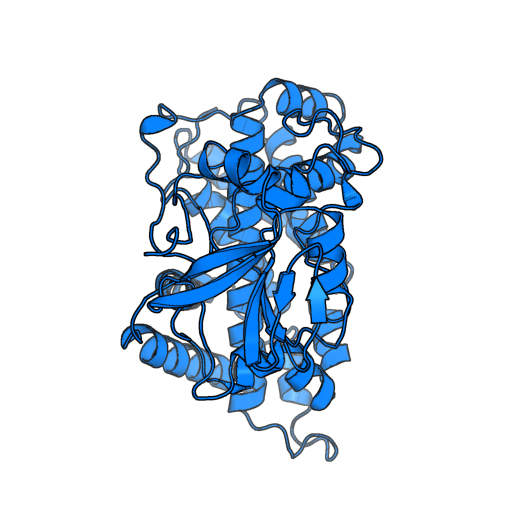C . HIS A 1 334 ? -26.905 15.203 -7.689 1.00 39.82 334 HIS A C 1
ATOM 2495 O O . HIS A 1 334 ? -28.067 15.501 -8.087 1.00 37.89 334 HIS A O 1
ATOM 2502 N N . LEU A 1 335 ? -26.646 14.614 -6.515 1.00 38.74 335 LEU A N 1
ATOM 2503 C CA . LEU A 1 335 ? -27.695 14.296 -5.504 1.00 39.42 335 LEU A CA 1
ATOM 2504 C C . LEU A 1 335 ? -27.759 15.335 -4.372 1.00 38.76 335 LEU A C 1
ATOM 2505 O O . LEU A 1 335 ? -28.323 15.017 -3.316 1.00 39.27 335 LEU A O 1
ATOM 2510 N N . SER A 1 336 ? -27.259 16.559 -4.561 1.00 39.21 336 SER A N 1
ATOM 2511 C CA . SER A 1 336 ? -27.198 17.569 -3.471 1.00 38.43 336 SER A CA 1
ATOM 2512 C C . SER A 1 336 ? -28.592 18.133 -3.139 1.00 39.10 336 SER A C 1
ATOM 2513 O O . SER A 1 336 ? -28.740 18.758 -2.068 1.00 41.23 336 SER A O 1
ATOM 2516 N N . PHE A 1 337 ? -29.590 17.942 -3.996 1.00 39.08 337 PHE A N 1
ATOM 2517 C CA . PHE A 1 337 ? -30.993 18.314 -3.696 1.00 39.34 337 PHE A CA 1
ATOM 2518 C C . PHE A 1 337 ? -31.812 17.047 -3.421 1.00 40.16 337 PHE A C 1
ATOM 2519 O O . PHE A 1 337 ? -33.046 17.117 -3.393 1.00 41.90 337 PHE A O 1
ATOM 2527 N N . GLY A 1 338 ? -31.152 15.913 -3.191 1.00 40.10 338 GLY A N 1
ATOM 2528 C CA . GLY A 1 338 ? -31.837 14.618 -3.017 1.00 40.79 338 GLY A CA 1
ATOM 2529 C C . GLY A 1 338 ? -32.417 14.111 -4.327 1.00 41.83 338 GLY A C 1
ATOM 2530 O O . GLY A 1 338 ? -31.830 14.379 -5.394 1.00 41.88 338 GLY A O 1
ATOM 2531 N N . GLY A 1 339 ? -33.516 13.362 -4.252 1.00 43.11 339 GLY A N 1
ATOM 2532 C CA . GLY A 1 339 ? -34.179 12.749 -5.419 1.00 45.65 339 GLY A CA 1
ATOM 2533 C C . GLY A 1 339 ? -35.440 12.008 -5.007 1.00 46.29 339 GLY A C 1
ATOM 2534 O O . GLY A 1 339 ? -35.736 12.003 -3.791 1.00 46.36 339 GLY A O 1
ATOM 2535 N N . GLY A 1 340 ? -36.146 11.414 -5.974 1.00 48.48 340 GLY A N 1
ATOM 2536 C CA . GLY A 1 340 ? -37.454 10.750 -5.797 1.00 49.14 340 GLY A CA 1
ATOM 2537 C C . GLY A 1 340 ? -38.472 11.654 -5.119 1.00 50.60 340 GLY A C 1
ATOM 2538 O O . GLY A 1 340 ? -38.487 12.880 -5.412 1.00 51.59 340 GLY A O 1
ATOM 2539 N N . ALA A 1 341 ? -39.268 11.095 -4.204 1.00 49.90 341 ALA A N 1
ATOM 2540 C CA . ALA A 1 341 ? -40.453 11.750 -3.603 1.00 51.44 341 ALA A CA 1
ATOM 2541 C C . ALA A 1 341 ? -40.069 12.972 -2.762 1.00 50.79 341 ALA A C 1
ATOM 2542 O O . ALA A 1 341 ? -40.875 13.922 -2.711 1.00 50.54 341 ALA A O 1
ATOM 2544 N N . HIS A 1 342 ? -38.890 12.975 -2.134 1.00 50.94 342 HIS A N 1
ATOM 2545 C CA . HIS A 1 342 ? -38.467 14.058 -1.202 1.00 51.42 342 HIS A CA 1
ATOM 2546 C C . HIS A 1 342 ? -37.440 15.012 -1.822 1.00 51.08 342 HIS A C 1
ATOM 2547 O O . HIS A 1 342 ? -36.731 15.676 -1.040 1.00 52.29 342 HIS A O 1
ATOM 2554 N N . TYR A 1 343 ? -37.363 15.084 -3.156 1.00 49.49 343 TYR A N 1
ATOM 2555 C CA . TYR A 1 343 ? -36.481 16.035 -3.885 1.00 46.88 343 TYR A CA 1
ATOM 2556 C C . TYR A 1 343 ? -36.758 17.440 -3.340 1.00 44.49 343 TYR A C 1
ATOM 2557 O O . TYR A 1 343 ? -37.933 17.781 -3.200 1.00 42.29 343 TYR A O 1
ATOM 2566 N N . CYS A 1 344 ? -35.731 18.237 -3.029 1.00 43.20 344 CYS A N 1
ATOM 2567 C CA . CYS A 1 344 ? -35.902 19.646 -2.577 1.00 43.14 344 CYS A CA 1
ATOM 2568 C C . CYS A 1 344 ? -36.947 20.352 -3.445 1.00 44.10 344 CYS A C 1
ATOM 2569 O O . CYS A 1 344 ? -36.856 20.349 -4.671 1.00 43.64 344 CYS A O 1
ATOM 2572 N N . PRO A 1 345 ? -38.000 20.967 -2.854 1.00 46.05 345 PRO A N 1
ATOM 2573 C CA . PRO A 1 345 ? -38.986 21.712 -3.641 1.00 46.87 345 PRO A CA 1
ATOM 2574 C C . PRO A 1 345 ? -38.553 23.146 -3.980 1.00 45.96 345 PRO A C 1
ATOM 2575 O O . PRO A 1 345 ? -39.241 23.806 -4.724 1.00 48.63 345 PRO A O 1
ATOM 2579 N N . ALA A 1 346 ? -37.429 23.605 -3.430 1.00 43.88 346 ALA A N 1
ATOM 2580 C CA . ALA A 1 346 ? -36.950 25.002 -3.532 1.00 43.20 346 ALA A CA 1
ATOM 2581 C C . ALA A 1 346 ? -35.676 25.062 -4.378 1.00 42.51 346 ALA A C 1
ATOM 2582 O O . ALA A 1 346 ? -34.894 26.013 -4.178 1.00 41.52 346 ALA A O 1
ATOM 2584 N N . THR A 1 347 ? -35.474 24.113 -5.302 1.00 41.38 347 THR A N 1
ATOM 2585 C CA . THR A 1 347 ? -34.223 24.037 -6.100 1.00 40.62 347 THR A CA 1
ATOM 2586 C C . THR A 1 347 ? -34.128 25.273 -6.989 1.00 40.52 347 THR A C 1
ATOM 2587 O O . THR A 1 347 ? -33.012 25.769 -7.113 1.00 39.26 347 THR A O 1
ATOM 2591 N N . ALA A 1 348 ? -35.236 25.757 -7.562 1.00 40.27 348 ALA A N 1
ATOM 2592 C CA . ALA A 1 348 ? -35.180 26.946 -8.436 1.00 42.19 348 ALA A CA 1
ATOM 2593 C C . ALA A 1 348 ? -34.633 28.114 -7.596 1.00 42.47 348 ALA A C 1
ATOM 2594 O O . ALA A 1 348 ? -33.771 28.866 -8.107 1.00 42.53 348 ALA A O 1
ATOM 2596 N N . LEU A 1 349 ? -35.101 28.264 -6.354 1.00 42.98 349 LEU A N 1
ATOM 2597 C CA . LEU A 1 349 ? -34.697 29.397 -5.473 1.00 44.08 349 LEU A CA 1
ATOM 2598 C C . LEU A 1 349 ? -33.255 29.210 -5.004 1.00 41.67 349 LEU A C 1
ATOM 2599 O O . LEU A 1 349 ? -32.504 30.196 -5.044 1.00 42.49 349 LEU A O 1
ATOM 2604 N N . GLY A 1 350 ? -32.895 28.006 -4.562 1.00 41.54 350 GLY A N 1
ATOM 2605 C CA . GLY A 1 350 ? -31.517 27.679 -4.146 1.00 40.68 350 GLY A CA 1
ATOM 2606 C C . GLY A 1 350 ? -30.501 28.035 -5.216 1.00 41.15 350 GLY A C 1
ATOM 2607 O O . GLY A 1 350 ? -29.508 28.761 -4.878 1.00 41.79 350 GLY A O 1
ATOM 2608 N N . LYS A 1 351 ? -30.735 27.576 -6.455 1.00 40.53 351 LYS A N 1
ATOM 2609 C CA . LYS A 1 351 ? -29.835 27.823 -7.618 1.00 41.53 351 LYS A CA 1
ATOM 2610 C C . LYS A 1 351 ? -29.784 29.331 -7.891 1.00 41.63 351 LYS A C 1
ATOM 2611 O O . LYS A 1 351 ? -28.673 29.878 -7.960 1.00 38.99 351 LYS A O 1
ATOM 2617 N N . LYS A 1 352 ? -30.941 29.970 -8.043 1.00 41.31 352 LYS A N 1
ATOM 2618 C CA . LYS A 1 352 ? -31.003 31.420 -8.342 1.00 44.50 352 LYS A CA 1
ATOM 2619 C C . LYS A 1 352 ? -30.273 32.232 -7.257 1.00 41.38 352 LYS A C 1
ATOM 2620 O O . LYS A 1 352 ? -29.510 33.146 -7.604 1.00 40.33 352 LYS A O 1
ATOM 2626 N N . HIS A 1 353 ? -30.507 31.927 -5.984 1.00 40.06 353 HIS A N 1
ATOM 2627 C CA . HIS A 1 353 ? -29.884 32.646 -4.834 1.00 40.54 353 HIS A CA 1
ATOM 2628 C C . HIS A 1 353 ? -28.350 32.606 -4.952 1.00 38.43 353 HIS A C 1
ATOM 2629 O O . HIS A 1 353 ? -27.714 33.670 -4.847 1.00 37.25 353 HIS A O 1
ATOM 2636 N N . ALA A 1 354 ? -27.784 31.430 -5.222 1.00 37.94 354 ALA A N 1
ATOM 2637 C CA . ALA A 1 354 ? -26.327 31.196 -5.354 1.00 37.90 354 ALA A CA 1
ATOM 2638 C C . ALA A 1 354 ? -25.788 31.839 -6.636 1.00 38.93 354 ALA A C 1
ATOM 2639 O O . ALA A 1 354 ? -24.704 32.449 -6.550 1.00 37.77 354 ALA A O 1
ATOM 2641 N N . GLU A 1 355 ? -26.503 31.716 -7.761 1.00 39.52 355 GLU A N 1
ATOM 2642 C CA . GLU A 1 355 ? -26.112 32.300 -9.073 1.00 40.01 355 GLU A CA 1
ATOM 2643 C C . GLU A 1 355 ? -25.909 33.809 -8.914 1.00 39.14 355 GLU A C 1
ATOM 2644 O O . GLU A 1 355 ? -24.860 34.332 -9.368 1.00 38.49 355 GLU A O 1
ATOM 2650 N N . ILE A 1 356 ? -26.888 34.474 -8.298 1.00 37.53 356 ILE A N 1
ATOM 2651 C CA . ILE A 1 356 ? -26.909 35.954 -8.120 1.00 38.58 356 ILE A CA 1
ATOM 2652 C C . ILE A 1 356 ? -25.758 36.386 -7.207 1.00 38.05 356 ILE A C 1
ATOM 2653 O O . ILE A 1 356 ? -25.088 37.365 -7.557 1.00 38.11 356 ILE A O 1
ATOM 2658 N N . ALA A 1 357 ? -25.532 35.699 -6.082 1.00 38.58 357 ALA A N 1
ATOM 2659 C CA . ALA A 1 357 ? -24.441 36.065 -5.144 1.00 38.23 357 ALA A CA 1
ATOM 2660 C C . ALA A 1 357 ? -23.105 36.000 -5.890 1.00 39.41 357 ALA A C 1
ATOM 2661 O O . ALA A 1 357 ? -22.282 36.924 -5.759 1.00 38.51 357 ALA A O 1
ATOM 2663 N N . ILE A 1 358 ? -22.889 34.929 -6.653 1.00 39.73 358 ILE A N 1
ATOM 2664 C CA . ILE A 1 358 ? -21.602 34.721 -7.380 1.00 41.17 358 ILE A CA 1
ATOM 2665 C C . ILE A 1 358 ? -21.463 35.808 -8.456 1.00 41.31 358 ILE A C 1
ATOM 2666 O O . ILE A 1 358 ? -20.366 36.361 -8.618 1.00 39.11 358 ILE A O 1
ATOM 2671 N N . GLU A 1 359 ? -22.559 36.112 -9.148 1.00 42.29 359 GLU A N 1
ATOM 2672 C CA . GLU A 1 359 ? -22.631 37.177 -10.185 1.00 44.96 359 GLU A CA 1
ATOM 2673 C C . GLU A 1 359 ? -22.225 38.543 -9.603 1.00 43.25 359 GLU A C 1
ATOM 2674 O O . GLU A 1 359 ? -21.429 39.271 -10.252 1.00 42.18 359 GLU A O 1
ATOM 2680 N N . VAL A 1 360 ? -22.790 38.902 -8.446 1.00 41.24 360 VAL A N 1
ATOM 2681 C CA . VAL A 1 360 ? -22.578 40.236 -7.815 1.00 41.25 360 VAL A CA 1
ATOM 2682 C C . VAL A 1 360 ? -21.140 40.273 -7.286 1.00 40.73 360 VAL A C 1
ATOM 2683 O O . VAL A 1 360 ? -20.490 41.312 -7.436 1.00 41.36 360 VAL A O 1
ATOM 2687 N N . LEU A 1 361 ? -20.650 39.179 -6.697 1.00 40.51 361 LEU A N 1
ATOM 2688 C CA . LEU A 1 361 ? -19.261 39.127 -6.164 1.00 40.66 361 LEU A CA 1
ATOM 2689 C C . LEU A 1 361 ? -18.252 39.249 -7.321 1.00 42.36 361 LEU A C 1
ATOM 2690 O O . LEU A 1 361 ? -17.261 40.021 -7.148 1.00 41.83 361 LEU A O 1
ATOM 2695 N N . LEU A 1 362 ? -18.461 38.536 -8.439 1.00 41.50 362 LEU A N 1
ATOM 2696 C CA . LEU A 1 362 ? -17.564 38.620 -9.622 1.00 43.39 362 LEU A CA 1
ATOM 2697 C C . LEU A 1 362 ? -17.542 40.055 -10.157 1.00 45.06 362 LEU A C 1
ATOM 2698 O O . LEU A 1 362 ? -16.461 40.576 -10.431 1.00 45.07 362 LEU A O 1
ATOM 2703 N N . GLU A 1 363 ? -18.700 40.701 -10.248 1.00 46.06 363 GLU A N 1
ATOM 27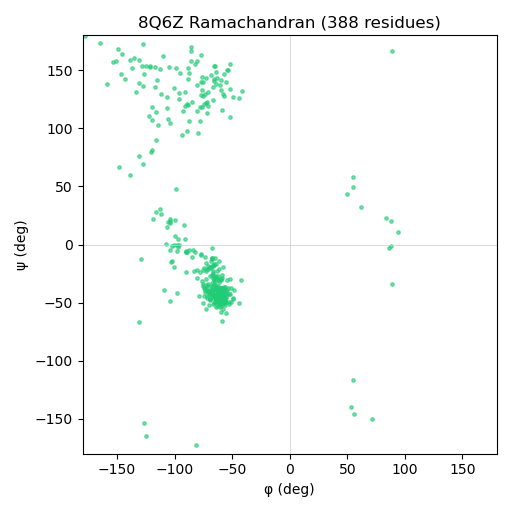04 C CA . GLU A 1 363 ? -18.817 42.080 -10.781 1.00 48.15 363 GLU A CA 1
ATOM 2705 C C . GLU A 1 363 ? -18.189 43.108 -9.819 1.00 46.48 363 GLU A C 1
ATOM 2706 O O . GLU A 1 363 ? -17.475 43.985 -10.301 1.00 45.42 363 GLU A O 1
ATOM 2712 N N . ARG A 1 364 ? -18.466 43.047 -8.512 1.00 44.16 364 ARG A N 1
ATOM 2713 C CA . ARG A 1 364 ? -18.111 44.134 -7.559 1.00 44.15 364 ARG A CA 1
ATOM 2714 C C . ARG A 1 364 ? -16.839 43.798 -6.777 1.00 42.99 364 ARG A C 1
ATOM 2715 O O . ARG A 1 364 ? -16.257 44.731 -6.210 1.00 42.61 364 ARG A O 1
ATOM 2723 N N . MET A 1 365 ? -16.442 42.529 -6.702 1.00 41.86 365 MET A N 1
ATOM 2724 C CA . MET A 1 365 ? -15.244 42.107 -5.927 1.00 43.02 365 MET A CA 1
ATOM 2725 C C . MET A 1 365 ? -14.467 41.051 -6.707 1.00 42.74 365 MET A C 1
ATOM 2726 O O . MET A 1 365 ? -14.276 39.938 -6.233 1.00 42.05 365 MET A O 1
ATOM 2731 N N . PRO A 1 366 ? -13.986 41.371 -7.928 1.00 44.62 366 PRO A N 1
ATOM 2732 C CA . PRO A 1 366 ? -13.297 40.382 -8.758 1.00 45.40 366 PRO A CA 1
ATOM 2733 C C . PRO A 1 366 ? -11.989 39.841 -8.152 1.00 44.81 366 PRO A C 1
ATOM 2734 O O . PRO A 1 366 ? -11.625 38.765 -8.551 1.00 44.06 366 PRO A O 1
ATOM 2738 N N . GLY A 1 367 ? -11.329 40.563 -7.235 1.00 45.51 367 GLY A N 1
ATOM 2739 C CA . GLY A 1 367 ? -10.079 40.122 -6.571 1.00 45.42 367 GLY A CA 1
ATOM 2740 C C . GLY A 1 367 ? -10.334 39.373 -5.260 1.00 44.91 367 GLY A C 1
ATOM 2741 O O . GLY A 1 367 ? -9.400 39.242 -4.446 1.00 44.52 367 GLY A O 1
ATOM 2742 N N . LEU A 1 368 ? -11.556 38.895 -5.017 1.00 43.44 368 LEU A N 1
ATOM 2743 C CA . LEU A 1 368 ? -11.911 38.119 -3.796 1.00 44.35 368 LEU A CA 1
ATOM 2744 C C . LEU A 1 368 ? -10.881 37.005 -3.583 1.00 43.89 368 LEU A C 1
ATOM 2745 O O . LEU A 1 368 ? -10.637 36.228 -4.529 1.00 44.37 368 LEU A O 1
ATOM 2750 N N . ARG A 1 369 ? -10.286 36.925 -2.394 1.00 43.16 369 ARG A N 1
ATOM 2751 C CA . ARG A 1 369 ? -9.378 35.805 -2.036 1.00 43.74 369 ARG A CA 1
ATOM 2752 C C . ARG A 1 369 ? -9.486 35.564 -0.532 1.00 41.09 369 ARG A C 1
ATOM 2753 O O . ARG A 1 369 ? -10.066 36.427 0.164 1.00 40.10 369 ARG A O 1
ATOM 2761 N N . LEU A 1 370 ? -8.927 34.455 -0.056 1.00 39.14 370 LEU A N 1
ATOM 2762 C CA . LEU A 1 370 ? -8.934 34.154 1.395 1.00 39.54 370 LEU A CA 1
ATOM 2763 C C . LEU A 1 370 ? -7.940 35.091 2.078 1.00 39.95 370 LEU A C 1
ATOM 2764 O O . LEU A 1 370 ? -6.918 35.406 1.455 1.00 42.16 370 LEU A O 1
ATOM 2769 N N . ALA A 1 371 ? -8.245 35.569 3.284 1.00 39.26 371 ALA A N 1
ATOM 2770 C CA . ALA A 1 371 ? -7.405 36.538 4.022 1.00 40.85 371 ALA A CA 1
ATOM 2771 C C . ALA A 1 371 ? -6.526 35.807 5.045 1.00 41.84 371 ALA A C 1
ATOM 2772 O O . ALA A 1 371 ? -5.730 36.454 5.741 1.00 42.07 371 ALA A O 1
ATOM 2774 N N . VAL A 1 372 ? -6.645 34.488 5.119 1.00 33.44 372 VAL A N 1
ATOM 2775 C CA . VAL A 1 372 ? -5.927 33.661 6.128 1.00 35.23 372 VAL A CA 1
ATOM 2776 C C . VAL A 1 372 ? -5.437 32.417 5.412 1.00 37.18 372 VAL A C 1
ATOM 2777 O O . VAL A 1 372 ? -5.987 32.084 4.362 1.00 39.18 372 VAL A O 1
ATOM 2781 N N . PRO A 1 373 ? -4.418 31.720 5.960 1.00 37.92 373 PRO A N 1
ATOM 2782 C CA . PRO A 1 373 ? -4.069 30.384 5.485 1.00 39.90 373 PRO A CA 1
ATOM 2783 C C . PRO A 1 373 ? -5.293 29.473 5.680 1.00 39.72 373 PRO A C 1
ATOM 2784 O O . PRO A 1 373 ? -5.986 29.585 6.683 1.00 36.41 373 PRO A O 1
ATOM 2788 N N . VAL A 1 374 ? -5.535 28.577 4.722 1.00 42.44 374 VAL A N 1
ATOM 2789 C CA . VAL A 1 374 ? -6.709 27.652 4.762 1.00 43.32 374 VAL A CA 1
ATOM 2790 C C . VAL A 1 374 ? -6.717 26.891 6.097 1.00 42.50 374 VAL A C 1
ATOM 2791 O O . VAL A 1 374 ? -7.811 26.731 6.640 1.00 39.89 374 VAL A O 1
ATOM 2795 N N . GLU A 1 375 ? -5.557 26.496 6.643 1.00 44.12 375 GLU A N 1
ATOM 2796 C CA . GLU A 1 375 ? -5.475 25.701 7.906 1.00 45.67 375 GLU A CA 1
ATOM 2797 C C . GLU A 1 375 ? -5.992 26.520 9.105 1.00 41.37 375 GLU A C 1
ATOM 2798 O O . GLU A 1 375 ? -6.253 25.901 10.132 1.00 41.25 375 GLU A O 1
ATOM 2804 N N . GLN A 1 376 ? -6.114 27.846 9.018 1.00 38.38 376 GLN A N 1
ATOM 2805 C CA . GLN A 1 376 ? -6.575 28.729 10.127 1.00 36.81 376 GLN A CA 1
ATOM 2806 C C . GLN A 1 376 ? -8.101 28.864 10.139 1.00 35.64 376 GLN A C 1
ATOM 2807 O O . GLN A 1 376 ? -8.628 29.500 11.081 1.00 35.47 376 GLN A O 1
ATOM 2813 N N . LEU A 1 377 ? -8.802 28.290 9.158 1.00 35.19 377 LEU A N 1
ATOM 2814 C CA . LEU A 1 377 ? -10.288 28.206 9.239 1.00 33.79 377 LEU A CA 1
ATOM 2815 C C . LEU A 1 377 ? -10.683 27.346 10.438 1.00 33.46 377 LEU A C 1
ATOM 2816 O O . LEU A 1 377 ? -9.992 26.342 10.726 1.00 35.00 377 LEU A O 1
ATOM 2821 N N . VAL A 1 378 ? -11.775 27.731 11.104 1.00 32.08 378 VAL A N 1
ATOM 2822 C CA . VAL A 1 378 ? -12.325 26.977 12.263 1.00 33.07 378 VAL A CA 1
ATOM 2823 C C . VAL A 1 378 ? -13.583 26.240 11.787 1.00 32.75 378 VAL A C 1
ATOM 2824 O O . VAL A 1 378 ? -14.596 26.900 11.539 1.00 32.60 378 VAL A O 1
ATOM 2828 N N . TRP A 1 379 ? -13.498 24.917 11.652 1.00 33.72 379 TRP A N 1
ATOM 2829 C CA . TRP A 1 379 ? -14.621 24.093 11.126 1.00 34.14 379 TRP A CA 1
ATOM 2830 C C . TRP A 1 379 ? -15.590 23.751 12.263 1.00 33.11 379 TRP A C 1
ATOM 2831 O O . TRP A 1 379 ? -15.160 23.171 13.267 1.00 34.54 379 TRP A O 1
ATOM 2842 N N . ARG A 1 380 ? -16.857 24.129 12.112 1.00 33.40 380 ARG A N 1
ATOM 2843 C CA . ARG A 1 380 ? -17.937 23.793 13.077 1.00 33.40 380 ARG A CA 1
ATOM 2844 C C . ARG A 1 380 ? -18.029 22.274 13.208 1.00 33.09 380 ARG A C 1
ATOM 2845 O O . ARG A 1 380 ? -18.064 21.590 12.168 1.00 33.96 380 ARG A O 1
ATOM 2853 N N . THR A 1 381 ? -18.021 21.768 14.439 1.00 34.08 381 THR A N 1
ATOM 2854 C CA . THR A 1 381 ? -18.077 20.305 14.736 1.00 35.05 381 THR A CA 1
ATOM 2855 C C . THR A 1 381 ? -19.510 19.871 15.096 1.00 33.98 381 THR A C 1
ATOM 2856 O O . THR A 1 381 ? -20.291 20.706 15.600 1.00 32.31 381 THR A O 1
ATOM 2860 N N . ARG A 1 382 ? -19.857 18.609 14.838 1.00 36.26 382 ARG A N 1
ATOM 2861 C CA . ARG A 1 382 ? -21.120 17.985 15.313 1.00 37.47 382 ARG A CA 1
ATOM 2862 C C . ARG A 1 382 ? -22.337 18.810 14.877 1.00 35.44 382 ARG A C 1
ATOM 2863 O O . ARG A 1 382 ? -23.241 19.128 15.697 1.00 34.27 382 ARG A O 1
ATOM 2871 N N . PHE A 1 383 ? -22.365 19.135 13.594 1.00 33.98 383 PHE A N 1
ATOM 2872 C CA . PHE A 1 383 ? -23.389 20.019 12.984 1.00 34.62 383 PHE A CA 1
ATOM 2873 C C . PHE A 1 383 ? -23.810 19.403 11.650 1.00 35.32 383 PHE A C 1
ATOM 2874 O O . PHE A 1 383 ? -23.007 18.692 11.046 1.00 36.42 383 PHE A O 1
ATOM 2882 N N . MET A 1 384 ? -25.042 19.649 11.218 1.00 36.12 384 MET A N 1
ATOM 2883 C CA . MET A 1 384 ? -25.588 19.045 9.972 1.00 38.03 384 MET A CA 1
ATOM 2884 C C . MET A 1 384 ? -24.778 19.507 8.750 1.00 36.92 384 MET A C 1
ATOM 2885 O O . MET A 1 384 ? -24.714 18.765 7.760 1.00 37.31 384 MET A O 1
ATOM 2890 N N . LYS A 1 385 ? -24.168 20.688 8.826 1.00 35.98 385 LYS A N 1
ATOM 2891 C CA . LYS A 1 385 ? -23.379 21.278 7.721 1.00 36.56 385 LYS A CA 1
ATOM 2892 C C . LYS A 1 385 ? -21.907 21.344 8.106 1.00 35.35 385 LYS A C 1
ATOM 2893 O O . LYS A 1 385 ? -21.600 21.419 9.304 1.00 36.15 385 LYS A O 1
ATOM 2899 N N . ARG A 1 386 ? -21.032 21.276 7.110 1.00 35.82 386 ARG A N 1
ATOM 2900 C CA . ARG A 1 386 ? -19.625 21.707 7.288 1.00 35.81 386 ARG A CA 1
ATOM 2901 C C . ARG A 1 386 ? -19.647 23.187 6.929 1.00 37.12 386 ARG A C 1
ATOM 2902 O O . ARG A 1 386 ? -20.126 23.525 5.819 1.00 40.39 386 ARG A O 1
ATOM 2910 N N . ILE A 1 387 ? -19.255 24.034 7.873 1.00 36.58 387 ILE A N 1
ATOM 2911 C CA . ILE A 1 387 ? -19.055 25.477 7.580 1.00 37.11 387 ILE A CA 1
ATOM 2912 C C . ILE A 1 387 ? -17.913 25.994 8.440 1.00 34.97 387 ILE A C 1
ATOM 2913 O O . ILE A 1 387 ? -17.712 25.548 9.571 1.00 33.13 387 ILE A O 1
ATOM 2918 N N . PRO A 1 388 ? -17.150 26.961 7.890 1.00 34.77 388 PRO A N 1
ATOM 2919 C CA . PRO A 1 388 ? -16.092 27.608 8.658 1.00 33.90 388 PRO A CA 1
ATOM 2920 C C . PRO A 1 388 ? -16.846 28.640 9.506 1.00 31.78 388 PRO A C 1
ATOM 2921 O O . PRO A 1 388 ? -17.748 29.269 8.989 1.00 33.97 388 PRO A O 1
ATOM 2925 N N . GLU A 1 389 ? -16.494 28.772 10.781 1.00 31.06 389 GLU A N 1
ATOM 2926 C CA . GLU A 1 389 ? -17.186 29.700 11.708 1.00 31.08 389 GLU A CA 1
ATOM 2927 C C . GLU A 1 389 ? -17.130 31.108 11.118 1.00 31.49 389 GLU A C 1
ATOM 2928 O O . GLU A 1 389 ? -18.168 31.829 11.162 1.00 30.40 389 GLU A O 1
ATOM 2934 N N . ARG A 1 390 ? -15.950 31.442 10.578 1.00 31.65 390 ARG A N 1
ATOM 2935 C CA . ARG A 1 390 ? -15.652 32.679 9.817 1.00 32.82 390 ARG A CA 1
ATOM 2936 C C . ARG A 1 390 ? -15.026 32.316 8.468 1.00 32.10 390 ARG A C 1
ATOM 2937 O O . ARG A 1 390 ? -14.299 31.316 8.376 1.00 34.65 390 ARG A O 1
ATOM 2945 N N . LEU A 1 391 ? -15.310 33.111 7.441 1.00 31.97 391 LEU A N 1
ATOM 2946 C CA . LEU A 1 391 ? -14.669 32.970 6.113 1.00 33.25 391 LEU A CA 1
ATOM 2947 C C . LEU A 1 391 ? -13.963 34.293 5.827 1.00 33.15 391 LEU A C 1
ATOM 2948 O O . LEU A 1 391 ? -14.508 35.167 5.155 1.00 33.24 391 LEU A O 1
ATOM 2953 N N . PRO A 1 392 ? -12.770 34.515 6.414 1.00 33.60 392 PRO A N 1
ATOM 2954 C CA . PRO A 1 392 ? -12.073 35.795 6.286 1.00 33.52 392 PRO A CA 1
ATOM 2955 C C . PRO A 1 392 ? -11.538 35.950 4.857 1.00 33.43 392 PRO A C 1
ATOM 2956 O O . PRO A 1 392 ? -10.765 35.105 4.368 1.00 31.92 392 PRO A O 1
ATOM 2960 N N . ILE A 1 393 ? -12.010 37.000 4.183 1.00 33.72 393 ILE A N 1
ATOM 2961 C CA . ILE A 1 393 ? -11.620 37.271 2.773 1.00 35.49 393 ILE A CA 1
ATOM 2962 C C . ILE A 1 393 ? -10.976 38.662 2.677 1.00 35.41 393 ILE A C 1
ATOM 2963 O O . ILE A 1 393 ? -11.272 39.567 3.495 1.00 34.66 393 ILE A O 1
ATOM 2968 N N . ALA A 1 394 ? -10.125 38.806 1.671 1.00 36.61 394 ALA A N 1
ATOM 2969 C CA . ALA A 1 394 ? -9.550 40.098 1.247 1.00 37.53 394 ALA A CA 1
ATOM 2970 C C . ALA A 1 394 ? -9.809 40.242 -0.248 1.00 38.97 394 ALA A C 1
ATOM 2971 O O . ALA A 1 394 ? -10.310 39.298 -0.905 1.00 38.73 394 ALA A O 1
ATOM 2973 N N . TRP A 1 395 ? -9.473 41.435 -0.709 1.00 38.57 395 TRP A N 1
ATOM 2974 C CA . TRP A 1 395 ? -9.554 41.924 -2.097 1.00 41.97 395 TRP A CA 1
ATOM 2975 C C . TRP A 1 395 ? -8.658 43.175 -2.162 1.00 40.44 395 TRP A C 1
ATOM 2976 O O . TRP A 1 395 ? -8.702 43.598 -3.314 1.00 47.61 395 TRP A O 1
#

Secondary structure (DSSP, 8-state):
-PEES---S--SS--THHHHHTT-SEEEEE-TTS-EEEEE-SHHHHHHHHH-TTEESGGGGSTTS--SS--SS-GGGTTHHHHHHHTT-HHHHHHHT-TTGGGHHHHHHHHHHHHHHHHHHH-S-EEHIIIIIHHHHHHHHHHHHT--GGGHHHHHHTHHHHTB--SS--HHHHHHHHHHHHHHHHHHS-TT--HHHHHHHHTTTSGGGTT--HHHHHHHHHHHHHHHHHHHHHHHHHHHHHHHH-HHHHHHHHH-GGGHHHHHHHHHHH---B-S-EEEEESS-EEETTEEE-TT-EEEE-HHHHTT-TTTSSSTTS--TT-TTGGG-STT--GGG--TTHHHHHHHHHHHHHHHHHH-TT-EESS-GGG--BPPSBSB--BS--EEE-